Protein AF-0000000083255431 (afdb_homodimer)

Foldseek 3Di:
DFAEEEEEEQCLDPWQQNVQQVVVVVVPGVAYEYEHEDDPPALDGQVLRQVLCCVVPVRHHYHYHDPADDDDDPDVVNLVSNLVVVCVVCVPDQHAAYEDLEPSLVSNCVSRVYHSHHDCVVCPVPNDDSVRCVVWVLVVLVTHDLSRQLLQAAEEEEDAFPQLCLQVLQVVLCVVQVWFEQAQQVVVLQVVPPDVSDDDQVVLLVRQVVSVVSQSVRSSGTGRYYYYYHHLLLSQLVSCVRPVHHDPNSVVSNLVVLPVHDAYEYRDNQDDRPPPDPPPDPVVRVVSRVVVVVVCVVSVRDHHYADDDSVRRSVVVVVLVVQDDPSDPSPVVVPVD/DAAEEEEEEQCLPPWQQNVQQVVVVVVPGVAYEYEHEDDPPALDGQVLRQVLCCVVPVRHHYHYHDPADDDDDPDVVNLVSNLVVVCVVCVPDQHAAYEDLEDSLVSNCVSRVYHSHHDCVVCPPPNDDSVRCVVWVLVVLVTHDLSRQLLQAAEEEEDAFPQLCLQVLQVVLCVVLVWFEQAQQVVVLQVVPPDVSDDDQVVLLVRQVVSVVSQSVRSSGTGRYYYYYHHLLLSQLVSCVRPVHHDPNSVVSNLVVLPVHDAYEYRDNQDDRPPPDDPPDPVVRVVSRVVVVVVCVVSVRDHHYADDDSVRRSVVVVVLVVQDDPSDPSPVVVPVD

Solvent-accessible surface area (backbone atoms only — not comparable to full-atom values): 36548 Å² total; per-residue (Å²): 129,89,40,26,30,34,35,71,44,62,52,66,51,61,33,49,44,57,47,50,45,52,53,52,47,59,73,74,30,77,39,41,38,38,39,37,34,57,61,86,90,41,61,70,43,54,69,59,51,49,45,43,49,42,69,78,36,69,82,46,46,73,44,79,30,70,76,52,78,81,81,88,63,88,46,66,70,52,45,52,52,48,43,52,50,52,53,58,73,47,70,76,62,75,43,46,32,29,46,32,51,56,78,65,35,57,65,46,11,61,72,57,68,23,45,65,44,75,42,62,60,82,33,74,84,45,76,68,51,40,70,56,35,70,74,38,48,62,83,44,40,90,42,38,51,68,80,49,47,57,77,65,41,45,33,35,34,35,41,61,32,77,68,30,49,44,65,58,50,31,52,50,50,15,59,73,61,67,32,28,50,24,69,60,38,52,62,56,49,45,72,72,61,42,55,92,88,40,76,62,70,69,50,48,42,53,35,39,52,51,33,50,51,47,38,52,58,29,47,78,64,27,36,57,37,28,32,28,21,52,55,42,52,58,52,41,51,48,33,32,70,76,64,71,44,64,50,68,65,30,52,51,47,23,59,55,50,70,58,64,48,77,41,40,33,32,32,42,76,81,51,75,76,64,84,52,88,80,68,74,48,72,65,50,35,53,39,45,32,51,50,50,52,38,49,36,31,69,58,66,52,55,41,33,68,33,58,80,52,70,67,52,32,50,49,51,51,50,56,49,57,73,72,57,53,75,58,49,54,66,52,13,47,70,73,49,110,130,90,40,25,30,36,35,70,43,60,52,66,50,61,32,49,46,56,47,50,46,52,53,52,46,60,75,73,31,78,40,43,36,40,39,37,36,56,62,85,90,41,62,68,41,54,68,60,50,50,45,43,50,43,69,76,36,71,81,46,46,74,44,79,30,69,78,51,80,81,81,90,62,89,45,67,71,54,47,52,53,49,43,51,50,51,52,58,72,46,70,77,61,75,43,47,33,30,46,30,52,54,78,66,36,56,66,45,10,60,73,56,66,22,46,66,43,76,43,62,60,82,33,74,84,44,76,66,53,39,69,56,34,71,74,37,49,59,83,45,39,90,42,38,52,71,80,49,48,59,76,65,42,44,34,35,33,34,38,62,32,76,68,29,49,44,64,58,50,30,52,51,50,16,60,72,60,66,32,26,50,23,71,57,37,53,61,56,48,44,73,75,61,43,55,92,88,41,74,62,71,70,52,48,41,52,35,39,53,51,33,50,51,46,38,54,56,29,47,78,63,26,36,58,38,28,30,26,23,45,55,42,52,57,54,40,50,48,32,32,70,75,64,73,46,63,49,68,65,30,50,52,48,24,58,55,50,69,58,66,47,77,40,41,33,33,32,40,75,82,51,76,74,66,84,53,89,79,69,73,49,72,64,47,36,54,41,45,33,52,50,50,54,38,48,35,30,70,58,66,52,53,41,33,67,33,58,78,52,72,67,50,32,51,50,52,51,49,56,50,58,73,72,55,54,75,56,50,54,67,52,13,48,71,74,49,111

pLDDT: mean 89.61, std 10.49, range [40.81, 98.44]

Radius of gyration: 29.07 Å; Cα contacts (8 Å, |Δi|>4): 1139; chains: 2; bounding box: 59×94×68 Å

Nearest PDB structures (foldseek):
  8x7f-assembly1_J  TM=6.933E-01  e=2.637E-24  Escherichia coli K-12
  1lw7-assembly1_A  TM=6.303E-01  e=2.766E-22  Haemophilus influenzae
  6gyf-assembly1_A  TM=6.191E-01  e=6.679E-18  Lactococcus cremoris
  6gyf-assembly2_B  TM=6.226E-01  e=1.298E-17  Lactococcus cremoris
  6gye-assembly2_B  TM=6.060E-01  e=1.207E-15  Lactococcus cremoris

Organism: NCBI:txid582686

Sequence (674 aa):
MKTLGLTLGKFAPLHKGHQYMIETALQEVDELIVVIYETPVTPIPLHIRANWIRKLYPTVRVIEAWDGPDGYSNDREHEIREEQYILGLLKGEQVTHFYSSEFYGEHMSIALGAVDRRVDEARGQVPISATMVRSDPYKYREFVSDVVYRDLITKVVLVGAMSTGKSTITEALAARYRTTFASEYGRDYWTEHQVDRRIGLEAFDEIATGHLEREERALLEANRYLFVDTNAITTYMFALDYHGRAPELLTRIALENARRYDLFFLCDDDIPYDDTWDRSGDQKRHVFHKQIIADLKERRIPYITLRGSLEQRIRKVDEVLAKFEPYANFFGAAHGEMKTLGLTLGKFAPLHKGHQYMIETALQEVDELIVVIYETPVTPIPLHIRANWIRKLYPTVRVIEAWDGPDGYSNDREHEIREEQYILGLLKGEQVTHFYSSEFYGEHMSIALGAVDRRVDEARGQVPISATMVRSDPYKYREFVSDVVYRDLITKVVLVGAMSTGKSTITEALAARYRTTFASEYGRDYWTEHQVDRRIGLEAFDEIATGHLEREERALLEANRYLFVDTNAITTYMFALDYHGRAPELLTRIALENARRYDLFFLCDDDIPYDDTWDRSGDQKRHVFHKQIIADLKERRIPYITLRGSLEQRIRKVDEVLAKFEPYANFFGAAHGE

Secondary structure (DSSP, 8-state):
---EEEEEE--TT--HHHHHHHHHHHHH-SEEEEEEE--TT-SS-HHHHHHHHHHH-TTSEEEEETTPPP-----HHHHHHHHHHHHHHHTT----EEEESSTTHHHHHHHHT-EEEE-STT--SS---HHHHHH-TTTTGGGS-HHHHGGGSEEEEEE-STTSSHHHHHH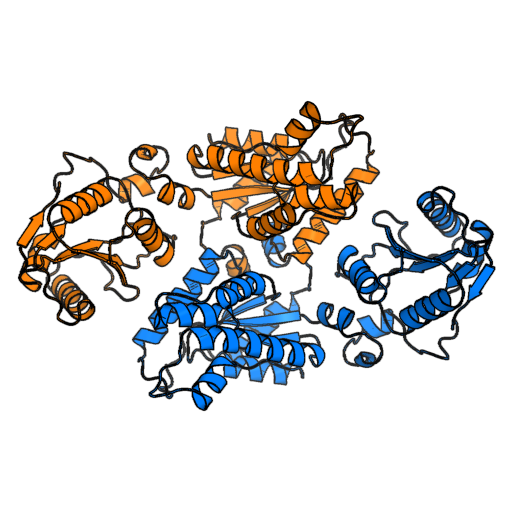HHHHHTT-EEE--HHHHHHHHH-BTTB--TTHHHHHHHHHHHHHHHHHHT-BSEEEEE--HHHHHHHHHHHHSS--HHHHHHHHHHTTT-SEEEEE-S-S-----S-TT-HHHHHHHHHHHHHHHHHHT---EEE-SSHHHHHHHHHHHHHH--TTS-HHHHHHH-/---EEEEEE--TT--HHHHHHHHHHHHH-SEEEEEEE--SS-SS-HHHHHHHHHHH-TTSEEEEETTPPP-----HHHHHHHHHHHHHHHTT----EEEESSTTHHHHHHHHT-EEEE-STT-SSS---HHHHHH-TTTTGGGS-HHHHGGGSEEEEEE-ST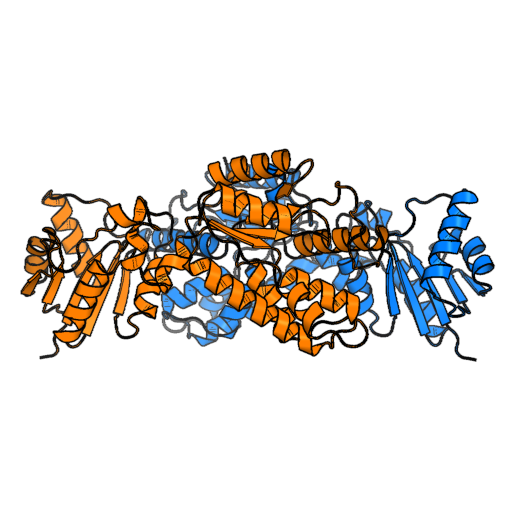TSSHHHHHHHHHHHTT-EEE--HHHHHHHHH-BTTB--TTHHHHHHHHHHHHHHHHHHT-BSEEEEE--HHHHHHHHHHHHSS--HHHHHHHHHHTTT-SEEEEE-S-S-----S--S-HHHHHHHHHHHHHHHHHHT---EEE-SSHHHHHHHHHHHHHH--TTS-HHHHHHH-

Structure (mmCIF, N/CA/C/O backbone):
data_AF-0000000083255431-model_v1
#
loop_
_entity.id
_entity.type
_entity.pdbx_description
1 polymer 'NadR type nicotinamide-nucleotide adenylyltransferase'
#
loop_
_atom_site.group_PDB
_atom_site.id
_atom_site.type_symbol
_atom_site.label_atom_id
_atom_site.label_alt_id
_atom_site.label_comp_id
_atom_site.label_asym_id
_atom_site.label_entity_id
_atom_site.label_seq_id
_atom_site.pdbx_PDB_ins_code
_atom_site.Cartn_x
_atom_site.Cartn_y
_atom_site.Cartn_z
_atom_site.occupancy
_atom_site.B_iso_or_equiv
_atom_site.auth_seq_id
_atom_site.auth_comp_id
_atom_site.auth_asym_id
_atom_site.auth_atom_id
_atom_site.pdbx_PDB_model_num
ATOM 1 N N . MET A 1 1 ? 3.863 -50.625 0.641 1 75.69 1 MET A N 1
ATOM 2 C CA . MET A 1 1 ? 4.707 -49.531 0.204 1 75.69 1 MET A CA 1
ATOM 3 C C . MET A 1 1 ? 3.912 -48.219 0.141 1 75.69 1 MET A C 1
ATOM 5 O O . MET A 1 1 ? 2.723 -48.219 -0.182 1 75.69 1 MET A O 1
ATOM 9 N N . LYS A 1 2 ? 4.387 -47.125 0.587 1 91.75 2 LYS A N 1
ATOM 10 C CA . LYS A 1 2 ? 3.693 -45.844 0.608 1 91.75 2 LYS A CA 1
ATOM 11 C C . LYS A 1 2 ? 3.422 -45.344 -0.808 1 91.75 2 LYS A C 1
ATOM 13 O O . LYS A 1 2 ? 4.305 -45.406 -1.668 1 91.75 2 LYS A O 1
ATOM 18 N N . THR A 1 3 ? 2.137 -45.156 -1.137 1 97.25 3 THR A N 1
ATOM 19 C CA . THR A 1 3 ? 1.752 -44.688 -2.467 1 97.25 3 THR A CA 1
ATOM 20 C C . THR A 1 3 ? 1.866 -43.156 -2.568 1 97.25 3 THR A C 1
ATOM 22 O O . THR A 1 3 ? 1.514 -42.438 -1.63 1 97.25 3 THR A O 1
ATOM 25 N N . LEU A 1 4 ? 2.467 -42.75 -3.67 1 97.75 4 LEU A N 1
ATOM 26 C CA . LEU A 1 4 ? 2.658 -41.312 -3.941 1 97.75 4 LEU A CA 1
ATOM 27 C C . LEU A 1 4 ? 2.02 -40.938 -5.27 1 97.75 4 LEU A C 1
ATOM 29 O O . LEU A 1 4 ? 2.365 -41.5 -6.316 1 97.75 4 LEU A O 1
ATOM 33 N N . GLY A 1 5 ? 1.105 -40 -5.168 1 98.19 5 GLY A N 1
ATOM 34 C CA . GLY A 1 5 ? 0.459 -39.5 -6.367 1 98.19 5 GLY A CA 1
ATOM 35 C C . GLY A 1 5 ? 1.049 -38.188 -6.84 1 98.19 5 GLY A C 1
ATOM 36 O O . GLY A 1 5 ? 1.608 -37.406 -6.047 1 98.19 5 GLY A O 1
ATOM 37 N N . LEU A 1 6 ? 0.921 -37.938 -8.164 1 98 6 LEU A N 1
ATOM 38 C CA . LEU A 1 6 ? 1.35 -36.688 -8.781 1 98 6 LEU A CA 1
ATOM 39 C C . LEU A 1 6 ? 0.315 -36.188 -9.789 1 98 6 LEU A C 1
ATOM 41 O O . LEU A 1 6 ? -0.242 -36.969 -10.547 1 98 6 LEU A O 1
ATOM 45 N N . THR A 1 7 ? 0.024 -35 -9.672 1 97.25 7 THR A N 1
ATOM 46 C CA . THR A 1 7 ? -0.683 -34.312 -10.742 1 97.25 7 THR A CA 1
ATOM 47 C C . THR A 1 7 ? -0.031 -32.969 -11.047 1 97.25 7 THR A C 1
ATOM 49 O O . THR A 1 7 ? 0.754 -32.438 -10.242 1 97.25 7 THR A O 1
ATOM 52 N N . LEU A 1 8 ? -0.252 -32.469 -12.281 1 94.88 8 LEU A N 1
ATOM 53 C CA . LEU A 1 8 ? 0.363 -31.203 -12.664 1 94.88 8 LEU A CA 1
ATOM 54 C C . LEU A 1 8 ? -0.574 -30.391 -13.555 1 94.88 8 LEU A C 1
ATOM 56 O O . LEU A 1 8 ? -1.499 -30.938 -14.156 1 94.88 8 LEU A O 1
ATOM 60 N N . GLY A 1 9 ? -0.377 -29.094 -13.508 1 93.62 9 GLY A N 1
ATOM 61 C CA . GLY A 1 9 ? -1.178 -28.219 -14.344 1 93.62 9 GLY A CA 1
ATOM 62 C C . GLY A 1 9 ? -0.911 -26.734 -14.078 1 93.62 9 GLY A C 1
ATOM 63 O O . GLY A 1 9 ? -0.06 -26.391 -13.258 1 93.62 9 GLY A O 1
ATOM 64 N N . LYS A 1 10 ? -1.58 -25.953 -14.883 1 94.5 10 LYS A N 1
ATOM 65 C CA . LYS A 1 10 ? -1.503 -24.5 -14.703 1 94.5 10 LYS A CA 1
ATOM 66 C C . LYS A 1 10 ? -2.516 -24.031 -13.664 1 94.5 10 LYS A C 1
ATOM 68 O O . LYS A 1 10 ? -2.328 -22.969 -13.047 1 94.5 10 LYS A O 1
ATOM 73 N N . PHE A 1 11 ? -3.662 -24.781 -13.531 1 97.06 11 PHE A N 1
ATOM 74 C CA . PHE A 1 11 ? -4.738 -24.422 -12.609 1 97.06 11 PHE A CA 1
ATOM 75 C C . PHE A 1 11 ? -5.07 -22.938 -12.703 1 97.06 11 PHE A C 1
ATOM 77 O O . PHE A 1 11 ? -5.109 -22.25 -11.688 1 97.06 11 PHE A O 1
ATOM 84 N N . ALA A 1 12 ? -5.426 -22.5 -13.906 1 96.38 12 ALA A N 1
ATOM 85 C CA . ALA A 1 12 ? -5.535 -21.078 -14.234 1 96.38 12 ALA A CA 1
ATOM 86 C C . ALA A 1 12 ? -6.926 -20.75 -14.758 1 96.38 12 ALA A C 1
ATOM 88 O O . ALA A 1 12 ? -7.078 -20.297 -15.898 1 96.38 12 ALA A O 1
ATOM 89 N N . PRO A 1 13 ? -7.961 -20.859 -14 1 97.81 13 PRO A N 1
ATOM 90 C CA . PRO A 1 13 ? -7.883 -21.016 -12.547 1 97.81 13 PRO A CA 1
ATOM 91 C C . PRO A 1 13 ? -8.219 -22.438 -12.094 1 97.81 13 PRO A C 1
ATOM 93 O O . PRO A 1 13 ? -8.633 -23.266 -12.914 1 97.81 13 PRO A O 1
ATOM 96 N N . LEU A 1 14 ? -7.961 -22.641 -10.852 1 98.38 14 LEU A N 1
ATOM 97 C CA . LEU A 1 14 ? -8.43 -23.875 -10.234 1 98.38 14 LEU A CA 1
ATOM 98 C C . LEU A 1 14 ? -9.953 -23.953 -10.273 1 98.38 14 LEU A C 1
ATOM 100 O O . LEU A 1 14 ? -10.641 -22.984 -9.961 1 98.38 14 LEU A O 1
ATOM 104 N N . HIS A 1 15 ? -10.523 -24.984 -10.742 1 97.75 15 HIS A N 1
ATOM 105 C CA . HIS A 1 15 ? -11.961 -25.203 -10.789 1 97.75 15 HIS A CA 1
ATOM 106 C C . HIS A 1 15 ? -12.336 -26.594 -10.281 1 97.75 15 HIS A C 1
ATOM 108 O O . HIS A 1 15 ? -11.461 -27.391 -9.938 1 97.75 15 HIS A O 1
ATOM 114 N N . LYS A 1 16 ? -13.617 -26.875 -10.273 1 97.31 16 LYS A N 1
ATOM 115 C CA . LYS A 1 16 ? -14.125 -28.094 -9.641 1 97.31 16 LYS A CA 1
ATOM 116 C C . LYS A 1 16 ? -13.641 -29.328 -10.383 1 97.31 16 LYS A C 1
ATOM 118 O O . LYS A 1 16 ? -13.516 -30.406 -9.781 1 97.31 16 LYS A O 1
ATOM 123 N N . GLY A 1 17 ? -13.422 -29.219 -11.68 1 96.31 17 GLY A N 1
ATOM 124 C CA . GLY A 1 17 ? -12.812 -30.328 -12.398 1 96.31 17 GLY A CA 1
ATOM 125 C C . GLY A 1 17 ? -11.445 -30.703 -11.859 1 96.31 17 GLY A C 1
ATOM 126 O O . GLY A 1 17 ? -11.148 -31.891 -11.68 1 96.31 17 GLY A O 1
ATOM 127 N N . HIS A 1 18 ? -10.617 -29.719 -11.688 1 97.25 18 HIS A N 1
ATOM 128 C CA . HIS A 1 18 ? -9.312 -29.938 -11.07 1 97.25 18 HIS A CA 1
ATOM 129 C C . HIS A 1 18 ? -9.461 -30.516 -9.664 1 97.25 18 HIS A C 1
ATOM 131 O O . HIS A 1 18 ? -8.719 -31.422 -9.273 1 97.25 18 HIS A O 1
ATOM 137 N N . GLN A 1 19 ? -10.367 -29.938 -8.93 1 97.75 19 GLN A N 1
ATOM 138 C CA . GLN A 1 19 ? -10.586 -30.375 -7.562 1 97.75 19 GLN A CA 1
ATOM 139 C C . GLN A 1 19 ? -11.023 -31.844 -7.531 1 97.75 19 GLN A C 1
ATOM 141 O O . GLN A 1 19 ? -10.617 -32.594 -6.645 1 97.75 19 GLN A O 1
ATOM 146 N N . TYR A 1 20 ? -11.867 -32.188 -8.461 1 97.06 20 TYR A N 1
ATOM 147 C CA . TYR A 1 20 ? -12.289 -33.562 -8.562 1 97.06 20 TYR A CA 1
ATOM 148 C C . TYR A 1 20 ? -11.086 -34.5 -8.734 1 97.06 20 TYR A C 1
ATOM 150 O O . TYR A 1 20 ? -11 -35.531 -8.086 1 97.06 20 TYR A O 1
ATOM 158 N N . MET A 1 21 ? -10.219 -34.094 -9.547 1 96.88 21 MET A N 1
ATOM 159 C CA . MET A 1 21 ? -9 -34.875 -9.781 1 96.88 21 MET A CA 1
ATOM 160 C C . MET A 1 21 ? -8.164 -34.969 -8.508 1 96.88 21 MET A C 1
ATOM 162 O O . MET A 1 21 ? -7.723 -36.031 -8.125 1 96.88 21 MET A O 1
ATOM 166 N N . ILE A 1 22 ? -7.961 -33.875 -7.852 1 97.94 22 ILE A N 1
ATOM 167 C CA . ILE A 1 22 ? -7.16 -33.812 -6.633 1 97.94 22 ILE A CA 1
ATOM 168 C C . ILE A 1 22 ? -7.809 -34.688 -5.551 1 97.94 22 ILE A C 1
ATOM 170 O O . ILE A 1 22 ? -7.133 -35.469 -4.887 1 97.94 22 ILE A O 1
ATOM 174 N N . GLU A 1 23 ? -9.078 -34.562 -5.379 1 97.81 23 GLU A N 1
ATOM 175 C CA . GLU A 1 23 ? -9.805 -35.312 -4.348 1 97.81 23 GLU A CA 1
ATOM 176 C C . GLU A 1 23 ? -9.797 -36.812 -4.641 1 97.81 23 GLU A C 1
ATOM 178 O O . GLU A 1 23 ? -9.68 -37.625 -3.723 1 97.81 23 GLU A O 1
ATOM 183 N N . THR A 1 24 ? -9.969 -37.156 -5.895 1 97.5 24 THR A N 1
ATOM 184 C CA . THR A 1 24 ? -9.844 -38.562 -6.281 1 97.5 24 THR A CA 1
ATOM 185 C C . THR A 1 24 ? -8.477 -39.094 -5.895 1 97.5 24 THR A C 1
ATOM 187 O O . THR A 1 24 ? -8.375 -40.188 -5.301 1 97.5 24 THR A O 1
ATOM 190 N N . ALA A 1 25 ? -7.457 -38.344 -6.227 1 98 25 ALA A N 1
ATOM 191 C CA . ALA A 1 25 ? -6.09 -38.75 -5.898 1 98 25 ALA A CA 1
ATOM 192 C C . ALA A 1 25 ? -5.918 -38.906 -4.395 1 98 25 ALA A C 1
ATOM 194 O O . ALA A 1 25 ? -5.348 -39.906 -3.947 1 98 25 ALA A O 1
ATOM 195 N N . LEU A 1 26 ? -6.418 -38 -3.643 1 97.62 26 LEU A N 1
ATOM 196 C CA . LEU A 1 26 ? -6.262 -38.031 -2.191 1 97.62 26 LEU A CA 1
ATOM 197 C C . LEU A 1 26 ? -6.961 -39.219 -1.59 1 97.62 26 LEU A C 1
ATOM 199 O O . LEU A 1 26 ? -6.582 -39.688 -0.513 1 97.62 26 LEU A O 1
ATOM 203 N N . GLN A 1 27 ? -7.953 -39.781 -2.252 1 97.19 27 GLN A N 1
ATOM 204 C CA . GLN A 1 27 ? -8.664 -40.969 -1.787 1 97.19 27 GLN A CA 1
ATOM 205 C C . GLN A 1 27 ? -7.91 -42.25 -2.154 1 97.19 27 GLN A C 1
ATOM 207 O O . GLN A 1 27 ? -8.133 -43.281 -1.557 1 97.19 27 GLN A O 1
ATOM 212 N N . GLU A 1 28 ? -7.004 -42.125 -3.064 1 97.69 28 GLU A N 1
ATOM 213 C CA . GLU A 1 28 ? -6.445 -43.344 -3.654 1 97.69 28 GLU A CA 1
ATOM 214 C C . GLU A 1 28 ? -4.984 -43.531 -3.244 1 97.69 28 GLU A C 1
ATOM 216 O O . GLU A 1 28 ? -4.445 -44.625 -3.346 1 97.69 28 GLU A O 1
ATOM 221 N N . VAL A 1 29 ? -4.316 -42.406 -2.816 1 98.12 29 VAL A N 1
ATOM 222 C CA . VAL A 1 29 ? -2.9 -42.531 -2.482 1 98.12 29 VAL A CA 1
ATOM 223 C C . VAL A 1 29 ? -2.652 -41.969 -1.086 1 98.12 29 VAL A C 1
ATOM 225 O O . VAL A 1 29 ? -3.488 -41.25 -0.547 1 98.12 29 VAL A O 1
ATOM 228 N N . ASP A 1 30 ? -1.505 -42.281 -0.529 1 97.81 30 ASP A N 1
ATOM 229 C CA . ASP A 1 30 ? -1.134 -41.812 0.81 1 97.81 30 ASP A CA 1
ATOM 230 C C . ASP A 1 30 ? -0.693 -40.344 0.797 1 97.81 30 ASP A C 1
ATOM 232 O O . ASP A 1 30 ? -0.947 -39.625 1.752 1 97.81 30 ASP A O 1
ATOM 236 N N . GLU A 1 31 ? 0.007 -39.969 -0.191 1 97.75 31 GLU A N 1
ATOM 237 C CA . GLU A 1 31 ? 0.513 -38.625 -0.361 1 97.75 31 GLU A CA 1
ATOM 238 C C . GLU A 1 31 ? 0.292 -38.125 -1.787 1 97.75 31 GLU A C 1
ATOM 240 O O . GLU A 1 31 ? 0.35 -38.906 -2.738 1 97.75 31 GLU A O 1
ATOM 245 N N . LEU A 1 32 ? 0.054 -36.812 -1.913 1 98.44 32 LEU A N 1
ATOM 246 C CA . LEU A 1 32 ? -0.167 -36.25 -3.232 1 98.44 32 LEU A CA 1
ATOM 247 C C . LEU A 1 32 ? 0.71 -35.031 -3.439 1 98.44 32 LEU A C 1
ATOM 249 O O . LEU A 1 32 ? 0.778 -34.156 -2.57 1 98.44 32 LEU A O 1
ATOM 253 N N . ILE A 1 33 ? 1.413 -34.969 -4.582 1 98.19 33 ILE A N 1
ATOM 254 C CA . ILE A 1 33 ? 2.154 -33.781 -5.035 1 98.19 33 ILE A CA 1
ATOM 255 C C . ILE A 1 33 ? 1.392 -33.125 -6.168 1 98.19 33 ILE A C 1
ATOM 257 O O . ILE A 1 33 ? 0.911 -33.781 -7.09 1 98.19 33 ILE A O 1
ATOM 261 N N . VAL A 1 34 ? 1.221 -31.891 -6.051 1 98.19 34 VAL A N 1
ATOM 262 C CA . VAL A 1 34 ? 0.664 -31.078 -7.133 1 98.19 34 VAL A CA 1
ATOM 263 C C . VAL A 1 34 ? 1.716 -30.094 -7.641 1 98.19 34 VAL A C 1
ATOM 265 O O . VAL A 1 34 ? 2.182 -29.234 -6.895 1 98.19 34 VAL A O 1
ATOM 268 N N . VAL A 1 35 ? 2.115 -30.234 -8.898 1 96.88 35 VAL A N 1
ATOM 269 C CA . VAL A 1 35 ? 3.023 -29.281 -9.531 1 96.88 35 VAL A CA 1
ATOM 270 C C . VAL A 1 35 ? 2.221 -28.234 -10.297 1 96.88 35 VAL A C 1
ATOM 272 O O . VAL A 1 35 ? 1.368 -28.562 -11.117 1 96.88 35 VAL A O 1
ATOM 275 N N . ILE A 1 36 ? 2.441 -27.031 -9.992 1 96.56 36 ILE A N 1
ATOM 276 C CA . ILE A 1 36 ? 1.711 -25.953 -10.648 1 96.56 36 ILE A CA 1
ATOM 277 C C . ILE A 1 36 ? 2.678 -25.094 -11.461 1 96.56 36 ILE A C 1
ATOM 279 O O . ILE A 1 36 ? 3.701 -24.641 -10.938 1 96.56 36 ILE A O 1
ATOM 283 N N . TYR A 1 37 ? 2.309 -24.828 -12.727 1 94.88 37 TYR A N 1
ATOM 284 C CA . TYR A 1 37 ? 3.205 -24.172 -13.672 1 94.88 37 TYR A CA 1
ATOM 285 C C . TYR A 1 37 ? 2.895 -22.688 -13.773 1 94.88 37 TYR A C 1
ATOM 287 O O . TYR A 1 37 ? 1.737 -22.281 -13.656 1 94.88 37 TYR A O 1
ATOM 295 N N . GLU A 1 38 ? 3.945 -21.938 -13.984 1 93.81 38 GLU A N 1
ATOM 296 C CA . GLU A 1 38 ? 3.773 -20.547 -14.406 1 93.81 38 GLU A CA 1
ATOM 297 C C . GLU A 1 38 ? 3.166 -20.469 -15.805 1 93.81 38 GLU A C 1
ATOM 299 O O . GLU A 1 38 ? 3.4 -21.344 -16.641 1 93.81 38 GLU A O 1
ATOM 304 N N . THR A 1 39 ? 2.314 -19.484 -16.031 1 93.25 39 THR A N 1
ATOM 305 C CA . THR A 1 39 ? 1.65 -19.375 -17.328 1 93.25 39 THR A CA 1
ATOM 306 C C . THR A 1 39 ? 1.258 -17.938 -17.609 1 93.25 39 THR A C 1
ATOM 308 O O . THR A 1 39 ? 0.91 -17.188 -16.703 1 93.25 39 THR A O 1
ATOM 311 N N . PRO A 1 40 ? 1.312 -17.5 -18.844 1 90.81 40 PRO A N 1
ATOM 312 C CA . PRO A 1 40 ? 0.858 -16.156 -19.219 1 90.81 40 PRO A CA 1
ATOM 313 C C . PRO A 1 40 ? -0.644 -16.094 -19.484 1 90.81 40 PRO A C 1
ATOM 315 O O . PRO A 1 40 ? -1.184 -15.023 -19.75 1 90.81 40 PRO A O 1
ATOM 318 N N . VAL A 1 41 ? -1.356 -17.219 -19.406 1 92.25 41 VAL A N 1
ATOM 319 C CA . VAL A 1 41 ? -2.764 -17.266 -19.781 1 92.25 41 VAL A CA 1
ATOM 320 C C . VAL A 1 41 ? -3.598 -16.484 -18.766 1 92.25 41 VAL A C 1
ATOM 322 O O . VAL A 1 41 ? -4.746 -16.125 -19.047 1 92.25 41 VAL A O 1
ATOM 325 N N . THR A 1 42 ? -3.059 -16.344 -17.609 1 93.44 42 THR A N 1
ATOM 326 C CA . THR A 1 42 ? -3.709 -15.57 -16.562 1 93.44 42 THR A CA 1
ATOM 327 C C . THR A 1 42 ? -2.734 -14.578 -15.938 1 93.44 42 THR A C 1
ATOM 329 O O . THR A 1 42 ? -1.539 -14.852 -15.828 1 93.44 42 THR A O 1
ATOM 332 N N . PRO A 1 43 ? -3.271 -13.453 -15.57 1 92.19 43 PRO A N 1
ATOM 333 C CA . PRO A 1 43 ? -2.396 -12.5 -14.883 1 92.19 43 PRO A CA 1
ATOM 334 C C . PRO A 1 43 ? -2.199 -12.836 -13.406 1 92.19 43 PRO A C 1
ATOM 336 O O . PRO A 1 43 ? -1.351 -12.242 -12.742 1 92.19 43 PRO A O 1
ATOM 339 N N . ILE A 1 44 ? -2.939 -13.781 -12.844 1 95.75 44 ILE A N 1
ATOM 340 C CA . ILE A 1 44 ? -2.832 -14.148 -11.43 1 95.75 44 ILE A CA 1
ATOM 341 C C . ILE A 1 44 ? -1.505 -14.859 -11.188 1 95.75 44 ILE A C 1
ATOM 343 O O . ILE A 1 44 ? -1.215 -15.883 -11.812 1 95.75 44 ILE A O 1
ATOM 347 N N . PRO A 1 45 ? -0.74 -14.328 -10.281 1 95.94 45 PRO A N 1
ATOM 348 C CA . PRO A 1 45 ? 0.587 -14.906 -10.047 1 95.94 45 PRO A CA 1
ATOM 349 C C . PRO A 1 45 ? 0.527 -16.375 -9.602 1 95.94 45 PRO A C 1
ATOM 351 O O . PRO A 1 45 ? -0.448 -16.781 -8.977 1 95.94 45 PRO A O 1
ATOM 354 N N . LEU A 1 46 ? 1.617 -17.062 -9.883 1 96.25 46 LEU A N 1
ATOM 355 C CA . LEU A 1 46 ? 1.706 -18.484 -9.625 1 96.25 46 LEU A CA 1
ATOM 356 C C . LEU A 1 46 ? 1.511 -18.781 -8.141 1 96.25 46 LEU A C 1
ATOM 358 O O . LEU A 1 46 ? 0.758 -19.688 -7.781 1 96.25 46 LEU A O 1
ATOM 362 N N . HIS A 1 47 ? 2.162 -18.047 -7.285 1 94 47 HIS A N 1
ATOM 363 C CA . HIS A 1 47 ? 2.105 -18.375 -5.863 1 94 47 HIS A CA 1
ATOM 364 C C . HIS A 1 47 ? 0.701 -18.172 -5.309 1 94 47 HIS A C 1
ATOM 366 O O . HIS A 1 47 ? 0.305 -18.844 -4.348 1 94 47 HIS A O 1
ATOM 372 N N . ILE A 1 48 ? -0.013 -17.234 -5.902 1 95.44 48 ILE A N 1
ATOM 373 C CA . ILE A 1 48 ? -1.399 -17.047 -5.488 1 95.44 48 ILE A CA 1
ATOM 374 C C . ILE A 1 48 ? -2.219 -18.281 -5.871 1 95.44 48 ILE A C 1
ATOM 376 O O . ILE A 1 48 ? -2.977 -18.797 -5.051 1 95.44 48 ILE A O 1
ATOM 380 N N . ARG A 1 49 ? -2.066 -18.719 -7.066 1 97.94 49 ARG A N 1
ATOM 381 C CA . ARG A 1 49 ? -2.775 -19.922 -7.512 1 97.94 49 ARG A CA 1
ATOM 382 C C . ARG A 1 49 ? -2.363 -21.141 -6.695 1 97.94 49 ARG A C 1
ATOM 384 O O . ARG A 1 49 ? -3.201 -21.969 -6.359 1 97.94 49 ARG A O 1
ATOM 391 N N . ALA A 1 50 ? -1.074 -21.188 -6.387 1 96.88 50 ALA A N 1
ATOM 392 C CA . ALA A 1 50 ? -0.588 -22.266 -5.531 1 96.88 50 ALA A CA 1
ATOM 393 C C . ALA A 1 50 ? -1.258 -22.219 -4.16 1 96.88 50 ALA A C 1
ATOM 395 O O . ALA A 1 50 ? -1.602 -23.266 -3.596 1 96.88 50 ALA A O 1
ATOM 396 N N . ASN A 1 51 ? -1.44 -21.078 -3.689 1 95.69 51 ASN A N 1
ATOM 397 C CA . ASN A 1 51 ? -2.031 -20.906 -2.365 1 95.69 51 ASN A CA 1
ATOM 398 C C . ASN A 1 51 ? -3.502 -21.312 -2.354 1 95.69 51 ASN A C 1
ATOM 400 O O . ASN A 1 51 ? -4.027 -21.719 -1.315 1 95.69 51 ASN A O 1
ATOM 404 N N . TRP A 1 52 ? -4.199 -21.172 -3.521 1 98 52 TRP A N 1
ATOM 405 C CA . TRP A 1 52 ? -5.551 -21.734 -3.592 1 98 52 TRP A CA 1
ATOM 406 C C . TRP A 1 52 ? -5.559 -23.203 -3.199 1 98 52 TRP A C 1
ATOM 408 O O . TRP A 1 52 ? -6.379 -23.625 -2.385 1 98 52 TRP A O 1
ATOM 418 N N . ILE A 1 53 ? -4.605 -23.906 -3.74 1 98.31 53 ILE A N 1
ATOM 419 C CA . ILE A 1 53 ? -4.523 -25.344 -3.529 1 98.31 53 ILE A CA 1
ATOM 420 C C . ILE A 1 53 ? -4.141 -25.625 -2.08 1 98.31 53 ILE A C 1
ATOM 422 O O . ILE A 1 53 ? -4.75 -26.484 -1.426 1 98.31 53 ILE A O 1
ATOM 426 N N . ARG A 1 54 ? -3.184 -24.891 -1.566 1 96.69 54 ARG A N 1
ATOM 427 C CA . ARG A 1 54 ? -2.732 -25.094 -0.193 1 96.69 54 ARG A CA 1
ATOM 428 C C . ARG A 1 54 ? -3.867 -24.844 0.797 1 96.69 54 ARG A C 1
ATOM 430 O O . ARG A 1 54 ? -3.967 -25.531 1.813 1 96.69 54 ARG A O 1
ATOM 437 N N . LYS A 1 55 ? -4.645 -23.906 0.51 1 96.81 55 LYS A N 1
ATOM 438 C CA . LYS A 1 55 ? -5.75 -23.562 1.402 1 96.81 55 LYS A CA 1
ATOM 439 C C . LYS A 1 55 ? -6.848 -24.625 1.34 1 96.81 55 LYS A C 1
ATOM 441 O O . LYS A 1 55 ? -7.391 -25.031 2.371 1 96.81 55 LYS A O 1
ATOM 446 N N . LEU A 1 56 ? -7.164 -25.094 0.233 1 98.06 56 LEU A N 1
ATOM 447 C CA . LEU A 1 56 ? -8.242 -26.047 0.05 1 98.06 56 LEU A CA 1
ATOM 448 C C . LEU A 1 56 ? -7.797 -27.453 0.452 1 98.06 56 LEU A C 1
ATOM 450 O O . LEU A 1 56 ? -8.594 -28.234 0.973 1 98.06 56 LEU A O 1
ATOM 454 N N . TYR A 1 57 ? -6.523 -27.719 0.199 1 98.12 57 TYR A N 1
ATOM 455 C CA . TYR A 1 57 ? -5.965 -29.047 0.483 1 98.12 57 TYR A CA 1
ATOM 456 C C . TYR A 1 57 ? -4.641 -28.922 1.227 1 98.12 57 TYR A C 1
ATOM 458 O O . TYR A 1 57 ? -3.578 -29.172 0.655 1 98.12 57 TYR A O 1
ATOM 466 N N . PRO A 1 58 ? -4.668 -28.75 2.5 1 96.12 58 PRO A N 1
ATOM 467 C CA . PRO A 1 58 ? -3.469 -28.469 3.289 1 96.12 58 PRO A CA 1
ATOM 468 C C . PRO A 1 58 ? -2.5 -29.641 3.34 1 96.12 58 PRO A C 1
ATOM 470 O O . PRO A 1 58 ? -1.322 -29.469 3.662 1 96.12 58 PRO A O 1
ATOM 473 N N . THR A 1 59 ? -2.947 -30.797 3.057 1 96.5 59 THR A N 1
ATOM 474 C CA . THR A 1 59 ? -2.086 -31.969 3.154 1 96.5 59 THR A CA 1
ATOM 475 C C . THR A 1 59 ? -1.334 -32.219 1.847 1 96.5 59 THR A C 1
ATOM 477 O O . THR A 1 59 ? -0.426 -33.031 1.783 1 96.5 59 THR A O 1
ATOM 480 N N . VAL A 1 60 ? -1.749 -31.562 0.836 1 97.69 60 VAL A N 1
ATOM 481 C CA . VAL A 1 60 ? -1.126 -31.719 -0.473 1 97.69 60 VAL A CA 1
ATOM 482 C C . VAL A 1 60 ? 0.219 -31 -0.497 1 97.69 60 VAL A C 1
ATOM 484 O O . VAL A 1 60 ? 0.333 -29.875 -0.006 1 97.69 60 VAL A O 1
ATOM 487 N N . ARG A 1 61 ? 1.224 -31.625 -0.961 1 96.75 61 ARG A N 1
ATOM 488 C CA . ARG A 1 61 ? 2.506 -30.969 -1.214 1 96.75 61 ARG A CA 1
ATOM 489 C C . ARG A 1 61 ? 2.492 -30.234 -2.547 1 96.75 61 ARG A C 1
ATOM 491 O O . ARG A 1 61 ? 2.523 -30.859 -3.609 1 96.75 61 ARG A O 1
ATOM 498 N N . VAL A 1 62 ? 2.557 -28.953 -2.504 1 96.62 62 VAL A N 1
ATOM 499 C CA . VAL A 1 62 ? 2.463 -28.156 -3.713 1 96.62 62 VAL A CA 1
ATOM 500 C C . VAL A 1 62 ? 3.857 -27.688 -4.141 1 96.62 62 VAL A C 1
ATOM 502 O O . VAL A 1 62 ? 4.609 -27.141 -3.332 1 96.62 62 VAL A O 1
ATOM 505 N N . ILE A 1 63 ? 4.238 -27.938 -5.375 1 94.94 63 ILE A N 1
ATOM 506 C CA . ILE A 1 63 ? 5.508 -27.484 -5.934 1 94.94 63 ILE A CA 1
ATOM 507 C C . ILE A 1 63 ? 5.25 -26.438 -7.004 1 94.94 63 ILE A C 1
ATOM 509 O O . ILE A 1 63 ? 4.543 -26.688 -7.984 1 94.94 63 ILE A O 1
ATOM 513 N N . GLU A 1 64 ? 5.789 -25.281 -6.797 1 94.06 64 GLU A N 1
ATOM 514 C CA . GLU A 1 64 ? 5.664 -24.188 -7.758 1 94.06 64 GLU A CA 1
ATOM 515 C C . GLU A 1 64 ? 6.746 -24.266 -8.836 1 94.06 64 GLU A C 1
ATOM 517 O O . GLU A 1 64 ? 7.938 -24.172 -8.531 1 94.06 64 GLU A O 1
ATOM 522 N N . ALA A 1 65 ? 6.324 -24.453 -10.023 1 94.19 65 ALA A N 1
ATOM 523 C CA . ALA A 1 65 ? 7.246 -24.578 -11.148 1 94.19 65 ALA A CA 1
ATOM 524 C C . ALA A 1 65 ? 7.383 -23.25 -11.898 1 94.19 65 ALA A C 1
ATOM 526 O O . ALA A 1 65 ? 6.812 -23.078 -12.977 1 94.19 65 ALA A O 1
ATOM 527 N N . TRP A 1 66 ? 8.195 -22.438 -11.453 1 92.44 66 TRP A N 1
ATOM 528 C CA . TRP A 1 66 ? 8.383 -21.078 -11.984 1 92.44 66 TRP A CA 1
ATOM 529 C C . TRP A 1 66 ? 9.141 -21.125 -13.305 1 92.44 66 TRP A C 1
ATOM 531 O O . TRP A 1 66 ? 9.047 -20.188 -14.109 1 92.44 66 TRP A O 1
ATOM 541 N N . ASP A 1 67 ? 9.922 -22.125 -13.492 1 89.56 67 ASP A N 1
ATOM 542 C CA . ASP A 1 67 ? 10.758 -22.234 -14.68 1 89.56 67 ASP A CA 1
ATOM 543 C C . ASP A 1 67 ? 10.383 -23.453 -15.508 1 89.56 67 ASP A C 1
ATOM 545 O O . ASP A 1 67 ? 11.227 -24.047 -16.188 1 89.56 67 ASP A O 1
ATOM 549 N N . GLY A 1 68 ? 9.203 -23.844 -15.352 1 87.31 68 GLY A N 1
ATOM 550 C CA . GLY A 1 68 ? 8.734 -24.984 -16.125 1 87.31 68 GLY A CA 1
ATOM 551 C C . GLY A 1 68 ? 8.656 -24.703 -17.609 1 87.31 68 GLY A C 1
ATOM 552 O O . GLY A 1 68 ? 8.695 -23.547 -18.031 1 87.31 68 GLY A O 1
ATOM 553 N N . PRO A 1 69 ? 8.727 -25.75 -18.328 1 82.69 69 PRO A N 1
ATOM 554 C CA . PRO A 1 69 ? 8.664 -25.578 -19.781 1 82.69 69 PRO A CA 1
ATOM 555 C C . PRO A 1 69 ? 7.379 -24.891 -20.25 1 82.69 69 PRO A C 1
ATOM 557 O O . PRO A 1 69 ? 6.316 -25.109 -19.656 1 82.69 69 PRO A O 1
ATOM 560 N N . ASP A 1 70 ? 7.688 -23.984 -21.219 1 74.44 70 ASP A N 1
ATOM 561 C CA . ASP A 1 70 ? 6.555 -23.266 -21.781 1 74.44 70 ASP A CA 1
ATOM 562 C C . ASP A 1 70 ? 5.824 -24.109 -22.812 1 74.44 70 ASP A C 1
ATOM 564 O O . ASP A 1 70 ? 6.426 -24.969 -23.453 1 74.44 70 ASP A O 1
ATOM 568 N N . GLY A 1 71 ? 4.562 -23.922 -22.922 1 67 71 GLY A N 1
ATOM 569 C CA . GLY A 1 71 ? 3.883 -24.438 -24.094 1 67 71 GLY A CA 1
ATOM 570 C C . GLY A 1 71 ? 3.055 -25.672 -23.812 1 67 71 GLY A C 1
ATOM 571 O O . GLY A 1 71 ? 3.107 -26.234 -22.703 1 67 71 GLY A O 1
ATOM 572 N N . TYR A 1 72 ? 2.062 -25.844 -24.562 1 64.25 72 TYR A N 1
ATOM 573 C CA . TYR A 1 72 ? 1.204 -27.031 -24.641 1 64.25 72 TYR A CA 1
ATOM 574 C C . TYR A 1 72 ? 1.313 -27.672 -26.016 1 64.25 72 TYR A C 1
ATOM 576 O O . TYR A 1 72 ? 0.883 -27.094 -27.031 1 64.25 72 TYR A O 1
ATOM 584 N N . SER A 1 73 ? 2.334 -28.594 -26.141 1 67.69 73 SER A N 1
ATOM 585 C CA . SER A 1 73 ? 2.473 -29.25 -27.438 1 67.69 73 SER A CA 1
ATOM 586 C C . SER A 1 73 ? 2.5 -30.766 -27.281 1 67.69 73 SER A C 1
ATOM 588 O O . SER A 1 73 ? 2.918 -31.297 -26.25 1 67.69 73 SER A O 1
ATOM 590 N N . ASN A 1 74 ? 1.991 -31.391 -28.297 1 70.25 74 ASN A N 1
ATOM 591 C CA . ASN A 1 74 ? 2.072 -32.844 -28.359 1 70.25 74 ASN A CA 1
ATOM 592 C C . ASN A 1 74 ? 3.293 -33.312 -29.141 1 70.25 74 ASN A C 1
ATOM 594 O O . ASN A 1 74 ? 3.387 -34.469 -29.516 1 70.25 74 ASN A O 1
ATOM 598 N N . ASP A 1 75 ? 4.105 -32.375 -29.344 1 82.06 75 ASP A N 1
ATOM 599 C CA . ASP A 1 75 ? 5.355 -32.75 -30 1 82.06 75 ASP A CA 1
ATOM 600 C C . ASP A 1 75 ? 6.285 -33.469 -29.031 1 82.06 75 ASP A C 1
ATOM 602 O O . ASP A 1 75 ? 6.402 -33.094 -27.859 1 82.06 75 ASP A O 1
ATOM 606 N N . ARG A 1 76 ? 6.871 -34.594 -29.531 1 86.25 76 ARG A N 1
ATOM 607 C CA . ARG A 1 76 ? 7.66 -35.469 -28.672 1 86.25 76 ARG A CA 1
ATOM 608 C C . ARG A 1 76 ? 8.805 -34.719 -28.016 1 86.25 76 ARG A C 1
ATOM 610 O O . ARG A 1 76 ? 9.141 -34.969 -26.859 1 86.25 76 ARG A O 1
ATOM 617 N N . GLU A 1 77 ? 9.336 -33.75 -28.703 1 84.25 77 GLU A N 1
ATOM 618 C CA . GLU A 1 77 ? 10.422 -32.969 -28.125 1 84.25 77 GLU A CA 1
ATOM 619 C C . GLU A 1 77 ? 9.945 -32.219 -26.875 1 84.25 77 GLU A C 1
ATOM 621 O O . GLU A 1 77 ? 10.656 -32.156 -25.875 1 84.25 77 GLU A O 1
ATOM 626 N N . HIS A 1 78 ? 8.789 -31.672 -27 1 85.06 78 HIS A N 1
ATOM 627 C CA . HIS A 1 78 ? 8.211 -30.969 -25.859 1 85.06 78 HIS A CA 1
ATOM 628 C C . HIS A 1 78 ? 7.91 -31.938 -24.719 1 85.06 78 HIS A C 1
ATOM 630 O O . HIS A 1 78 ? 8.18 -31.641 -23.547 1 85.06 78 HIS A O 1
ATOM 636 N N . GLU A 1 79 ? 7.441 -33.094 -25.062 1 87.31 79 GLU A N 1
ATOM 637 C CA . GLU A 1 79 ? 7.125 -34.094 -24.062 1 87.31 79 GLU A CA 1
ATOM 638 C C . GLU A 1 79 ? 8.367 -34.5 -23.281 1 87.31 79 GLU A C 1
ATOM 640 O O . GLU A 1 79 ? 8.32 -34.594 -22.047 1 87.31 79 GLU A O 1
ATOM 645 N N . ILE A 1 80 ? 9.375 -34.688 -23.969 1 89.44 80 ILE A N 1
ATOM 646 C CA . ILE A 1 80 ? 10.617 -35.125 -23.344 1 89.44 80 ILE A CA 1
ATOM 647 C C . ILE A 1 80 ? 11.102 -34.031 -22.375 1 89.44 80 ILE A C 1
ATOM 649 O O . ILE A 1 80 ? 11.531 -34.344 -21.25 1 89.44 80 ILE A O 1
ATOM 653 N N . ARG A 1 81 ? 11.008 -32.812 -22.781 1 89.62 81 ARG A N 1
ATOM 654 C CA . ARG A 1 81 ? 11.422 -31.703 -21.922 1 89.62 81 ARG A CA 1
ATOM 655 C C . ARG A 1 81 ? 10.594 -31.656 -20.641 1 89.62 81 ARG A C 1
ATOM 657 O O . ARG A 1 81 ? 11.125 -31.453 -19.562 1 89.62 81 ARG A O 1
ATOM 664 N N . GLU A 1 82 ? 9.375 -31.844 -20.812 1 89.38 82 GLU A N 1
ATOM 665 C CA . GLU A 1 82 ? 8.469 -31.828 -19.656 1 89.38 82 GLU A CA 1
ATOM 666 C C . GLU A 1 82 ? 8.781 -33 -18.719 1 89.38 82 GLU A C 1
ATOM 668 O O . GLU A 1 82 ? 8.812 -32.812 -17.5 1 89.38 82 GLU A O 1
ATOM 673 N N . GLU A 1 83 ? 8.961 -34.188 -19.266 1 92.38 83 GLU A N 1
ATOM 674 C CA . GLU A 1 83 ? 9.281 -35.375 -18.484 1 92.38 83 GLU A CA 1
ATOM 675 C C . GLU A 1 83 ? 10.547 -35.156 -17.656 1 92.38 83 GLU A C 1
ATOM 677 O O . GLU A 1 83 ? 10.562 -35.438 -16.453 1 92.38 83 GLU A O 1
ATOM 682 N N . GLN A 1 84 ? 11.539 -34.625 -18.375 1 91.62 84 GLN A N 1
ATOM 683 C CA . GLN A 1 84 ? 12.812 -34.406 -17.703 1 91.62 84 GLN A CA 1
ATOM 684 C C . GLN A 1 84 ? 12.68 -33.375 -16.594 1 91.62 84 GLN A C 1
ATOM 686 O O . GLN A 1 84 ? 13.281 -33.531 -15.523 1 91.62 84 GLN A O 1
ATOM 691 N N . TYR A 1 85 ? 11.945 -32.406 -16.891 1 92.69 85 TYR A N 1
ATOM 692 C CA . TYR A 1 85 ? 11.734 -31.344 -15.898 1 92.69 85 TYR A CA 1
ATOM 693 C C . TYR A 1 85 ? 11.07 -31.906 -14.648 1 92.69 85 TYR A C 1
ATOM 695 O O . TYR A 1 85 ? 11.539 -31.672 -13.531 1 92.69 85 TYR A O 1
ATOM 703 N N . ILE A 1 86 ? 10.055 -32.688 -14.773 1 93.44 86 ILE A N 1
ATOM 704 C CA . ILE A 1 86 ? 9.297 -33.219 -13.648 1 93.44 86 ILE A CA 1
ATOM 705 C C . ILE A 1 86 ? 10.164 -34.219 -12.875 1 93.44 86 ILE A C 1
ATOM 707 O O . ILE A 1 86 ? 10.188 -34.188 -11.641 1 93.44 86 ILE A O 1
ATOM 711 N N . LEU A 1 87 ? 10.875 -35.031 -13.602 1 92.94 87 LEU A N 1
ATOM 712 C CA . LEU A 1 87 ? 11.773 -36 -12.945 1 92.94 87 LEU A CA 1
ATOM 713 C C . LEU A 1 87 ? 12.812 -35.25 -12.102 1 92.94 87 LEU A C 1
ATOM 715 O O . LEU A 1 87 ? 13.148 -35.688 -11 1 92.94 87 LEU A O 1
ATOM 719 N N . GLY A 1 88 ? 13.25 -34.188 -12.68 1 91.88 88 GLY A N 1
ATOM 720 C CA . GLY A 1 88 ? 14.203 -33.344 -11.938 1 91.88 88 GLY A CA 1
ATOM 721 C C . GLY A 1 88 ? 13.609 -32.75 -10.672 1 91.88 88 GLY A C 1
ATOM 722 O O . GLY A 1 88 ? 14.281 -32.719 -9.633 1 91.88 88 GLY A O 1
ATOM 723 N N . LEU A 1 89 ? 12.391 -32.344 -10.727 1 91.31 89 LEU A N 1
ATOM 724 C CA . LEU A 1 89 ? 11.711 -31.75 -9.586 1 91.31 89 LEU A CA 1
ATOM 725 C C . LEU A 1 89 ? 11.531 -32.75 -8.453 1 91.31 89 LEU A C 1
ATOM 727 O O . LEU A 1 89 ? 11.57 -32.375 -7.277 1 91.31 89 LEU A O 1
ATOM 731 N N . LEU A 1 90 ? 11.359 -33.969 -8.75 1 92.5 90 LEU A N 1
ATOM 732 C CA . LEU A 1 90 ? 11.031 -35 -7.785 1 92.5 90 LEU A CA 1
ATOM 733 C C . LEU A 1 90 ? 12.281 -35.5 -7.07 1 92.5 90 LEU A C 1
ATOM 735 O O . LEU A 1 90 ? 12.188 -36.125 -6.02 1 92.5 90 LEU A O 1
ATOM 739 N N . LYS A 1 91 ? 13.422 -35.188 -7.617 1 90.81 91 LYS A N 1
ATOM 740 C CA . LYS A 1 91 ? 14.711 -35.531 -7.004 1 90.81 91 LYS A CA 1
ATOM 741 C C . LYS A 1 91 ? 14.758 -37 -6.586 1 90.81 91 LYS A C 1
ATOM 743 O O . LYS A 1 91 ? 15.125 -37.312 -5.453 1 90.81 91 LYS A O 1
ATOM 748 N N . GLY A 1 92 ? 14.195 -37.906 -7.383 1 89.88 92 GLY A N 1
ATOM 749 C CA . GLY A 1 92 ? 14.344 -39.312 -7.164 1 89.88 92 GLY A CA 1
ATOM 750 C C . GLY A 1 92 ? 13.156 -39.938 -6.445 1 89.88 92 GLY A C 1
ATOM 751 O O . GLY A 1 92 ? 13.086 -41.156 -6.281 1 89.88 92 GLY A O 1
ATOM 752 N N . GLU A 1 93 ? 12.266 -39.125 -5.957 1 94 93 GLU A N 1
ATOM 753 C CA . GLU A 1 93 ? 11.062 -39.688 -5.34 1 94 93 GLU A CA 1
ATOM 754 C C . GLU A 1 93 ? 10.258 -40.5 -6.352 1 94 93 GLU A C 1
ATOM 756 O O . GLU A 1 93 ? 10.062 -40.062 -7.488 1 94 93 GLU A O 1
ATOM 761 N N . GLN A 1 94 ? 9.844 -41.656 -5.918 1 95 94 GLN A N 1
ATOM 762 C CA . GLN A 1 94 ? 9.133 -42.562 -6.828 1 95 94 GLN A CA 1
ATOM 763 C C . GLN A 1 94 ? 7.629 -42.281 -6.785 1 95 94 GLN A C 1
ATOM 765 O O . GLN A 1 94 ? 6.957 -42.656 -5.82 1 95 94 GLN A O 1
ATOM 770 N N . VAL A 1 95 ? 7.145 -41.75 -7.797 1 96.94 95 VAL A N 1
ATOM 771 C CA . VAL A 1 95 ? 5.707 -41.562 -7.969 1 96.94 95 VAL A CA 1
ATOM 772 C C . VAL A 1 95 ? 5.062 -42.875 -8.398 1 96.94 95 VAL A C 1
ATOM 774 O O . VAL A 1 95 ? 5.535 -43.531 -9.328 1 96.94 95 VAL A O 1
ATOM 777 N N . THR A 1 96 ? 4.02 -43.219 -7.719 1 97.75 96 THR A N 1
ATOM 778 C CA . THR A 1 96 ? 3.385 -44.5 -8.016 1 97.75 96 THR A CA 1
ATOM 779 C C . THR A 1 96 ? 2.182 -44.312 -8.938 1 97.75 96 THR A C 1
ATOM 781 O O . THR A 1 96 ? 1.819 -45.219 -9.695 1 97.75 96 THR A O 1
ATOM 784 N N . HIS A 1 97 ? 1.509 -43.188 -8.836 1 97.62 97 HIS A N 1
ATOM 785 C CA . HIS A 1 97 ? 0.318 -42.906 -9.617 1 97.62 97 HIS A CA 1
ATOM 786 C C . HIS A 1 97 ? 0.379 -41.5 -10.211 1 97.62 97 HIS A C 1
ATOM 788 O O . HIS A 1 97 ? 0.675 -40.531 -9.492 1 97.62 97 HIS A O 1
ATOM 794 N N . PHE A 1 98 ? 0.146 -41.344 -11.445 1 97.75 98 PHE A N 1
ATOM 795 C CA . PHE A 1 98 ? 0.037 -40.031 -12.094 1 97.75 98 PHE A CA 1
ATOM 796 C C . PHE A 1 98 ? -1.409 -39.75 -12.477 1 97.75 98 PHE A C 1
ATOM 798 O O . PHE A 1 98 ? -2.027 -40.5 -13.219 1 97.75 98 PHE A O 1
ATOM 805 N N . TYR A 1 99 ? -1.902 -38.656 -11.961 1 97.25 99 TYR A N 1
ATOM 806 C CA . TYR A 1 99 ? -3.295 -38.281 -12.188 1 97.25 99 TYR A CA 1
ATOM 807 C C . TYR A 1 99 ? -3.4 -37.188 -13.234 1 97.25 99 TYR A C 1
ATOM 809 O O . TYR A 1 99 ? -2.701 -36.188 -13.148 1 97.25 99 TYR A O 1
ATOM 817 N N . SER A 1 100 ? -4.281 -37.344 -14.234 1 93.94 100 SER A N 1
ATOM 818 C CA . SER A 1 100 ? -4.52 -36.344 -15.258 1 93.94 100 SER A CA 1
ATOM 819 C C . SER A 1 100 ? -5.906 -36.5 -15.867 1 93.94 100 SER A C 1
ATOM 821 O O . SER A 1 100 ? -6.551 -37.531 -15.719 1 93.94 100 SER A O 1
ATOM 823 N N . SER A 1 101 ? -6.293 -35.375 -16.406 1 89 101 SER A N 1
ATOM 824 C CA . SER A 1 101 ? -7.555 -35.375 -17.141 1 89 101 SER A CA 1
ATOM 825 C C . SER A 1 101 ? -7.328 -35.125 -18.625 1 89 101 SER A C 1
ATOM 827 O O . SER A 1 101 ? -8.258 -34.781 -19.359 1 89 101 SER A O 1
ATOM 829 N N . GLU A 1 102 ? -6.082 -35.188 -19.062 1 82.69 102 GLU A N 1
ATOM 830 C CA . GLU A 1 102 ? -5.73 -34.844 -20.438 1 82.69 102 GLU A CA 1
ATOM 831 C C . GLU A 1 102 ? -4.805 -35.906 -21.047 1 82.69 102 GLU A C 1
ATOM 833 O O . GLU A 1 102 ? -4.352 -36.812 -20.344 1 82.69 102 GLU A O 1
ATOM 838 N N . PHE A 1 103 ? -4.512 -35.719 -22.297 1 77.44 103 PHE A N 1
ATOM 839 C CA . PHE A 1 103 ? -3.795 -36.719 -23.094 1 77.44 103 PHE A CA 1
ATOM 840 C C . PHE A 1 103 ? -2.352 -36.844 -22.625 1 77.44 103 PHE A C 1
ATOM 842 O O . PHE A 1 103 ? -1.737 -37.906 -22.781 1 77.44 103 PHE A O 1
ATOM 849 N N . TYR A 1 104 ? -1.886 -35.812 -22.047 1 77.56 104 TYR A N 1
ATOM 850 C CA . TYR A 1 104 ? -0.476 -35.844 -21.672 1 77.56 104 TYR A CA 1
ATOM 851 C C . TYR A 1 104 ? -0.237 -36.844 -20.531 1 77.56 104 TYR A C 1
ATOM 853 O O . TYR A 1 104 ? 0.909 -37.156 -20.219 1 77.56 104 TYR A O 1
ATOM 861 N N . GLY A 1 105 ? -1.235 -37.406 -19.953 1 87.56 105 GLY A N 1
ATOM 862 C CA . GLY A 1 105 ? -1.096 -38.406 -18.891 1 87.56 105 GLY A CA 1
ATOM 863 C C . GLY A 1 105 ? -0.333 -39.656 -19.344 1 87.56 105 GLY A C 1
ATOM 864 O O . GLY A 1 105 ? 0.354 -40.281 -18.547 1 87.56 105 GLY A O 1
ATOM 865 N N . GLU A 1 106 ? -0.436 -39.938 -20.625 1 87.5 106 GLU A N 1
ATOM 866 C CA . GLU A 1 106 ? 0.177 -41.156 -21.156 1 87.5 106 GLU A CA 1
ATOM 867 C C . GLU A 1 106 ? 1.7 -41.062 -21.109 1 87.5 106 GLU A C 1
ATOM 869 O O . GLU A 1 106 ? 2.346 -41.812 -20.375 1 87.5 106 GLU A O 1
ATOM 874 N N . HIS A 1 107 ? 2.211 -40.062 -21.797 1 89.81 107 HIS A N 1
ATOM 875 C CA . HIS A 1 107 ? 3.668 -40 -21.859 1 89.81 107 HIS A CA 1
ATOM 876 C C . HIS A 1 107 ? 4.273 -39.719 -20.5 1 89.81 107 HIS A C 1
ATOM 878 O O . HIS A 1 107 ? 5.332 -40.25 -20.156 1 89.81 107 HIS A O 1
ATOM 884 N N . MET A 1 108 ? 3.648 -39 -19.688 1 92.38 108 MET A N 1
ATOM 885 C CA . MET A 1 108 ? 4.172 -38.625 -18.359 1 92.38 108 MET A CA 1
ATOM 886 C C . MET A 1 108 ? 4.184 -39.844 -17.438 1 92.38 108 MET A C 1
ATOM 888 O O . MET A 1 108 ? 5.152 -40.062 -16.703 1 92.38 108 MET A O 1
ATOM 892 N N . SER A 1 109 ? 3.141 -40.625 -17.438 1 94.62 109 SER A N 1
ATOM 893 C CA . SER A 1 109 ? 3.092 -41.812 -16.578 1 94.62 109 SER A CA 1
ATOM 894 C C . SER A 1 109 ? 4.191 -42.812 -16.953 1 94.62 109 SER A C 1
ATOM 896 O O . SER A 1 109 ? 4.785 -43.438 -16.078 1 94.62 109 SER A O 1
ATOM 898 N N . ILE A 1 110 ? 4.43 -42.938 -18.219 1 94.19 110 ILE A N 1
ATOM 899 C CA . ILE A 1 110 ? 5.48 -43.844 -18.703 1 94.19 110 ILE A CA 1
ATOM 900 C C . ILE A 1 110 ? 6.836 -43.344 -18.188 1 94.19 110 ILE A C 1
ATOM 902 O O . ILE A 1 110 ? 7.617 -44.125 -17.656 1 94.19 110 ILE A O 1
ATOM 906 N N . ALA A 1 111 ? 7.074 -42.062 -18.359 1 93.81 111 ALA A N 1
ATOM 907 C CA . ALA A 1 111 ? 8.344 -41.469 -17.938 1 93.81 111 ALA A CA 1
ATOM 908 C C . ALA A 1 111 ? 8.555 -41.656 -16.438 1 93.81 111 ALA A C 1
ATOM 910 O O . ALA A 1 111 ? 9.688 -41.875 -15.977 1 93.81 111 ALA A O 1
ATOM 911 N N . LEU A 1 112 ? 7.527 -41.656 -15.664 1 95.06 112 LEU A N 1
ATOM 912 C CA . LEU A 1 112 ? 7.586 -41.719 -14.211 1 95.06 112 LEU A CA 1
ATOM 913 C C . LEU A 1 112 ? 7.605 -43.188 -13.75 1 95.06 112 LEU A C 1
ATOM 915 O O . LEU A 1 112 ? 7.93 -43.469 -12.594 1 95.06 112 LEU A O 1
ATOM 919 N N . GLY A 1 113 ? 7.266 -44.062 -14.672 1 95.31 113 GLY A N 1
ATOM 920 C CA . GLY A 1 113 ? 7.051 -45.438 -14.258 1 95.31 113 GLY A CA 1
ATOM 921 C C . GLY A 1 113 ? 5.879 -45.625 -13.312 1 95.31 113 GLY A C 1
ATOM 922 O O . GLY A 1 113 ? 5.941 -46.406 -12.367 1 95.31 113 GLY A O 1
ATOM 923 N N . ALA A 1 114 ? 4.91 -44.812 -13.531 1 96.62 114 ALA A N 1
ATOM 924 C CA . ALA A 1 114 ? 3.752 -44.75 -12.641 1 96.62 114 ALA A CA 1
ATOM 925 C C . ALA A 1 114 ? 2.498 -45.25 -13.359 1 96.62 114 ALA A C 1
ATOM 927 O O . ALA A 1 114 ? 2.484 -45.375 -14.586 1 96.62 114 ALA A O 1
ATOM 928 N N . VAL A 1 115 ? 1.461 -45.562 -12.555 1 96.56 115 VAL A N 1
ATOM 929 C CA . VAL A 1 115 ? 0.151 -45.906 -13.094 1 96.56 115 VAL A CA 1
ATOM 930 C C . VAL A 1 115 ? -0.483 -44.688 -13.734 1 96.56 115 VAL A C 1
ATOM 932 O O . VAL A 1 115 ? -0.515 -43.594 -13.133 1 96.56 115 VAL A O 1
ATOM 935 N N . ASP A 1 116 ? -0.894 -44.812 -14.961 1 96.06 116 ASP A N 1
ATOM 936 C CA . ASP A 1 116 ? -1.65 -43.781 -15.641 1 96.06 116 ASP A CA 1
ATOM 937 C C . ASP A 1 116 ? -3.098 -43.75 -15.156 1 96.06 116 ASP A C 1
ATOM 939 O O . ASP A 1 116 ? -3.941 -44.5 -15.648 1 96.06 116 ASP A O 1
ATOM 943 N N . ARG A 1 117 ? -3.365 -42.844 -14.25 1 96.19 117 ARG A N 1
ATOM 944 C CA . ARG A 1 117 ? -4.699 -42.75 -13.664 1 96.19 117 ARG A CA 1
ATOM 945 C C . ARG A 1 117 ? -5.461 -41.562 -14.242 1 96.19 117 ARG A C 1
ATOM 947 O O . ARG A 1 117 ? -5.395 -40.469 -13.711 1 96.19 117 ARG A O 1
ATOM 954 N N . ARG A 1 118 ? -6.273 -41.844 -15.266 1 93.69 118 ARG A N 1
ATOM 955 C CA . ARG A 1 118 ? -7.078 -40.812 -15.898 1 93.69 118 ARG A CA 1
ATOM 956 C C . ARG A 1 118 ? -8.352 -40.531 -15.102 1 93.69 118 ARG A C 1
ATOM 958 O O . ARG A 1 118 ? -9.047 -41.469 -14.695 1 93.69 118 ARG A O 1
ATOM 965 N N . VAL A 1 119 ? -8.539 -39.25 -14.875 1 93.25 119 VAL A N 1
ATOM 966 C CA . VAL A 1 119 ? -9.727 -38.875 -14.117 1 93.25 119 VAL A CA 1
ATOM 967 C C . VAL A 1 119 ? -10.617 -37.969 -14.977 1 93.25 119 VAL A C 1
ATOM 969 O O . VAL A 1 119 ? -10.203 -36.875 -15.383 1 93.25 119 VAL A O 1
ATOM 972 N N . ASP A 1 120 ? -11.789 -38.406 -15.336 1 91.12 120 ASP A N 1
ATOM 973 C CA . ASP A 1 120 ? -12.859 -37.688 -16 1 91.12 120 ASP A CA 1
ATOM 974 C C . ASP A 1 120 ? -12.344 -37 -17.281 1 91.12 120 ASP A C 1
ATOM 976 O O . ASP A 1 120 ? 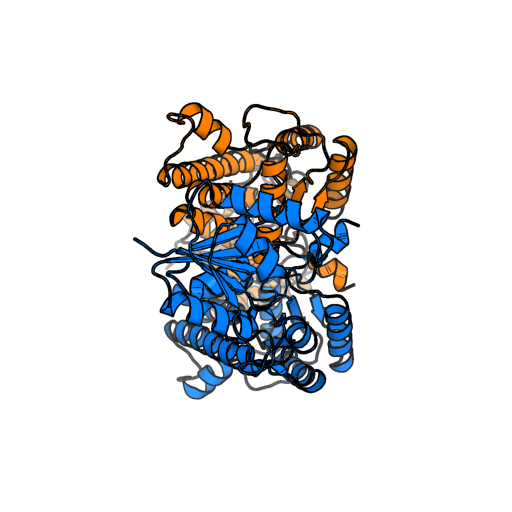-12.555 -35.812 -17.484 1 91.12 120 ASP A O 1
ATOM 980 N N . GLU A 1 121 ? -11.664 -37.594 -18.094 1 86.25 121 GLU A N 1
ATOM 981 C CA . GLU A 1 121 ? -11.07 -37.062 -19.328 1 86.25 121 GLU A CA 1
ATOM 982 C C . GLU A 1 121 ? -12.148 -36.531 -20.266 1 86.25 121 GLU A C 1
ATOM 984 O O . GLU A 1 121 ? -11.945 -35.5 -20.906 1 86.25 121 GLU A O 1
ATOM 989 N N . ALA A 1 122 ? -13.203 -37.188 -20.25 1 84.12 122 ALA A N 1
ATOM 990 C CA . ALA A 1 122 ? -14.297 -36.812 -21.125 1 84.12 122 ALA A CA 1
ATOM 991 C C . ALA A 1 122 ? -15.117 -35.688 -20.516 1 84.12 122 ALA A C 1
ATOM 993 O O . ALA A 1 122 ? -16.016 -35.125 -21.156 1 84.12 122 ALA A O 1
ATOM 994 N N . ARG A 1 123 ? -14.812 -35.312 -19.344 1 85.06 123 ARG A N 1
ATOM 995 C CA . ARG A 1 123 ? -15.508 -34.25 -18.609 1 85.06 123 ARG A CA 1
ATOM 996 C C . ARG A 1 123 ? -17 -34.562 -18.453 1 85.06 123 ARG A C 1
ATOM 998 O O . ARG A 1 123 ? -17.844 -33.719 -18.641 1 85.06 123 ARG A O 1
ATOM 1005 N N . GLY A 1 124 ? -17.203 -35.812 -18.219 1 86.88 124 GLY A N 1
ATOM 1006 C CA . GLY A 1 124 ? -18.547 -36.281 -18 1 86.88 124 GLY A CA 1
ATOM 1007 C C . GLY A 1 124 ? -19.078 -36 -16.609 1 86.88 124 GLY A C 1
ATOM 1008 O O . GLY A 1 124 ? -20.234 -35.594 -16.438 1 86.88 124 GLY A O 1
ATOM 1009 N N . GLN A 1 125 ? -18.266 -36.062 -15.648 1 89.81 125 GLN A N 1
ATOM 1010 C CA . GLN A 1 125 ? -18.656 -35.844 -14.258 1 89.81 125 GLN A CA 1
ATOM 1011 C C . GLN A 1 125 ? -18.688 -34.344 -13.922 1 89.81 125 GLN A C 1
ATOM 1013 O O . GLN A 1 125 ? -19.641 -33.875 -13.305 1 89.81 125 GLN A O 1
ATOM 1018 N N . VAL A 1 126 ? -17.688 -33.656 -14.242 1 94.25 126 VAL A N 1
ATOM 1019 C CA . VAL A 1 126 ? -17.609 -32.219 -14.031 1 94.25 126 VAL A CA 1
ATOM 1020 C C . VAL A 1 126 ? -17.312 -31.5 -15.352 1 94.25 126 VAL A C 1
ATOM 1022 O O . VAL A 1 126 ? -16.141 -31.328 -15.711 1 94.25 126 VAL A O 1
ATOM 1025 N N . PRO A 1 127 ? -18.266 -31.062 -16.016 1 92.88 127 PRO A N 1
ATOM 1026 C CA . PRO A 1 127 ? -18.109 -30.531 -17.359 1 92.88 127 PRO A CA 1
ATOM 1027 C C . PRO A 1 127 ? -17.656 -29.078 -17.375 1 92.88 127 PRO A C 1
ATOM 1029 O O . PRO A 1 127 ? -18.422 -28.172 -17.719 1 92.88 127 PRO A O 1
ATOM 1032 N N . ILE A 1 128 ? -16.391 -28.844 -17.078 1 93.44 128 ILE A N 1
ATOM 1033 C CA . ILE A 1 128 ? -15.844 -27.5 -16.984 1 93.44 128 ILE A CA 1
ATOM 1034 C C . ILE A 1 128 ? -14.383 -27.5 -17.438 1 93.44 128 ILE A C 1
ATOM 1036 O O . ILE A 1 128 ? -13.727 -28.547 -17.422 1 93.44 128 ILE A O 1
ATOM 1040 N N . SER A 1 129 ? -13.922 -26.422 -17.922 1 92.44 129 SER A N 1
ATOM 1041 C CA . SER A 1 129 ? -12.523 -26.188 -18.234 1 92.44 129 SER A CA 1
ATOM 1042 C C . SER A 1 129 ? -12.07 -24.797 -17.766 1 92.44 129 SER A C 1
ATOM 1044 O O . SER A 1 129 ? -12.898 -23.922 -17.516 1 92.44 129 SER A O 1
ATOM 1046 N N . ALA A 1 130 ? -10.75 -24.688 -17.641 1 93.31 130 ALA A N 1
ATOM 1047 C CA . ALA A 1 130 ? -10.219 -23.391 -17.234 1 93.31 130 ALA A CA 1
ATOM 1048 C C . ALA A 1 130 ? -10.523 -22.312 -18.281 1 93.31 130 ALA A C 1
ATOM 1050 O O . ALA A 1 130 ? -10.773 -21.156 -17.938 1 93.31 130 ALA A O 1
ATOM 1051 N N . THR A 1 131 ? -10.469 -22.672 -19.531 1 92.88 131 THR A N 1
ATOM 1052 C CA . THR A 1 131 ? -10.789 -21.766 -20.625 1 92.88 131 THR A CA 1
ATOM 1053 C C . THR A 1 131 ? -12.203 -21.219 -20.484 1 92.88 131 THR A C 1
ATOM 1055 O O . THR A 1 131 ? -12.438 -20.016 -20.656 1 92.88 131 THR A O 1
ATOM 1058 N N . MET A 1 132 ? -13.102 -22.125 -20.125 1 94.5 132 MET A N 1
ATOM 1059 C CA . MET A 1 132 ? -14.484 -21.719 -19.906 1 94.5 132 MET A CA 1
ATOM 1060 C C . MET A 1 132 ? -14.586 -20.719 -18.766 1 94.5 132 MET A C 1
ATOM 1062 O O . MET A 1 132 ? -15.195 -19.656 -18.906 1 94.5 132 MET A O 1
ATOM 1066 N N . VAL A 1 133 ? -13.945 -21.016 -17.703 1 95.81 133 VAL A N 1
ATOM 1067 C CA . VAL A 1 133 ? -14.008 -20.156 -16.531 1 95.81 133 VAL A CA 1
ATOM 1068 C C . VAL A 1 133 ? -13.414 -18.797 -16.859 1 95.81 133 VAL A C 1
ATOM 1070 O O . VAL A 1 133 ? -13.977 -17.75 -16.484 1 95.81 133 VAL A O 1
ATOM 1073 N N . ARG A 1 134 ? -12.273 -18.734 -17.562 1 94.44 134 ARG A N 1
ATOM 1074 C CA . ARG A 1 134 ? -11.633 -17.469 -17.922 1 94.44 134 ARG A CA 1
ATOM 1075 C C . ARG A 1 134 ? -12.539 -16.625 -18.812 1 94.44 134 ARG A C 1
ATOM 1077 O O . ARG A 1 134 ? -12.516 -15.398 -18.75 1 94.44 134 ARG A O 1
ATOM 1084 N N . SER A 1 135 ? -13.32 -17.266 -19.625 1 94.12 135 SER A N 1
ATOM 1085 C CA . SER A 1 135 ? -14.18 -16.547 -20.547 1 94.12 135 SER A CA 1
ATOM 1086 C C . SER A 1 135 ? -15.32 -15.836 -19.812 1 94.12 135 SER A C 1
ATOM 1088 O O . SER A 1 135 ? -15.75 -14.758 -20.219 1 94.12 135 SER A O 1
ATOM 1090 N N . ASP A 1 136 ? -15.852 -16.484 -18.828 1 95.44 136 ASP A N 1
ATOM 1091 C CA . ASP A 1 136 ? -16.953 -15.914 -18.078 1 95.44 136 ASP A CA 1
ATOM 1092 C C . ASP A 1 136 ? -17.031 -16.516 -16.672 1 95.44 136 ASP A C 1
ATOM 1094 O O . ASP A 1 136 ? -17.859 -17.391 -16.406 1 95.44 136 ASP A O 1
ATOM 1098 N N . PRO A 1 137 ? -16.25 -15.977 -15.797 1 93.94 137 PRO A N 1
ATOM 1099 C CA . PRO A 1 137 ? -16.203 -16.547 -14.453 1 93.94 137 PRO A CA 1
ATOM 1100 C C . PRO A 1 137 ? -17.562 -16.516 -13.75 1 93.94 137 PRO A C 1
ATOM 1102 O O . PRO A 1 137 ? -17.891 -17.422 -12.984 1 93.94 137 PRO A O 1
ATOM 1105 N N . TYR A 1 138 ? -18.328 -15.523 -13.992 1 95.44 138 TYR A N 1
ATOM 1106 C CA . TYR A 1 138 ? -19.625 -15.398 -13.344 1 95.44 138 TYR A CA 1
ATOM 1107 C C . TYR A 1 138 ? -20.578 -16.484 -13.828 1 95.44 138 TYR A C 1
ATOM 1109 O O . TYR A 1 138 ? -21.297 -17.094 -13.023 1 95.44 138 TYR A O 1
ATOM 1117 N N . LYS A 1 139 ? -20.625 -16.703 -15.07 1 96.06 139 LYS A N 1
ATOM 1118 C CA . LYS A 1 139 ? -21.469 -17.75 -15.648 1 96.06 139 LYS A CA 1
ATOM 1119 C C . LYS A 1 139 ? -21.125 -19.125 -15.062 1 96.06 139 LYS A C 1
ATOM 1121 O O . LYS A 1 139 ? -22.016 -19.938 -14.797 1 96.06 139 LYS A O 1
ATOM 1126 N N . TYR A 1 140 ? -19.891 -19.359 -14.859 1 97.12 140 TYR A N 1
ATOM 1127 C CA . TYR A 1 140 ? -19.453 -20.672 -14.406 1 97.12 140 TYR A CA 1
ATOM 1128 C C . TYR A 1 140 ? -19.125 -20.641 -12.914 1 97.12 140 TYR A C 1
ATOM 1130 O O . TYR A 1 140 ? -18.312 -21.438 -12.445 1 97.12 140 TYR A O 1
ATOM 1138 N N . ARG A 1 141 ? -19.703 -19.75 -12.219 1 96.5 141 ARG A N 1
ATOM 1139 C CA . ARG A 1 141 ? -19.453 -19.5 -10.797 1 96.5 141 ARG A CA 1
ATOM 1140 C C . ARG A 1 141 ? -19.609 -20.781 -9.984 1 96.5 141 ARG A C 1
ATOM 1142 O O . ARG A 1 141 ? -18.891 -20.984 -9.008 1 96.5 141 ARG A O 1
ATOM 1149 N N . GLU A 1 142 ? -20.469 -21.609 -10.312 1 96.06 142 GLU A N 1
ATOM 1150 C CA . GLU A 1 142 ? -20.766 -22.812 -9.547 1 96.06 142 GLU A CA 1
ATOM 1151 C C . GLU A 1 142 ? -19.594 -23.781 -9.562 1 96.06 142 GLU A C 1
ATOM 1153 O O . GLU A 1 142 ? -19.5 -24.672 -8.711 1 96.06 142 GLU A O 1
ATOM 1158 N N . PHE A 1 143 ? -18.688 -23.625 -10.477 1 97.5 143 PHE A N 1
ATOM 1159 C CA . PHE A 1 143 ? -17.562 -24.531 -10.625 1 97.5 143 PHE A CA 1
ATOM 1160 C C . PHE A 1 143 ? -16.297 -23.969 -10 1 97.5 143 PHE A C 1
ATOM 1162 O O . PHE A 1 143 ? -15.219 -24.547 -10.109 1 97.5 143 PHE A O 1
ATOM 1169 N N . VAL A 1 144 ? -16.406 -22.828 -9.398 1 97.94 144 VAL A N 1
ATOM 1170 C CA . VAL A 1 144 ? -15.234 -22.156 -8.852 1 97.94 144 VAL A CA 1
ATOM 1171 C C . VAL A 1 144 ? -15.422 -21.938 -7.352 1 97.94 144 VAL A C 1
ATOM 1173 O O . VAL A 1 144 ? -16.422 -21.375 -6.922 1 97.94 144 VAL A O 1
ATOM 1176 N N . SER A 1 145 ? -14.477 -22.422 -6.578 1 97.88 145 SER A N 1
ATOM 1177 C CA . SER A 1 145 ? -14.531 -22.234 -5.133 1 97.88 145 SER A CA 1
ATOM 1178 C C . SER A 1 145 ? -14.43 -20.75 -4.77 1 97.88 145 SER A C 1
ATOM 1180 O O . SER A 1 145 ? -13.844 -19.953 -5.512 1 97.88 145 SER A O 1
ATOM 1182 N N . ASP A 1 146 ? -14.922 -20.422 -3.596 1 97.44 146 ASP A N 1
ATOM 1183 C CA . ASP A 1 146 ? -14.867 -19.047 -3.1 1 97.44 146 ASP A CA 1
ATOM 1184 C C . ASP A 1 146 ? -13.43 -18.562 -2.957 1 97.44 146 ASP A C 1
ATOM 1186 O O . ASP A 1 146 ? -13.117 -17.406 -3.23 1 97.44 146 ASP A O 1
ATOM 1190 N N . VAL A 1 147 ? -12.539 -19.469 -2.562 1 97.12 147 VAL A N 1
ATOM 1191 C CA . VAL A 1 147 ? -11.125 -19.172 -2.336 1 97.12 147 VAL A CA 1
ATOM 1192 C C . VAL A 1 147 ? -10.484 -18.688 -3.633 1 97.12 147 VAL A C 1
ATOM 1194 O O . VAL A 1 147 ? -9.609 -17.812 -3.607 1 97.12 147 VAL A O 1
ATOM 1197 N N . VAL A 1 148 ? -10.953 -19.188 -4.719 1 98.12 148 VAL A N 1
ATOM 1198 C CA . VAL A 1 148 ? -10.414 -18.875 -6.035 1 98.12 148 VAL A CA 1
ATOM 1199 C C . VAL A 1 148 ? -11.133 -17.656 -6.605 1 98.12 148 VAL A C 1
ATOM 1201 O O . VAL A 1 148 ? -10.492 -16.734 -7.125 1 98.12 148 VAL A O 1
ATOM 1204 N N . TYR A 1 149 ? -12.453 -17.641 -6.48 1 97.62 149 TYR A N 1
ATOM 1205 C CA . TYR A 1 149 ? -13.312 -16.672 -7.145 1 97.62 149 TYR A CA 1
ATOM 1206 C C . TYR A 1 149 ? -12.945 -15.25 -6.734 1 97.62 149 TYR A C 1
ATOM 1208 O O . TYR A 1 149 ? -13 -14.328 -7.547 1 97.62 149 TYR A O 1
ATOM 1216 N N . ARG A 1 150 ? -12.57 -15.094 -5.516 1 95.69 150 ARG A N 1
ATOM 1217 C CA . ARG A 1 150 ? -12.258 -13.766 -4.984 1 95.69 150 ARG A CA 1
ATOM 1218 C C . ARG A 1 150 ? -11.125 -13.117 -5.773 1 95.69 150 ARG A C 1
ATOM 1220 O O . ARG A 1 150 ? -11.078 -11.891 -5.902 1 95.69 150 ARG A O 1
ATOM 1227 N N . ASP A 1 151 ? -10.211 -13.891 -6.309 1 95.88 151 ASP A N 1
ATOM 1228 C CA . ASP A 1 151 ? -9.062 -13.367 -7.035 1 95.88 151 ASP A CA 1
ATOM 1229 C C . ASP A 1 151 ? -9.422 -13.062 -8.492 1 95.88 151 ASP A C 1
ATOM 1231 O O . ASP A 1 151 ? -8.617 -12.484 -9.227 1 95.88 151 ASP A O 1
ATOM 1235 N N . LEU A 1 152 ? -10.625 -13.422 -8.883 1 96.25 152 LEU A N 1
ATOM 1236 C CA . LEU A 1 152 ? -11.078 -13.156 -10.242 1 96.25 152 LEU A CA 1
ATOM 1237 C C . LEU A 1 152 ? -11.883 -11.859 -10.305 1 96.25 152 LEU A C 1
ATOM 1239 O O . LEU A 1 152 ? -12.289 -11.43 -11.383 1 96.25 152 LEU A O 1
ATOM 1243 N N . ILE A 1 153 ? -12.109 -11.242 -9.18 1 96.69 153 ILE A N 1
ATOM 1244 C CA . ILE A 1 153 ? -12.938 -10.039 -9.086 1 96.69 153 ILE A CA 1
ATOM 1245 C C . ILE A 1 153 ? -12.055 -8.82 -8.867 1 96.69 153 ILE A C 1
ATOM 1247 O O . ILE A 1 153 ? -11.164 -8.836 -8.008 1 96.69 153 ILE A O 1
ATOM 1251 N N . THR A 1 154 ? -12.227 -7.812 -9.672 1 96.75 154 THR A N 1
ATOM 1252 C CA . THR A 1 154 ? -11.578 -6.527 -9.453 1 96.75 154 THR A CA 1
ATOM 1253 C C . THR A 1 154 ? -12.305 -5.73 -8.367 1 96.75 154 THR A C 1
ATOM 1255 O O . THR A 1 154 ? -13.508 -5.496 -8.469 1 96.75 154 THR A O 1
ATOM 1258 N N . LYS A 1 155 ? -11.633 -5.398 -7.363 1 97.06 155 LYS A N 1
ATOM 1259 C CA . LYS A 1 155 ? -12.219 -4.672 -6.238 1 97.06 155 LYS A CA 1
ATOM 1260 C C . LYS A 1 155 ? -11.969 -3.172 -6.363 1 97.06 155 LYS A C 1
ATOM 1262 O O . LYS A 1 155 ? -10.82 -2.723 -6.32 1 97.06 155 LYS A O 1
ATOM 1267 N N . VAL A 1 156 ? -13.016 -2.393 -6.445 1 97.5 156 VAL A N 1
ATOM 1268 C CA . VAL A 1 156 ? -12.977 -0.947 -6.637 1 97.5 156 VAL A CA 1
ATOM 1269 C C . VAL A 1 156 ? -13.602 -0.246 -5.434 1 97.5 156 VAL A C 1
ATOM 1271 O O . VAL A 1 156 ? -14.727 -0.555 -5.047 1 97.5 156 VAL A O 1
ATOM 1274 N N . VAL A 1 157 ? -12.883 0.667 -4.875 1 97.06 157 VAL A N 1
ATOM 1275 C CA . VAL A 1 157 ? -13.445 1.378 -3.729 1 97.06 157 VAL A CA 1
ATOM 1276 C C . VAL A 1 157 ? -13.602 2.859 -4.066 1 97.06 157 VAL A C 1
ATOM 1278 O O . VAL A 1 157 ? -12.742 3.445 -4.73 1 97.06 157 VAL A O 1
ATOM 1281 N N . LEU A 1 158 ? -14.734 3.398 -3.715 1 96.25 158 LEU A N 1
ATOM 1282 C CA . LEU A 1 158 ? -15.023 4.824 -3.812 1 96.25 158 LEU A CA 1
ATOM 1283 C C . LEU A 1 158 ? -14.867 5.504 -2.455 1 96.25 158 LEU A C 1
ATOM 1285 O O . LEU A 1 158 ? -15.539 5.133 -1.491 1 96.25 158 LEU A O 1
ATOM 1289 N N . VAL A 1 159 ? -13.984 6.473 -2.418 1 93.88 159 VAL A N 1
ATOM 1290 C CA . VAL A 1 159 ? -13.742 7.176 -1.162 1 93.88 159 VAL A CA 1
ATOM 1291 C C . VAL A 1 159 ? -14.008 8.672 -1.347 1 93.88 159 VAL A C 1
ATOM 1293 O O . VAL A 1 159 ? -14.141 9.148 -2.475 1 93.88 159 VAL A O 1
ATOM 1296 N N . GLY A 1 160 ? -14.102 9.352 -0.276 1 89.94 160 GLY A N 1
ATOM 1297 C CA . GLY A 1 160 ? -14.414 10.773 -0.251 1 89.94 160 GLY A CA 1
ATOM 1298 C C . GLY A 1 160 ? -15.25 11.18 0.951 1 89.94 160 GLY A C 1
ATOM 1299 O O . GLY A 1 160 ? -15.641 10.328 1.756 1 89.94 160 GLY A O 1
ATOM 1300 N N . ALA A 1 161 ? -15.469 12.43 1.027 1 87.75 161 ALA A N 1
ATOM 1301 C CA . ALA A 1 161 ? -16.234 12.953 2.148 1 87.75 161 ALA A CA 1
ATOM 1302 C C . ALA A 1 161 ? -17.719 12.586 2.018 1 87.75 161 ALA A C 1
ATOM 1304 O O . ALA A 1 161 ? -18.125 11.977 1.029 1 87.75 161 ALA A O 1
ATOM 1305 N N . MET A 1 162 ? -18.406 12.898 3.061 1 79.25 162 MET A N 1
ATOM 1306 C CA . MET A 1 162 ? -19.844 12.68 3.055 1 79.25 162 MET A CA 1
ATOM 1307 C C . MET A 1 162 ? -20.516 13.516 1.97 1 79.25 162 MET A C 1
ATOM 1309 O O . MET A 1 162 ? -20.141 14.656 1.733 1 79.25 162 MET A O 1
ATOM 1313 N N . SER A 1 163 ? -21.484 12.914 1.281 1 78.06 163 SER A N 1
ATOM 1314 C CA . SER A 1 163 ? -22.344 13.586 0.303 1 78.06 163 SER A CA 1
ATOM 1315 C C . SER A 1 163 ? -21.547 13.969 -0.942 1 78.06 163 SER A C 1
ATOM 1317 O O . SER A 1 163 ? -21.781 15.031 -1.527 1 78.06 163 SER A O 1
ATOM 1319 N N . THR A 1 164 ? -20.625 13.234 -1.27 1 83.19 164 THR A N 1
ATOM 1320 C CA . THR A 1 164 ? -19.859 13.484 -2.486 1 83.19 164 THR A CA 1
ATOM 1321 C C . THR A 1 164 ? -20.312 12.555 -3.611 1 83.19 164 THR A C 1
ATOM 1323 O O . THR A 1 164 ? -19.672 12.477 -4.66 1 83.19 164 THR A O 1
ATOM 1326 N N . GLY A 1 165 ? -21.344 11.797 -3.383 1 84.12 165 GLY A N 1
ATOM 1327 C CA . GLY A 1 165 ? -21.938 11 -4.438 1 84.12 165 GLY A CA 1
ATOM 1328 C C . GLY A 1 165 ? -21.422 9.57 -4.473 1 84.12 165 GLY A C 1
ATOM 1329 O O . GLY A 1 165 ? -21.641 8.852 -5.449 1 84.12 165 GLY A O 1
ATOM 1330 N N . LYS A 1 166 ? -20.75 9.164 -3.51 1 89.75 166 LYS A N 1
ATOM 1331 C CA . LYS A 1 166 ? -20.141 7.832 -3.461 1 89.75 166 LYS A CA 1
ATOM 1332 C C . LYS A 1 166 ? -21.219 6.746 -3.588 1 89.75 166 LYS A C 1
ATOM 1334 O O . LYS A 1 166 ? -21.062 5.816 -4.387 1 89.75 166 LYS A O 1
ATOM 1339 N N . SER A 1 167 ? -22.281 6.867 -2.734 1 89.38 167 SER A N 1
ATOM 1340 C CA . SER A 1 167 ? -23.328 5.855 -2.748 1 89.38 167 SER A CA 1
ATOM 1341 C C . SER A 1 167 ? -24.031 5.801 -4.102 1 89.38 167 SER A C 1
ATOM 1343 O O . SER A 1 167 ? -24.266 4.719 -4.645 1 89.38 167 SER A O 1
ATOM 1345 N N . THR A 1 168 ? -24.266 6.941 -4.617 1 91.5 168 THR A N 1
ATOM 1346 C CA . THR A 1 168 ? -24.969 7.039 -5.891 1 91.5 168 THR A CA 1
ATOM 1347 C C . THR A 1 168 ? -24.156 6.398 -7.008 1 91.5 168 THR A C 1
ATOM 1349 O O . THR A 1 168 ? -24.672 5.574 -7.766 1 91.5 168 THR A O 1
ATOM 1352 N N . ILE A 1 169 ? -22.922 6.758 -7.109 1 94.81 169 ILE A N 1
ATOM 1353 C CA . ILE A 1 169 ? -22.125 6.25 -8.211 1 94.81 169 ILE A CA 1
ATOM 1354 C C . ILE A 1 169 ? -21.844 4.762 -8.016 1 94.81 169 ILE A C 1
ATOM 1356 O O . ILE A 1 169 ? -21.781 4 -8.984 1 94.81 169 ILE A O 1
ATOM 1360 N N . THR A 1 170 ? -21.656 4.344 -6.809 1 95.56 170 THR A N 1
ATOM 1361 C CA . THR A 1 170 ? -21.438 2.932 -6.52 1 95.56 170 THR A CA 1
ATOM 1362 C C . THR A 1 170 ? -22.609 2.092 -7.02 1 95.56 170 THR A C 1
ATOM 1364 O O . THR A 1 170 ? -22.406 1.087 -7.707 1 95.56 170 THR A O 1
ATOM 1367 N N . GLU A 1 171 ? -23.781 2.502 -6.715 1 95.69 171 GLU A N 1
ATOM 1368 C CA . GLU A 1 171 ? -24.969 1.8 -7.156 1 95.69 171 GLU A CA 1
ATOM 1369 C C . GLU A 1 171 ? -25.125 1.86 -8.672 1 95.69 171 GLU A C 1
ATOM 1371 O O . GLU A 1 171 ? -25.469 0.863 -9.312 1 95.69 171 GLU A O 1
ATOM 1376 N N . ALA A 1 172 ? -24.891 2.984 -9.219 1 96.88 172 ALA A N 1
ATOM 1377 C CA . ALA A 1 172 ? -25 3.168 -10.664 1 96.88 172 ALA A CA 1
ATOM 1378 C C . ALA A 1 172 ? -24.016 2.266 -11.406 1 96.88 172 ALA A C 1
ATOM 1380 O O . ALA A 1 172 ? -24.359 1.654 -12.414 1 96.88 172 ALA A O 1
ATOM 1381 N N . LEU A 1 173 ? -22.812 2.195 -10.914 1 97.69 173 LEU A N 1
ATOM 1382 C CA . LEU A 1 173 ? -21.797 1.359 -11.531 1 97.69 173 LEU A CA 1
ATOM 1383 C C . LEU A 1 173 ? -22.156 -0.117 -11.43 1 97.69 173 LEU A C 1
ATOM 1385 O O . LEU A 1 173 ? -21.969 -0.876 -12.383 1 97.69 173 LEU A O 1
ATOM 1389 N N . ALA A 1 174 ? -22.625 -0.511 -10.273 1 97.38 174 ALA A N 1
ATOM 1390 C CA . ALA A 1 174 ? -23.047 -1.897 -10.094 1 97.38 174 ALA A CA 1
ATOM 1391 C C . ALA A 1 174 ? -24.141 -2.268 -11.094 1 97.38 174 ALA A C 1
ATOM 1393 O O . ALA A 1 174 ? -24.109 -3.352 -11.68 1 97.38 174 ALA A O 1
ATOM 1394 N N . ALA A 1 175 ? -25.078 -1.365 -11.25 1 97.06 175 ALA A N 1
ATOM 1395 C CA . ALA A 1 175 ? -26.156 -1.586 -12.219 1 97.06 175 ALA A CA 1
ATOM 1396 C C . ALA A 1 175 ? -25.609 -1.644 -13.641 1 97.06 175 ALA A C 1
ATOM 1398 O O . ALA A 1 175 ? -25.969 -2.537 -14.414 1 97.06 175 ALA A O 1
ATOM 1399 N N . ARG A 1 176 ? -24.781 -0.781 -13.961 1 96.62 176 ARG A N 1
ATOM 1400 C CA . ARG A 1 176 ? -24.203 -0.675 -15.297 1 96.62 176 ARG A CA 1
ATOM 1401 C C . ARG A 1 176 ? -23.469 -1.95 -15.68 1 96.62 176 ARG A C 1
ATOM 1403 O O . ARG A 1 176 ? -23.594 -2.438 -16.812 1 96.62 176 ARG A O 1
ATOM 1410 N N . TYR A 1 177 ? -22.734 -2.471 -14.812 1 97.06 177 TYR A N 1
ATOM 1411 C CA . TYR A 1 177 ? -21.906 -3.637 -15.086 1 97.06 177 TYR A CA 1
ATOM 1412 C C . TYR A 1 177 ? -22.594 -4.922 -14.648 1 97.06 177 TYR A C 1
ATOM 1414 O O . TYR A 1 177 ? -21.984 -5.992 -14.648 1 97.06 177 TYR A O 1
ATOM 1422 N N . ARG A 1 178 ? -23.859 -4.777 -14.18 1 96.38 178 ARG A N 1
ATOM 1423 C CA . ARG A 1 178 ? -24.656 -5.914 -13.75 1 96.38 178 ARG A CA 1
ATOM 1424 C C . ARG A 1 178 ? -23.922 -6.758 -12.719 1 96.38 178 ARG A C 1
ATOM 1426 O O . ARG A 1 178 ? -23.797 -7.973 -12.883 1 96.38 178 ARG A O 1
ATOM 1433 N N . THR A 1 179 ? -23.453 -6.039 -11.727 1 97.75 179 THR A N 1
ATOM 1434 C CA . THR A 1 179 ? -22.688 -6.656 -10.648 1 97.75 179 THR A CA 1
ATOM 1435 C C . THR A 1 179 ? -23.172 -6.152 -9.289 1 97.75 179 THR A C 1
ATOM 1437 O O . THR A 1 179 ? -24.281 -5.637 -9.172 1 97.75 179 THR A O 1
ATOM 1440 N N . THR A 1 180 ? -22.406 -6.457 -8.242 1 95.44 180 THR A N 1
ATOM 1441 C CA . THR A 1 180 ? -22.844 -6.125 -6.887 1 95.44 180 THR A CA 1
ATOM 1442 C C . THR A 1 180 ? -22.031 -4.961 -6.332 1 95.44 180 THR A C 1
ATOM 1444 O O . THR A 1 180 ? -21.047 -4.543 -6.941 1 95.44 180 THR A O 1
ATOM 1447 N N . PHE A 1 181 ? -22.469 -4.414 -5.281 1 95.31 181 PHE A N 1
ATOM 1448 C CA . PHE A 1 181 ? -21.781 -3.375 -4.531 1 95.31 181 PHE A CA 1
ATOM 1449 C C . PHE A 1 181 ? -21.953 -3.57 -3.033 1 95.31 181 PHE A C 1
ATOM 1451 O O . PHE A 1 181 ? -22.875 -4.27 -2.6 1 95.31 181 PHE A O 1
ATOM 1458 N N . ALA A 1 182 ? -21.062 -3.104 -2.322 1 93.44 182 ALA A N 1
ATOM 1459 C CA . ALA A 1 182 ? -21.156 -3.043 -0.866 1 93.44 182 ALA A CA 1
ATOM 1460 C C . ALA A 1 182 ? -21.375 -1.61 -0.389 1 93.44 182 ALA A C 1
ATOM 1462 O O . ALA A 1 182 ? -20.547 -0.736 -0.628 1 93.44 182 ALA A O 1
ATOM 1463 N N . SER A 1 183 ? -22.453 -1.398 0.266 1 89.19 183 SER A N 1
ATOM 1464 C CA . SER A 1 183 ? -22.781 -0.068 0.772 1 89.19 183 SER A CA 1
ATOM 1465 C C . SER A 1 183 ? -22.109 0.194 2.111 1 89.19 183 SER A C 1
ATOM 1467 O O . SER A 1 183 ? -21.656 -0.741 2.783 1 89.19 183 SER A O 1
ATOM 1469 N N . GLU A 1 184 ? -22.141 1.469 2.42 1 81.5 184 GLU A N 1
ATOM 1470 C CA . GLU A 1 184 ? -21.531 1.87 3.688 1 81.5 184 GLU A CA 1
ATOM 1471 C C . GLU A 1 184 ? -22.266 1.26 4.871 1 81.5 184 GLU A C 1
ATOM 1473 O O . GLU A 1 184 ? -23.5 1.354 4.957 1 81.5 184 GLU A O 1
ATOM 1478 N N . TYR A 1 185 ? -21.562 0.692 5.758 1 75.88 185 TYR A N 1
ATOM 1479 C CA . TYR A 1 185 ? -22.141 0.037 6.926 1 75.88 185 TYR A CA 1
ATOM 1480 C C . TYR A 1 185 ? -22.297 1.017 8.086 1 75.88 185 TYR A C 1
ATOM 1482 O O . TYR A 1 185 ? -23.219 0.903 8.891 1 75.88 185 TYR A O 1
ATOM 1490 N N . GLY A 1 186 ? -21.375 1.905 8.188 1 71.25 186 GLY A N 1
ATOM 1491 C CA . GLY A 1 186 ? -21.344 2.846 9.297 1 71.25 186 GLY A CA 1
ATOM 1492 C C . GLY A 1 186 ? -22.625 3.643 9.422 1 71.25 186 GLY A C 1
ATOM 1493 O O . GLY A 1 186 ? -23.125 3.848 10.531 1 71.25 186 GLY A O 1
ATOM 1494 N N . ARG A 1 187 ? -23.125 4.012 8.352 1 67.19 187 ARG A N 1
ATOM 1495 C CA . ARG A 1 187 ? -24.375 4.766 8.375 1 67.19 187 ARG A CA 1
ATOM 1496 C C . ARG A 1 187 ? -25.516 3.92 8.93 1 67.19 187 ARG A C 1
ATOM 1498 O O . ARG A 1 187 ? -26.312 4.398 9.734 1 67.19 187 ARG A O 1
ATOM 1505 N N . ASP A 1 188 ? -25.562 2.75 8.445 1 69.81 188 ASP A N 1
ATOM 1506 C CA . ASP A 1 188 ? -26.578 1.826 8.922 1 69.81 188 ASP A CA 1
ATOM 1507 C C . ASP A 1 188 ? -26.422 1.558 10.414 1 69.81 188 ASP A C 1
ATOM 1509 O O . ASP A 1 188 ? -27.406 1.575 11.156 1 69.81 188 ASP A O 1
ATOM 1513 N N . TYR A 1 189 ? -25.203 1.353 10.773 1 72 189 TYR A N 1
ATOM 1514 C CA . TYR A 1 189 ? -24.922 1.099 12.18 1 72 189 TYR A CA 1
ATOM 1515 C C . TYR A 1 189 ? -25.297 2.301 13.039 1 72 189 TYR A C 1
ATOM 1517 O O . TYR A 1 189 ? -25.891 2.145 14.109 1 72 189 TYR A O 1
ATOM 1525 N N . TRP A 1 190 ? -24.906 3.496 12.578 1 68.69 190 TRP A N 1
ATOM 1526 C CA . TRP A 1 190 ? -25.203 4.734 13.289 1 68.69 190 TRP A CA 1
ATOM 1527 C C . TRP A 1 190 ? -26.703 4.898 13.484 1 68.69 190 TRP A C 1
ATOM 1529 O O . TRP A 1 190 ? -27.172 5.207 14.586 1 68.69 190 TRP A O 1
ATOM 1539 N N . THR A 1 191 ? -27.484 4.625 12.43 1 65.62 191 THR A N 1
ATOM 1540 C CA . THR A 1 191 ? -28.922 4.777 12.484 1 65.62 191 THR A CA 1
ATOM 1541 C C . THR A 1 191 ? -29.531 3.826 13.508 1 65.62 191 THR A C 1
ATOM 1543 O O . THR A 1 191 ? -30.453 4.199 14.234 1 65.62 191 THR A O 1
ATOM 1546 N N . GLU A 1 192 ? -28.969 2.723 13.594 1 67.31 192 GLU A N 1
ATOM 1547 C CA . GLU A 1 192 ? -29.562 1.679 14.43 1 67.31 192 GLU A CA 1
ATOM 1548 C C . GLU A 1 192 ? -29.094 1.801 15.875 1 67.31 192 GLU A C 1
ATOM 1550 O O . GLU A 1 192 ? -29.797 1.403 16.797 1 67.31 192 GLU A O 1
ATOM 1555 N N . HIS A 1 193 ? -27.891 2.371 16.109 1 67.75 193 HIS A N 1
ATOM 1556 C CA . HIS A 1 193 ? -27.297 2.182 17.438 1 67.75 193 HIS A CA 1
ATOM 1557 C C . HIS A 1 193 ? -27.016 3.521 18.109 1 67.75 193 HIS A C 1
ATOM 1559 O O . HIS A 1 193 ? -26.672 3.564 19.297 1 67.75 193 HIS A O 1
ATOM 1565 N N . GLN A 1 194 ? -27.188 4.559 17.328 1 63.91 194 GLN A N 1
ATOM 1566 C CA . GLN A 1 194 ? -26.812 5.848 17.891 1 63.91 194 GLN A CA 1
ATOM 1567 C C . GLN A 1 194 ? -27.641 6.168 19.125 1 63.91 194 GLN A C 1
ATOM 1569 O O . GLN A 1 194 ? -28.812 5.777 19.219 1 63.91 194 GLN A O 1
ATOM 1574 N N . VAL A 1 195 ? -26.953 6.531 20.188 1 60.47 195 VAL A N 1
ATOM 1575 C CA . VAL A 1 195 ? -27.609 7.094 21.359 1 60.47 195 VAL A CA 1
ATOM 1576 C C . VAL A 1 195 ? -27.312 8.586 21.469 1 60.47 195 VAL A C 1
ATOM 1578 O O . VAL A 1 195 ? -26.156 8.977 21.641 1 60.47 195 VAL A O 1
ATOM 1581 N N . ASP A 1 196 ? -28.203 9.477 21.359 1 59.22 196 ASP A N 1
ATOM 1582 C CA . ASP A 1 196 ? -28.031 10.93 21.391 1 59.22 196 ASP A CA 1
ATOM 1583 C C . ASP A 1 196 ? -27 11.383 20.359 1 59.22 196 ASP A C 1
ATOM 1585 O O . ASP A 1 196 ? -26.094 12.148 20.688 1 59.22 196 ASP A O 1
ATOM 1589 N N . ARG A 1 197 ? -27.062 10.719 19.188 1 60.75 197 ARG A N 1
ATOM 1590 C CA . ARG A 1 197 ? -26.266 11.055 18 1 60.75 197 ARG A CA 1
ATOM 1591 C C . ARG A 1 197 ? -24.781 10.812 18.234 1 60.75 197 ARG A C 1
ATOM 1593 O O . ARG A 1 197 ? -23.938 11.531 17.703 1 60.75 197 ARG A O 1
ATOM 1600 N N . ARG A 1 198 ? -24.547 9.961 19.281 1 69.94 198 ARG A N 1
ATOM 1601 C CA . ARG A 1 198 ? -23.156 9.617 19.547 1 69.94 198 ARG A CA 1
ATOM 1602 C C . ARG A 1 198 ? -22.953 8.109 19.484 1 69.94 198 ARG A C 1
ATOM 1604 O O . ARG A 1 198 ? -23.875 7.336 19.734 1 69.94 198 ARG A O 1
ATOM 1611 N N . ILE A 1 199 ? -21.844 7.664 18.953 1 74.06 199 ILE A N 1
ATOM 1612 C CA . ILE A 1 199 ? -21.438 6.262 18.953 1 74.06 199 ILE A CA 1
ATOM 1613 C C . ILE A 1 199 ? -20.141 6.102 19.734 1 74.06 199 ILE A C 1
ATOM 1615 O O . ILE A 1 199 ? -19.266 6.965 19.688 1 74.06 199 ILE A O 1
ATOM 1619 N N . GLY A 1 200 ? -20.125 5.066 20.656 1 79.38 200 GLY A N 1
ATOM 1620 C CA . GLY A 1 200 ? -18.938 4.82 21.469 1 79.38 200 GLY A CA 1
ATOM 1621 C C . GLY A 1 200 ? -17.734 4.395 20.656 1 79.38 200 GLY A C 1
ATOM 1622 O O . GLY A 1 200 ? -17.875 3.98 19.5 1 79.38 200 GLY A O 1
ATOM 1623 N N . LEU A 1 201 ? -16.594 4.539 21.188 1 85.69 201 LEU A N 1
ATOM 1624 C CA . LEU A 1 201 ? -15.312 4.23 20.547 1 85.69 201 LEU A CA 1
ATOM 1625 C C . LEU A 1 201 ? -15.258 2.768 20.125 1 85.69 201 LEU A C 1
ATOM 1627 O O . LEU A 1 201 ? -14.766 2.449 19.031 1 85.69 201 LEU A O 1
ATOM 1631 N N . GLU A 1 202 ? -15.836 1.919 20.906 1 85 202 GLU A N 1
ATOM 1632 C CA . GLU A 1 202 ? -15.773 0.484 20.641 1 85 202 GLU A CA 1
ATOM 1633 C C . GLU A 1 202 ? -16.672 0.093 19.484 1 85 202 GLU A C 1
ATOM 1635 O O . GLU A 1 202 ? -16.469 -0.939 18.844 1 85 202 GLU A O 1
ATOM 1640 N N . ALA A 1 203 ? -17.641 0.875 19.266 1 86.88 203 ALA A N 1
ATOM 1641 C CA . ALA A 1 203 ? -18.594 0.61 18.188 1 86.88 203 ALA A CA 1
ATOM 1642 C C . ALA A 1 203 ? -17.891 0.633 16.828 1 86.88 203 ALA A C 1
ATOM 1644 O O . ALA A 1 203 ? -18.328 -0.037 15.898 1 86.88 203 ALA A O 1
ATOM 1645 N N . PHE A 1 204 ? -16.781 1.314 16.781 1 88.5 204 PHE A N 1
ATOM 1646 C CA . PHE A 1 204 ? -16.094 1.466 15.508 1 88.5 204 PHE A CA 1
ATOM 1647 C C . PHE A 1 204 ? -15.453 0.152 15.078 1 88.5 204 PHE A C 1
ATOM 1649 O O . PHE A 1 204 ? -15.328 -0.125 13.883 1 88.5 204 PHE A O 1
ATOM 1656 N N . ASP A 1 205 ? -15.102 -0.663 16.047 1 90.12 205 ASP A N 1
ATOM 1657 C CA . ASP A 1 205 ? -14.625 -2.002 15.734 1 90.12 205 ASP A CA 1
ATOM 1658 C C . ASP A 1 205 ? -15.719 -2.84 15.086 1 90.12 205 ASP A C 1
ATOM 1660 O O . ASP A 1 205 ? -15.477 -3.555 14.109 1 90.12 205 ASP A O 1
ATOM 1664 N N . GLU A 1 206 ? -16.859 -2.701 15.633 1 88.31 206 GLU A N 1
ATOM 1665 C CA . GLU A 1 206 ? -18.016 -3.436 15.102 1 88.31 206 GLU A CA 1
ATOM 1666 C C . GLU A 1 206 ? -18.375 -2.951 13.695 1 88.31 206 GLU A C 1
ATOM 1668 O O . GLU A 1 206 ? -18.703 -3.754 12.828 1 88.31 206 GLU A O 1
ATOM 1673 N N . ILE A 1 207 ? -18.281 -1.703 13.484 1 88.31 207 ILE A N 1
ATOM 1674 C CA . ILE A 1 207 ? -18.578 -1.111 12.18 1 88.31 207 ILE A CA 1
ATOM 1675 C C . ILE A 1 207 ? -17.578 -1.626 11.141 1 88.31 207 ILE A C 1
ATOM 1677 O O . ILE A 1 207 ? -17.984 -2.045 10.055 1 88.31 207 ILE A O 1
ATOM 1681 N N . ALA A 1 208 ? -16.344 -1.589 11.523 1 90 208 ALA A N 1
ATOM 1682 C CA . ALA A 1 208 ? -15.297 -2.033 10.602 1 90 208 ALA A CA 1
ATOM 1683 C C . ALA A 1 208 ? -15.469 -3.508 10.242 1 90 208 ALA A C 1
ATOM 1685 O O . ALA A 1 208 ? -15.383 -3.885 9.07 1 90 208 ALA A O 1
ATOM 1686 N N . THR A 1 209 ? -15.75 -4.316 11.242 1 90.5 209 THR A N 1
ATOM 1687 C CA . THR A 1 209 ? -15.922 -5.75 11.031 1 90.5 209 THR A CA 1
ATOM 1688 C C . THR A 1 209 ? -17.188 -6.031 10.219 1 90.5 209 THR A C 1
ATOM 1690 O O . THR A 1 209 ? -17.172 -6.867 9.312 1 90.5 209 THR A O 1
ATOM 1693 N N . GLY A 1 210 ? -18.234 -5.367 10.594 1 89.69 210 GLY A N 1
ATOM 1694 C CA . GLY A 1 210 ? -19.469 -5.516 9.844 1 89.69 210 GLY A CA 1
ATOM 1695 C C . GLY A 1 210 ? -19.344 -5.109 8.383 1 89.69 210 GLY A C 1
ATOM 1696 O O . GLY A 1 210 ? -19.875 -5.77 7.5 1 89.69 210 GLY A O 1
ATOM 1697 N N . HIS A 1 211 ? -18.625 -4.043 8.125 1 90.12 211 HIS A N 1
ATOM 1698 C CA . HIS A 1 211 ? -18.391 -3.586 6.758 1 90.12 211 HIS A CA 1
ATOM 1699 C C . HIS A 1 211 ? -17.594 -4.617 5.965 1 90.12 211 HIS A C 1
ATOM 1701 O O . HIS A 1 211 ? -17.906 -4.883 4.801 1 90.12 211 HIS A O 1
ATOM 1707 N N . LEU A 1 212 ? -16.625 -5.16 6.598 1 90.88 212 LEU A N 1
ATOM 1708 C CA . LEU A 1 212 ? -15.805 -6.176 5.945 1 90.88 212 LEU A CA 1
ATOM 1709 C C . LEU A 1 212 ? -16.641 -7.398 5.574 1 90.88 212 LEU A C 1
ATOM 1711 O O . LEU A 1 212 ? -16.484 -7.961 4.492 1 90.88 212 LEU A O 1
ATOM 1715 N N . GLU A 1 213 ? -17.453 -7.781 6.473 1 92.38 213 GLU A N 1
ATOM 1716 C CA . GLU A 1 213 ? -18.328 -8.922 6.211 1 92.38 213 GLU A CA 1
ATOM 1717 C C . GLU A 1 213 ? -19.266 -8.641 5.039 1 92.38 213 GLU A C 1
ATOM 1719 O O . GLU A 1 213 ? -19.484 -9.508 4.188 1 92.38 213 GLU A O 1
ATOM 1724 N N . ARG A 1 214 ? -19.812 -7.492 5.043 1 93.31 214 ARG A N 1
ATOM 1725 C CA . ARG A 1 214 ? -20.672 -7.082 3.943 1 93.31 214 ARG A CA 1
ATOM 1726 C C . ARG A 1 214 ? -19.922 -7.105 2.617 1 93.31 214 ARG A C 1
ATOM 1728 O O . ARG A 1 214 ? -20.453 -7.582 1.607 1 93.31 214 ARG A O 1
ATOM 1735 N N . GLU A 1 215 ? -18.766 -6.59 2.621 1 93.94 215 GLU A N 1
ATOM 1736 C CA . GLU A 1 215 ? -17.938 -6.582 1.423 1 93.94 215 GLU A CA 1
ATOM 1737 C C . GLU A 1 215 ? -17.656 -8 0.938 1 93.94 215 GLU A C 1
ATOM 1739 O O . GLU A 1 215 ? -17.703 -8.273 -0.263 1 93.94 215 GLU A O 1
ATOM 1744 N N . GLU A 1 216 ? -17.328 -8.859 1.897 1 94.06 216 GLU A N 1
ATOM 1745 C CA . GLU A 1 216 ? -17.016 -10.242 1.544 1 94.06 216 GLU A CA 1
ATOM 1746 C C . GLU A 1 216 ? -18.219 -10.938 0.91 1 94.06 216 GLU A C 1
ATOM 1748 O O . GLU A 1 216 ? -18.062 -11.672 -0.068 1 94.06 216 GLU A O 1
ATOM 1753 N N . ARG A 1 217 ? -19.359 -10.711 1.443 1 95.19 217 ARG A N 1
ATOM 1754 C CA . ARG A 1 217 ? -20.578 -11.297 0.885 1 95.19 217 ARG A CA 1
ATOM 1755 C C . ARG A 1 217 ? -20.828 -10.781 -0.527 1 95.19 217 ARG A C 1
ATOM 1757 O O . ARG A 1 217 ? -21.125 -11.562 -1.434 1 95.19 217 ARG A O 1
ATOM 1764 N N . ALA A 1 218 ? -20.703 -9.508 -0.698 1 96.5 218 ALA A N 1
ATOM 1765 C CA . ALA A 1 218 ? -20.922 -8.898 -2.008 1 96.5 218 ALA A CA 1
ATOM 1766 C C . ALA A 1 218 ? -19.875 -9.383 -3.016 1 96.5 218 ALA A C 1
ATOM 1768 O O . ALA A 1 218 ? -20.188 -9.57 -4.195 1 96.5 218 ALA A O 1
ATOM 1769 N N . LEU A 1 219 ? -18.719 -9.57 -2.537 1 96.44 219 LEU A N 1
ATOM 1770 C CA . LEU A 1 219 ? -17.609 -10.008 -3.381 1 96.44 219 LEU A CA 1
ATOM 1771 C C . LEU A 1 219 ? -17.906 -11.359 -4.023 1 96.44 219 LEU A C 1
ATOM 1773 O O . LEU A 1 219 ? -17.703 -11.539 -5.223 1 96.44 219 LEU A O 1
ATOM 1777 N N . LEU A 1 220 ? -18.422 -12.234 -3.283 1 96.19 220 LEU A N 1
ATOM 1778 C CA . LEU A 1 220 ? -18.656 -13.602 -3.74 1 96.19 220 LEU A CA 1
ATOM 1779 C C . LEU A 1 220 ? -19.828 -13.656 -4.707 1 96.19 220 LEU A C 1
ATOM 1781 O O . LEU A 1 220 ? -20.016 -14.656 -5.402 1 96.19 220 LEU A O 1
ATOM 1785 N N . GLU A 1 221 ? -20.547 -12.594 -4.809 1 96.38 221 GLU A N 1
ATOM 1786 C CA . GLU A 1 221 ? -21.688 -12.523 -5.723 1 96.38 221 GLU A CA 1
ATOM 1787 C C . GLU A 1 221 ? -21.406 -11.578 -6.883 1 96.38 221 GLU A C 1
ATOM 1789 O O . GLU A 1 221 ? -22.25 -11.375 -7.75 1 96.38 221 GLU A O 1
ATOM 1794 N N . ALA A 1 222 ? -20.266 -11.039 -6.93 1 97.44 222 ALA A N 1
ATOM 1795 C CA . ALA A 1 222 ? -19.938 -9.992 -7.895 1 97.44 222 ALA A CA 1
ATOM 1796 C C . ALA A 1 222 ? -19.641 -10.586 -9.273 1 97.44 222 ALA A C 1
ATOM 1798 O O . ALA A 1 222 ? -19.188 -11.727 -9.375 1 97.44 222 ALA A O 1
ATOM 1799 N N . ASN A 1 223 ? -19.953 -9.836 -10.266 1 97.19 223 ASN A N 1
ATOM 1800 C CA . ASN A 1 223 ? -19.594 -10.164 -11.641 1 97.19 223 ASN A CA 1
ATOM 1801 C C . ASN A 1 223 ? -18.469 -9.266 -12.156 1 97.19 223 ASN A C 1
ATOM 1803 O O . ASN A 1 223 ? -18.719 -8.148 -12.602 1 97.19 223 ASN A O 1
ATOM 1807 N N . ARG A 1 224 ? -17.281 -9.727 -12.141 1 94.75 224 ARG A N 1
ATOM 1808 C CA . ARG A 1 224 ? -16.078 -9.086 -12.664 1 94.75 224 ARG A CA 1
ATOM 1809 C C . ARG A 1 224 ? -15.602 -7.973 -11.734 1 94.75 224 ARG A C 1
ATOM 1811 O O . ARG A 1 224 ? -14.406 -7.855 -11.461 1 94.75 224 ARG A O 1
ATOM 1818 N N . TYR A 1 225 ? -16.531 -7.16 -11.344 1 97.38 225 TYR A N 1
ATOM 1819 C CA . TYR A 1 225 ? -16.172 -6.012 -10.516 1 97.38 225 TYR A CA 1
ATOM 1820 C C . TYR A 1 225 ? -16.984 -5.988 -9.227 1 97.38 225 TYR A C 1
ATOM 1822 O O . TYR A 1 225 ? -18.156 -6.359 -9.219 1 97.38 225 TYR A O 1
ATOM 1830 N N . LEU A 1 226 ? -16.391 -5.633 -8.172 1 97.88 226 LEU A N 1
ATOM 1831 C CA . LEU A 1 226 ? -17.078 -5.242 -6.949 1 97.88 226 LEU A CA 1
ATOM 1832 C C . LEU A 1 226 ? -16.844 -3.768 -6.641 1 97.88 226 LEU A C 1
ATOM 1834 O O . LEU A 1 226 ? -15.703 -3.312 -6.578 1 97.88 226 LEU A O 1
ATOM 1838 N N . PHE A 1 227 ? -17.891 -3.016 -6.5 1 97.88 227 PHE A N 1
ATOM 1839 C CA . PHE A 1 227 ? -17.797 -1.609 -6.121 1 97.88 227 PHE A CA 1
ATOM 1840 C C . PHE A 1 227 ? -18.109 -1.429 -4.641 1 97.88 227 PHE A C 1
ATOM 1842 O O . PHE A 1 227 ? -19.141 -1.914 -4.156 1 97.88 227 PHE A O 1
ATOM 1849 N N . VAL A 1 228 ? -17.266 -0.737 -3.98 1 96.38 228 VAL A N 1
ATOM 1850 C CA . VAL A 1 228 ? -17.391 -0.647 -2.529 1 96.38 228 VAL A CA 1
ATOM 1851 C C . VAL A 1 228 ? -17.547 0.814 -2.113 1 96.38 228 VAL A C 1
ATOM 1853 O O . VAL A 1 228 ? -16.766 1.669 -2.518 1 96.38 228 VAL A O 1
ATOM 1856 N N . ASP A 1 229 ? -18.641 1.151 -1.476 1 93.62 229 ASP A N 1
ATOM 1857 C CA . ASP A 1 229 ? -18.891 2.424 -0.805 1 93.62 229 ASP A CA 1
ATOM 1858 C C . ASP A 1 229 ? -18.609 2.32 0.692 1 93.62 229 ASP A C 1
ATOM 1860 O O . ASP A 1 229 ? -19.438 1.82 1.454 1 93.62 229 ASP A O 1
ATOM 1864 N N . THR A 1 230 ? -17.672 3.006 0.898 1 88.06 230 THR A N 1
ATOM 1865 C CA . THR A 1 230 ? -16.344 3.389 1.341 1 88.06 230 THR A CA 1
ATOM 1866 C C . THR A 1 230 ? -15.648 2.227 2.051 1 88.06 230 THR A C 1
ATOM 1868 O O . THR A 1 230 ? -16.016 1.065 1.849 1 88.06 230 THR A O 1
ATOM 1871 N N . ASN A 1 231 ? -14.602 2.416 2.795 1 86.56 231 ASN A N 1
ATOM 1872 C CA . ASN A 1 231 ? -13.859 1.33 3.426 1 86.56 231 ASN A CA 1
ATOM 1873 C C . ASN A 1 231 ? -13.469 1.678 4.859 1 86.56 231 ASN A C 1
ATOM 1875 O O . ASN A 1 231 ? -13.906 2.693 5.398 1 86.56 231 ASN A O 1
ATOM 1879 N N . ALA A 1 232 ? -12.781 0.785 5.426 1 86.31 232 ALA A N 1
ATOM 1880 C CA . ALA A 1 232 ? -12.422 0.883 6.836 1 86.31 232 ALA A CA 1
ATOM 1881 C C . ALA A 1 232 ? -11.531 2.094 7.094 1 86.31 232 ALA A C 1
ATOM 1883 O O . ALA A 1 232 ? -11.445 2.58 8.227 1 86.31 232 ALA A O 1
ATOM 1884 N N . ILE A 1 233 ? -10.891 2.564 6.121 1 86.19 233 ILE A N 1
ATOM 1885 C CA . ILE A 1 233 ? -10.062 3.76 6.262 1 86.19 233 ILE A CA 1
ATOM 1886 C C . ILE A 1 233 ? -10.945 4.961 6.594 1 86.19 233 ILE A C 1
ATOM 1888 O O . ILE A 1 233 ? -10.602 5.773 7.457 1 86.19 233 ILE A O 1
ATOM 1892 N N . THR A 1 234 ? -12.023 5.027 5.91 1 85.75 234 THR A N 1
ATOM 1893 C CA . THR A 1 234 ? -12.969 6.098 6.195 1 85.75 234 THR A CA 1
ATOM 1894 C C . THR A 1 234 ? -13.492 5.984 7.625 1 85.75 234 THR A C 1
ATOM 1896 O O . THR A 1 234 ? -13.594 6.988 8.336 1 85.75 234 THR A O 1
ATOM 1899 N N . THR A 1 235 ? -13.828 4.773 8.008 1 86.88 235 THR A N 1
ATOM 1900 C CA . THR A 1 235 ? -14.266 4.527 9.375 1 86.88 235 THR A CA 1
ATOM 1901 C C . THR A 1 235 ? -13.195 4.965 10.367 1 86.88 235 THR A C 1
ATOM 1903 O O . THR A 1 235 ? -13.5 5.578 11.391 1 86.88 235 THR A O 1
ATOM 1906 N N . TYR A 1 236 ? -12.008 4.621 10.07 1 90 236 TYR A N 1
ATOM 1907 C CA . TYR A 1 236 ? -10.859 5.016 10.883 1 90 236 TYR A CA 1
ATOM 1908 C C . TYR A 1 236 ? -10.781 6.531 11.016 1 90 236 TYR A C 1
ATOM 1910 O O . TYR A 1 236 ? -10.602 7.059 12.117 1 90 236 TYR A O 1
ATOM 1918 N N . MET A 1 237 ? -10.992 7.23 10.008 1 86.38 237 MET A N 1
ATOM 1919 C CA . MET A 1 237 ? -10.93 8.688 10 1 86.38 237 MET A CA 1
ATOM 1920 C C . MET A 1 237 ? -12.062 9.281 10.836 1 86.38 237 MET A C 1
ATOM 1922 O O . MET A 1 237 ? -11.867 10.273 11.547 1 86.38 237 MET A O 1
ATOM 1926 N N . PHE A 1 238 ? -13.164 8.664 10.773 1 83.31 238 PHE A N 1
ATOM 1927 C CA . PHE A 1 238 ? -14.289 9.125 11.586 1 83.31 238 PHE A CA 1
ATOM 1928 C C . PHE A 1 238 ? -14.016 8.914 13.062 1 83.31 238 PHE A C 1
ATOM 1930 O O . PHE A 1 238 ? -14.359 9.766 13.891 1 83.31 238 PHE A O 1
ATOM 1937 N N . ALA A 1 239 ? -13.445 7.812 13.32 1 87.12 239 ALA A N 1
ATOM 1938 C CA . ALA A 1 239 ? -13.094 7.559 14.719 1 87.12 239 ALA A CA 1
ATOM 1939 C C . ALA A 1 239 ? -12.148 8.633 15.242 1 87.12 239 ALA A C 1
ATOM 1941 O O . ALA A 1 239 ? -12.328 9.141 16.359 1 87.12 239 ALA A O 1
ATOM 1942 N N . LEU A 1 240 ? -11.203 8.961 14.477 1 84.38 240 LEU A N 1
ATOM 1943 C CA . LEU A 1 240 ? -10.258 10 14.859 1 84.38 240 LEU A CA 1
ATOM 1944 C C . LEU A 1 240 ? -10.961 11.344 15.008 1 84.38 240 LEU A C 1
ATOM 1946 O O . LEU A 1 240 ? -10.68 12.102 15.945 1 84.38 240 LEU A O 1
ATOM 1950 N N . ASP A 1 241 ? -11.781 11.586 14.125 1 77.94 241 ASP A N 1
ATOM 1951 C CA . ASP A 1 241 ? -12.5 12.859 14.133 1 77.94 241 ASP A CA 1
ATOM 1952 C C . ASP A 1 241 ? -13.391 12.977 15.367 1 77.94 241 ASP A C 1
ATOM 1954 O O . ASP A 1 241 ? -13.438 14.031 16 1 77.94 241 ASP A O 1
ATOM 1958 N N . TYR A 1 242 ? -14.062 11.898 15.703 1 77.69 242 TYR A N 1
ATOM 1959 C CA . TYR A 1 242 ? -15.055 11.922 16.781 1 77.69 242 TYR A CA 1
ATOM 1960 C C . TYR A 1 242 ? -14.383 11.781 18.141 1 77.69 242 TYR A C 1
ATOM 1962 O O . TYR A 1 242 ? -14.82 12.383 19.125 1 77.69 242 TYR A O 1
ATOM 1970 N N . HIS A 1 243 ? -13.305 11.008 18.172 1 82.44 243 HIS A N 1
ATOM 1971 C CA . HIS A 1 243 ? -12.789 10.633 19.484 1 82.44 243 HIS A CA 1
ATOM 1972 C C . HIS A 1 243 ? -11.32 11.016 19.625 1 82.44 243 HIS A C 1
ATOM 1974 O O . HIS A 1 243 ? -10.734 10.844 20.703 1 82.44 243 HIS A O 1
ATOM 1980 N N . GLY A 1 244 ? -10.75 11.477 18.562 1 78.12 244 GLY A N 1
ATOM 1981 C CA . GLY A 1 244 ? -9.336 11.812 18.609 1 78.12 244 GLY A CA 1
ATOM 1982 C C . GLY A 1 244 ? -8.43 10.602 18.594 1 78.12 244 GLY A C 1
ATOM 1983 O O . GLY A 1 244 ? -7.207 10.727 18.578 1 78.12 244 GLY A O 1
ATOM 1984 N N . ARG A 1 245 ? -9.086 9.461 18.688 1 84.75 245 ARG A N 1
ATOM 1985 C CA . ARG A 1 245 ? -8.344 8.203 18.625 1 84.75 245 ARG A CA 1
ATOM 1986 C C . ARG A 1 245 ? -9.172 7.113 17.953 1 84.75 245 ARG A C 1
ATOM 1988 O O . ARG A 1 245 ? -10.375 7.273 17.75 1 84.75 245 ARG A O 1
ATOM 1995 N N . ALA A 1 246 ? -8.461 6.047 17.562 1 90.5 246 ALA A N 1
ATOM 1996 C CA . ALA A 1 246 ? -9.133 4.895 16.969 1 90.5 246 ALA A CA 1
ATOM 1997 C C . ALA A 1 246 ? -8.773 3.609 17.719 1 90.5 246 ALA A C 1
ATOM 1999 O O . ALA A 1 246 ? -7.656 3.457 18.203 1 90.5 246 ALA A O 1
ATOM 2000 N N . PRO A 1 247 ? -9.758 2.74 17.875 1 92.31 247 PRO A N 1
ATOM 2001 C CA . PRO A 1 247 ? -9.461 1.448 18.5 1 92.31 247 PRO A CA 1
ATOM 2002 C C . PRO A 1 247 ? -8.383 0.668 17.75 1 92.31 247 PRO A C 1
ATOM 2004 O O . PRO A 1 247 ? -8.164 0.882 16.562 1 92.31 247 PRO A O 1
ATOM 2007 N N . GLU A 1 248 ? -7.781 -0.193 18.453 1 90.69 248 GLU A N 1
ATOM 2008 C CA . GLU A 1 248 ? -6.656 -0.951 17.906 1 90.69 248 GLU A CA 1
ATOM 2009 C C . GLU A 1 248 ? -7.094 -1.824 16.734 1 90.69 248 GLU A C 1
ATOM 2011 O O . GLU A 1 248 ? -6.41 -1.884 15.711 1 90.69 248 GLU A O 1
ATOM 2016 N N . LEU A 1 249 ? -8.164 -2.506 16.922 1 92.06 249 LEU A N 1
ATOM 2017 C CA . LEU A 1 249 ? -8.633 -3.396 15.867 1 92.06 249 LEU A CA 1
ATOM 2018 C C . LEU A 1 249 ? -8.945 -2.613 14.594 1 92.06 249 LEU A C 1
ATOM 2020 O O . LEU A 1 249 ? -8.555 -3.018 13.5 1 92.06 249 LEU A O 1
ATOM 2024 N N . LEU A 1 250 ? -9.672 -1.511 14.719 1 91.81 250 LEU A N 1
ATOM 2025 C CA . LEU A 1 250 ? -9.977 -0.663 13.57 1 91.81 250 LEU A CA 1
ATOM 2026 C C . LEU A 1 250 ? -8.695 -0.186 12.891 1 91.81 250 LEU A C 1
ATOM 2028 O O . LEU A 1 250 ? -8.609 -0.184 11.656 1 91.81 250 LEU A O 1
ATOM 2032 N N . THR A 1 251 ? -7.762 0.151 13.688 1 89.69 251 THR A N 1
ATOM 2033 C CA . THR A 1 251 ? -6.488 0.626 13.156 1 89.69 251 THR A CA 1
ATOM 2034 C C . THR A 1 251 ? -5.816 -0.453 12.312 1 89.69 251 THR A C 1
ATOM 2036 O O . THR A 1 251 ? -5.324 -0.173 11.219 1 89.69 251 THR A O 1
ATOM 2039 N N . ARG A 1 252 ? -5.844 -1.603 12.773 1 88.25 252 ARG A N 1
ATOM 2040 C CA . ARG A 1 252 ? -5.258 -2.729 12.047 1 88.25 252 ARG A CA 1
ATOM 2041 C C . ARG A 1 252 ? -6.023 -3.01 10.758 1 88.25 252 ARG A C 1
ATOM 2043 O O . ARG A 1 252 ? -5.418 -3.217 9.703 1 88.25 252 ARG A O 1
ATOM 2050 N N . ILE A 1 253 ? -7.305 -3 10.844 1 89.44 253 ILE A N 1
ATOM 2051 C CA . ILE A 1 253 ? -8.148 -3.273 9.688 1 89.44 253 ILE A CA 1
ATOM 2052 C C . ILE A 1 253 ? -7.922 -2.203 8.617 1 89.44 253 ILE A C 1
ATOM 2054 O O . ILE A 1 253 ? -7.832 -2.516 7.426 1 89.44 253 ILE A O 1
ATOM 2058 N N . ALA A 1 254 ? -7.836 -0.989 9.055 1 88.5 254 ALA A N 1
ATOM 2059 C CA . ALA A 1 254 ? -7.598 0.108 8.125 1 88.5 254 ALA A CA 1
ATOM 2060 C C . ALA A 1 254 ? -6.266 -0.064 7.402 1 88.5 254 ALA A C 1
ATOM 2062 O O . ALA A 1 254 ? -6.16 0.197 6.203 1 88.5 254 ALA A O 1
ATOM 2063 N N . LEU A 1 255 ? -5.316 -0.491 8.148 1 85 255 LEU A N 1
ATOM 2064 C CA . LEU A 1 255 ? -4 -0.736 7.566 1 85 255 LEU A CA 1
ATOM 2065 C C . LEU A 1 255 ? -4.066 -1.844 6.52 1 85 255 LEU A C 1
ATOM 2067 O O . LEU A 1 255 ? -3.527 -1.697 5.422 1 85 255 LEU A O 1
ATOM 2071 N N . GLU A 1 256 ? -4.723 -2.846 6.801 1 84.38 256 GLU A N 1
ATOM 2072 C CA . GLU A 1 256 ? -4.84 -3.99 5.902 1 84.38 256 GLU A CA 1
ATOM 2073 C C . GLU A 1 256 ? -5.684 -3.645 4.68 1 84.38 256 GLU A C 1
ATOM 2075 O O . GLU A 1 25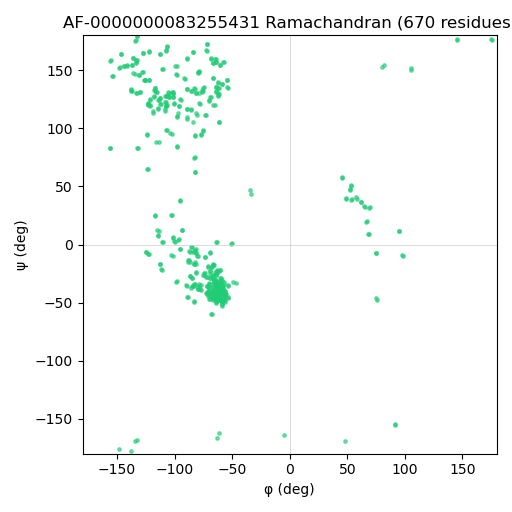6 ? -5.445 -4.164 3.588 1 84.38 256 GLU A O 1
ATOM 2080 N N . ASN A 1 257 ? -6.625 -2.824 4.93 1 87.25 257 ASN A N 1
ATOM 2081 C CA . ASN A 1 257 ? -7.559 -2.48 3.861 1 87.25 257 ASN A CA 1
ATOM 2082 C C . ASN A 1 257 ? -6.895 -1.617 2.793 1 87.25 257 ASN A C 1
ATOM 2084 O O . ASN A 1 257 ? -7.395 -1.515 1.672 1 87.25 257 ASN A O 1
ATOM 2088 N N . ALA A 1 258 ? -5.832 -1.035 3.154 1 85.62 258 ALA A N 1
ATOM 2089 C CA . ALA A 1 258 ? -5.109 -0.219 2.182 1 85.62 258 ALA A CA 1
ATOM 2090 C C . ALA A 1 258 ? -4.66 -1.056 0.988 1 85.62 258 ALA A C 1
ATOM 2092 O O . ALA A 1 258 ? -4.535 -0.543 -0.127 1 85.62 258 ALA A O 1
ATOM 2093 N N . ARG A 1 259 ? -4.562 -2.332 1.15 1 86.31 259 ARG A N 1
ATOM 2094 C CA . ARG A 1 259 ? -4.062 -3.199 0.088 1 86.31 259 ARG A CA 1
ATOM 2095 C C . ARG A 1 259 ? -5.148 -4.145 -0.405 1 86.31 259 ARG A C 1
ATOM 2097 O O . ARG A 1 259 ? -4.875 -5.074 -1.167 1 86.31 259 ARG A O 1
ATOM 2104 N N . ARG A 1 260 ? -6.281 -3.898 0.073 1 91.44 260 ARG A N 1
ATOM 2105 C CA . ARG A 1 260 ? -7.367 -4.82 -0.241 1 91.44 260 ARG A CA 1
ATOM 2106 C C . ARG A 1 260 ? -7.957 -4.527 -1.617 1 91.44 260 ARG A C 1
ATOM 2108 O O . ARG A 1 260 ? -8.508 -5.422 -2.266 1 91.44 260 ARG A O 1
ATOM 2115 N N . TYR A 1 261 ? -7.82 -3.33 -2.092 1 95.62 261 TYR A N 1
ATOM 2116 C CA . TYR A 1 261 ? -8.516 -2.906 -3.303 1 95.62 261 TYR A CA 1
ATOM 2117 C C . TYR A 1 261 ? -7.535 -2.717 -4.457 1 95.62 261 TYR A C 1
ATOM 2119 O O . TYR A 1 261 ? -6.371 -2.379 -4.238 1 95.62 261 TYR A O 1
ATOM 2127 N N . ASP A 1 262 ? -8.062 -2.932 -5.641 1 96.12 262 ASP A N 1
ATOM 2128 C CA . ASP A 1 262 ? -7.262 -2.775 -6.852 1 96.12 262 ASP A CA 1
ATOM 2129 C C . ASP A 1 262 ? -7.227 -1.317 -7.301 1 96.12 262 ASP A C 1
ATOM 2131 O O . ASP A 1 262 ? -6.223 -0.855 -7.848 1 96.12 262 ASP A O 1
ATOM 2135 N N . LEU A 1 263 ? -8.344 -0.649 -7.094 1 96.31 263 LEU A N 1
ATOM 2136 C CA . LEU A 1 263 ? -8.469 0.731 -7.547 1 96.31 263 LEU A CA 1
ATOM 2137 C C . LEU A 1 263 ? -9.156 1.59 -6.488 1 96.31 263 LEU A C 1
ATOM 2139 O O . LEU A 1 263 ? -10.141 1.167 -5.887 1 96.31 263 LEU A O 1
ATOM 2143 N N . PHE A 1 264 ? -8.578 2.705 -6.262 1 96.62 264 PHE A N 1
ATOM 2144 C CA . PHE A 1 264 ? -9.172 3.738 -5.422 1 96.62 264 PHE A CA 1
ATOM 2145 C C . PHE A 1 264 ? -9.664 4.906 -6.266 1 96.62 264 PHE A C 1
ATOM 2147 O O . PHE A 1 264 ? -8.891 5.52 -7 1 96.62 264 PHE A O 1
ATOM 2154 N N . PHE A 1 265 ? -10.938 5.207 -6.207 1 97.06 265 PHE A N 1
ATOM 2155 C CA . PHE A 1 265 ? -11.492 6.414 -6.809 1 97.06 265 PHE A CA 1
ATOM 2156 C C . PHE A 1 265 ? -11.891 7.418 -5.734 1 97.06 265 PHE A C 1
ATOM 2158 O O . PHE A 1 265 ? -12.586 7.07 -4.777 1 97.06 265 PHE A O 1
ATOM 2165 N N . LEU A 1 266 ? -11.453 8.594 -5.84 1 96.12 266 LEU A N 1
ATOM 2166 C CA . LEU A 1 266 ? -11.805 9.672 -4.922 1 96.12 266 LEU A CA 1
ATOM 2167 C C . LEU A 1 266 ? -12.922 10.531 -5.5 1 96.12 266 LEU A C 1
ATOM 2169 O O . LEU A 1 266 ? -12.727 11.219 -6.508 1 96.12 266 LEU A O 1
ATOM 2173 N N . CYS A 1 267 ? -14.062 10.453 -4.953 1 94.88 267 CYS A N 1
ATOM 2174 C CA . CYS A 1 267 ? -15.141 11.352 -5.34 1 94.88 267 CYS A CA 1
ATOM 2175 C C . CYS A 1 267 ? -14.898 12.766 -4.809 1 94.88 267 CYS A C 1
ATOM 2177 O O . CYS A 1 267 ? -14.984 13 -3.604 1 94.88 267 CYS A O 1
ATOM 2179 N N . ASP A 1 268 ? -14.648 13.641 -5.68 1 93.06 268 ASP A N 1
ATOM 2180 C CA . ASP A 1 268 ? -14.359 15.016 -5.285 1 93.06 268 ASP A CA 1
ATOM 2181 C C . ASP A 1 268 ? -15.594 15.695 -4.707 1 93.06 268 ASP A C 1
ATOM 2183 O O . ASP A 1 268 ? -16.719 15.219 -4.906 1 93.06 268 ASP A O 1
ATOM 2187 N N . ASP A 1 269 ? -15.398 16.719 -3.986 1 88.31 269 ASP A N 1
ATOM 2188 C CA . ASP A 1 269 ? -16.516 17.391 -3.326 1 88.31 269 ASP A CA 1
ATOM 2189 C C . ASP A 1 269 ? -17.016 18.562 -4.168 1 88.31 269 ASP A C 1
ATOM 2191 O O . ASP A 1 269 ? -17.438 19.594 -3.625 1 88.31 269 ASP A O 1
ATOM 2195 N N . ASP A 1 270 ? -17.062 18.453 -5.434 1 85.31 270 ASP A N 1
ATOM 2196 C CA . ASP A 1 270 ? -17.438 19.531 -6.352 1 85.31 270 ASP A CA 1
ATOM 2197 C C . ASP A 1 270 ? -18.938 19.562 -6.562 1 85.31 270 ASP A C 1
ATOM 2199 O O . ASP A 1 270 ? -19.469 20.484 -7.207 1 85.31 270 ASP A O 1
ATOM 2203 N N . ILE A 1 271 ? -19.672 18.641 -6.039 1 75.94 271 ILE A N 1
ATOM 2204 C CA . ILE A 1 271 ? -21.125 18.641 -6.191 1 75.94 271 ILE A CA 1
ATOM 2205 C C . ILE A 1 271 ? -21.766 19.375 -5.02 1 75.94 271 ILE A C 1
ATOM 2207 O O . ILE A 1 271 ? -21.203 19.406 -3.916 1 75.94 271 ILE A O 1
ATOM 2211 N N . PRO A 1 272 ? -22.828 20.062 -5.41 1 70.5 272 PRO A N 1
ATOM 2212 C CA . PRO A 1 272 ? -23.484 20.797 -4.332 1 70.5 272 PRO A CA 1
ATOM 2213 C C . PRO A 1 272 ? -23.859 19.906 -3.146 1 70.5 272 PRO A C 1
ATOM 2215 O O . PRO A 1 272 ? -24.188 18.734 -3.33 1 70.5 272 PRO A O 1
ATOM 2218 N N . TYR A 1 273 ? -23.562 20.469 -2.029 1 63 273 TYR A N 1
ATOM 2219 C CA . TYR A 1 273 ? -23.891 19.766 -0.789 1 63 273 TYR A CA 1
ATOM 2220 C C . TYR A 1 273 ? -25.391 19.547 -0.655 1 63 273 TYR A C 1
ATOM 2222 O O . TYR A 1 273 ? -26.172 20.484 -0.848 1 63 273 TYR A O 1
ATOM 2230 N N . ASP A 1 274 ? -25.844 18.359 -0.864 1 56.44 274 ASP A N 1
ATOM 2231 C CA . ASP A 1 274 ? -27.25 18.109 -0.577 1 56.44 274 ASP A CA 1
ATOM 2232 C C . ASP A 1 274 ? -27.484 17.969 0.926 1 56.44 274 ASP A C 1
ATOM 2234 O O . ASP A 1 274 ? -26.781 17.234 1.61 1 56.44 274 ASP A O 1
ATOM 2238 N N . ASP A 1 275 ? -27.859 19 1.575 1 49.59 275 ASP A N 1
ATOM 2239 C CA . ASP A 1 275 ? -28.141 19.125 3.002 1 49.59 275 ASP A CA 1
ATOM 2240 C C . ASP A 1 275 ? -28.75 17.828 3.545 1 49.59 275 ASP A C 1
ATOM 2242 O O . ASP A 1 275 ? -29.984 17.719 3.631 1 49.59 275 ASP A O 1
ATOM 2246 N N . THR A 1 276 ? -28.172 16.75 3.211 1 49 276 THR A N 1
ATOM 2247 C CA . THR A 1 276 ? -28.828 15.664 3.932 1 49 276 THR A CA 1
ATOM 2248 C C . THR A 1 276 ? -28.641 15.828 5.438 1 49 276 THR A C 1
ATOM 2250 O O . THR A 1 276 ? -27.953 16.734 5.891 1 49 276 THR A O 1
ATOM 2253 N N . TRP A 1 277 ? -28.969 14.703 6.27 1 41.41 277 TRP A N 1
ATOM 2254 C CA . TRP A 1 277 ? -29.188 14.672 7.707 1 41.41 277 TRP A CA 1
ATOM 2255 C C . TRP A 1 277 ? -27.984 15.227 8.469 1 41.41 277 TRP A C 1
ATOM 2257 O O . TRP A 1 277 ? -28.125 15.703 9.594 1 41.41 277 TRP A O 1
ATOM 2267 N N . ASP A 1 278 ? -26.75 14.789 8.188 1 46.16 278 ASP A N 1
ATOM 2268 C CA . ASP A 1 278 ? -25.688 15.125 9.133 1 46.16 278 ASP A CA 1
ATOM 2269 C C . ASP A 1 278 ? -25.141 16.531 8.883 1 46.16 278 ASP A C 1
ATOM 2271 O O . ASP A 1 278 ? -24.688 16.844 7.777 1 46.16 278 ASP A O 1
ATOM 2275 N N . ARG A 1 279 ? -25.719 17.469 9.602 1 44.84 279 ARG A N 1
ATOM 2276 C CA . ARG A 1 279 ? -25.703 18.922 9.75 1 44.84 279 ARG A CA 1
ATOM 2277 C C . ARG A 1 279 ? -24.281 19.453 9.922 1 44.84 279 ARG A C 1
ATOM 2279 O O . ARG A 1 279 ? -24.094 20.594 10.352 1 44.84 279 ARG A O 1
ATOM 2286 N N . SER A 1 280 ? -23.406 18.594 9.898 1 52.03 280 SER A N 1
ATOM 2287 C CA . SER A 1 280 ? -22.188 19.234 10.375 1 52.03 280 SER A CA 1
ATOM 2288 C C . SER A 1 280 ? -21.766 20.359 9.438 1 52.03 280 SER A C 1
ATOM 2290 O O . SER A 1 280 ? -20.922 21.188 9.789 1 52.03 280 SER A O 1
ATOM 2292 N N . GLY A 1 281 ? -22.641 20.641 8.273 1 60.09 281 GLY A N 1
ATOM 2293 C CA . GLY A 1 281 ? -22.484 21.812 7.426 1 60.09 281 GLY A CA 1
ATOM 2294 C C . GLY A 1 281 ? -21.406 21.641 6.375 1 60.09 281 GLY A C 1
ATOM 2295 O O . GLY A 1 281 ? -20.656 20.672 6.398 1 60.09 281 GLY A O 1
ATOM 2296 N N . ASP A 1 282 ? -21.375 22.266 5.285 1 68.19 282 ASP A N 1
ATOM 2297 C CA . ASP A 1 282 ? -20.5 22.297 4.109 1 68.19 282 ASP A CA 1
ATOM 2298 C C . ASP A 1 282 ? -19.047 22.438 4.516 1 68.19 282 ASP A C 1
ATOM 2300 O O . ASP A 1 282 ? -18.172 21.812 3.904 1 68.19 282 ASP A O 1
ATOM 2304 N N . GLN A 1 283 ? -18.797 23.078 5.539 1 72.19 283 GLN A N 1
ATOM 2305 C CA . GLN A 1 283 ? -17.422 23.281 5.984 1 72.19 283 GLN A CA 1
ATOM 2306 C C . GLN A 1 283 ? -16.828 21.984 6.527 1 72.19 283 GLN A C 1
ATOM 2308 O O . GLN A 1 283 ? -15.68 21.656 6.238 1 72.19 283 GLN A O 1
ATOM 2313 N N . LYS A 1 284 ? -17.609 21.297 7.234 1 78.69 284 LYS A N 1
ATOM 2314 C CA . LYS A 1 284 ? -17.141 20.031 7.789 1 78.69 284 LYS A CA 1
ATOM 2315 C C . LYS A 1 284 ? -16.844 19.016 6.688 1 78.69 284 LYS A C 1
ATOM 2317 O O . LYS A 1 284 ? -15.867 18.266 6.77 1 78.69 284 LYS A O 1
ATOM 2322 N N . ARG A 1 285 ? -17.609 19.094 5.676 1 82.19 285 ARG A N 1
ATOM 2323 C CA . ARG A 1 285 ? -17.422 18.203 4.531 1 82.19 285 ARG A CA 1
ATOM 2324 C C . ARG A 1 285 ? -16.078 18.469 3.855 1 82.19 285 ARG A C 1
ATOM 2326 O O . ARG A 1 285 ? -15.328 17.547 3.549 1 82.19 285 ARG A O 1
ATOM 2333 N N . HIS A 1 286 ? -15.836 19.703 3.672 1 86 286 HIS A N 1
ATOM 2334 C CA . HIS A 1 286 ? -14.594 20.078 3.014 1 86 286 HIS A CA 1
ATOM 2335 C C . HIS A 1 286 ? -13.383 19.672 3.85 1 86 286 HIS A C 1
ATOM 2337 O O . HIS A 1 286 ? -12.391 19.172 3.314 1 86 286 HIS A O 1
ATOM 2343 N N . VAL A 1 287 ? -13.539 19.906 5.094 1 87.12 287 VAL A N 1
ATOM 2344 C CA . VAL A 1 287 ? -12.461 19.547 6.008 1 87.12 287 VAL A CA 1
ATOM 2345 C C . VAL A 1 287 ? -12.227 18.047 5.977 1 87.12 287 VAL A C 1
ATOM 2347 O O . VAL A 1 287 ? -11.086 17.578 5.859 1 87.12 287 VAL A O 1
ATOM 2350 N N . PHE A 1 288 ? -13.258 17.375 6.023 1 87.75 288 PHE A N 1
ATOM 2351 C CA . PHE A 1 288 ? -13.156 15.922 6.008 1 87.75 288 PHE A CA 1
ATOM 2352 C C . PHE A 1 288 ? -12.562 15.43 4.691 1 87.75 288 PHE A C 1
ATOM 2354 O O . PHE A 1 288 ? -11.766 14.484 4.676 1 87.75 288 PHE A O 1
ATOM 2361 N N . HIS A 1 289 ? -12.938 16.016 3.658 1 90.44 289 HIS A N 1
ATOM 2362 C CA . HIS A 1 289 ? -12.414 15.656 2.344 1 90.44 289 HIS A CA 1
ATOM 2363 C C . HIS A 1 289 ? -10.906 15.852 2.281 1 90.44 289 HIS A C 1
ATOM 2365 O O . HIS A 1 289 ? -10.18 14.977 1.804 1 90.44 289 HIS A O 1
ATOM 2371 N N . LYS A 1 290 ? -10.477 16.938 2.803 1 91.5 290 LYS A N 1
ATOM 2372 C CA . LYS A 1 290 ? -9.039 17.203 2.861 1 91.5 290 LYS A CA 1
ATOM 2373 C C . LYS A 1 290 ? -8.312 16.141 3.678 1 91.5 290 LYS A C 1
ATOM 2375 O O . LYS A 1 290 ? -7.219 15.711 3.314 1 91.5 290 LYS A O 1
ATOM 2380 N N . GLN A 1 291 ? -8.922 15.781 4.727 1 91.88 291 GLN A N 1
ATOM 2381 C CA . GLN A 1 291 ? -8.336 14.773 5.605 1 91.88 291 GLN A CA 1
ATOM 2382 C C . GLN A 1 291 ? -8.227 13.422 4.898 1 91.88 291 GLN A C 1
ATOM 2384 O O . GLN A 1 291 ? -7.23 12.711 5.059 1 91.88 291 GLN A O 1
ATOM 2389 N N . ILE A 1 292 ? -9.195 13.078 4.16 1 91.44 292 ILE A N 1
ATOM 2390 C CA . ILE A 1 292 ? -9.188 11.828 3.41 1 91.44 292 ILE A CA 1
ATOM 2391 C C . ILE A 1 292 ? -8.039 11.836 2.402 1 91.44 292 ILE A C 1
ATOM 2393 O O . ILE A 1 292 ? -7.285 10.867 2.311 1 91.44 292 ILE A O 1
ATOM 2397 N N . ILE A 1 293 ? -7.965 12.922 1.694 1 92.94 293 ILE A N 1
ATOM 2398 C CA . ILE A 1 293 ? -6.906 13.047 0.699 1 92.94 293 ILE A CA 1
ATOM 2399 C C . ILE A 1 293 ? -5.543 12.945 1.38 1 92.94 293 ILE A C 1
ATOM 2401 O O . ILE A 1 293 ? -4.652 12.242 0.9 1 92.94 293 ILE A O 1
ATOM 2405 N N . ALA A 1 294 ? -5.414 13.609 2.455 1 93.81 294 ALA A N 1
ATOM 2406 C CA . ALA A 1 294 ? -4.164 13.586 3.213 1 93.81 294 ALA A CA 1
ATOM 2407 C C . ALA A 1 294 ? -3.816 12.172 3.654 1 93.81 294 ALA A C 1
ATOM 2409 O O . ALA A 1 294 ? -2.65 11.773 3.613 1 93.81 294 ALA A O 1
ATOM 2410 N N . ASP A 1 295 ? -4.773 11.469 4.109 1 92.38 295 ASP A N 1
ATOM 2411 C CA . ASP A 1 295 ? -4.559 10.094 4.555 1 92.38 295 ASP A CA 1
ATOM 2412 C C . ASP A 1 295 ? -4.129 9.195 3.393 1 92.38 295 ASP A C 1
ATOM 2414 O O . ASP A 1 295 ? -3.23 8.367 3.541 1 92.38 295 ASP A O 1
ATOM 2418 N N . LEU A 1 296 ? -4.789 9.312 2.262 1 92.88 296 LEU A N 1
ATOM 2419 C CA . LEU A 1 296 ? -4.398 8.562 1.072 1 92.88 296 LEU A CA 1
ATOM 2420 C C . LEU A 1 296 ? -2.939 8.836 0.715 1 92.88 296 LEU A C 1
ATOM 2422 O O . LEU A 1 296 ? -2.195 7.91 0.383 1 92.88 296 LEU A O 1
ATOM 2426 N N . LYS A 1 297 ? -2.6 10.094 0.805 1 93.31 297 LYS A N 1
ATOM 2427 C CA . LYS A 1 297 ? -1.229 10.492 0.499 1 93.31 297 LYS A CA 1
ATOM 2428 C C . LYS A 1 297 ? -0.245 9.898 1.499 1 93.31 297 LYS A C 1
ATOM 2430 O O . LYS A 1 297 ? 0.825 9.422 1.115 1 93.31 297 LYS A O 1
ATOM 2435 N N . GLU A 1 298 ? -0.628 9.953 2.74 1 92.06 298 GLU A N 1
ATOM 2436 C CA . GLU A 1 298 ? 0.23 9.375 3.773 1 92.06 298 GLU A CA 1
ATOM 2437 C C . GLU A 1 298 ? 0.467 7.891 3.529 1 92.06 298 GLU A C 1
ATOM 2439 O O . GLU A 1 298 ? 1.582 7.395 3.709 1 92.06 298 GLU A O 1
ATOM 2444 N N . ARG A 1 299 ? -0.566 7.191 3.111 1 90.38 299 ARG A N 1
ATOM 2445 C CA . ARG A 1 299 ? -0.496 5.75 2.893 1 90.38 299 ARG A CA 1
ATOM 2446 C C . ARG A 1 299 ? 0.116 5.434 1.531 1 90.38 299 ARG A C 1
ATOM 2448 O O . ARG A 1 299 ? 0.364 4.27 1.213 1 90.38 299 ARG A O 1
ATOM 2455 N N . ARG A 1 300 ? 0.346 6.449 0.72 1 91.69 300 ARG A N 1
ATOM 2456 C CA . ARG A 1 300 ? 0.918 6.297 -0.613 1 91.69 300 ARG A CA 1
ATOM 2457 C C . ARG A 1 300 ? 0.013 5.453 -1.504 1 91.69 300 ARG A C 1
ATOM 2459 O O . ARG A 1 300 ? 0.489 4.574 -2.225 1 91.69 300 ARG A O 1
ATOM 2466 N N . ILE A 1 301 ? -1.261 5.59 -1.357 1 92.88 301 ILE A N 1
ATOM 2467 C CA . ILE A 1 301 ? -2.246 4.891 -2.174 1 92.88 301 ILE A CA 1
ATOM 2468 C C . ILE A 1 301 ? -2.566 5.715 -3.416 1 92.88 301 ILE A C 1
ATOM 2470 O O . ILE A 1 301 ? -3.072 6.836 -3.312 1 92.88 301 ILE A O 1
ATOM 2474 N N . PRO A 1 302 ? -2.256 5.199 -4.555 1 94.19 302 PRO A N 1
ATOM 2475 C CA . PRO A 1 302 ? -2.689 5.91 -5.762 1 94.19 302 PRO A CA 1
ATOM 2476 C C . PRO A 1 302 ? -4.211 5.973 -5.891 1 94.19 302 PRO A C 1
ATOM 2478 O O . PRO A 1 302 ? -4.898 4.984 -5.625 1 94.19 302 PRO A O 1
ATOM 2481 N N . TYR A 1 303 ? -4.691 7.117 -6.23 1 95.69 303 TYR A N 1
ATOM 2482 C CA . TYR A 1 303 ? -6.133 7.258 -6.41 1 95.69 303 TYR A CA 1
ATOM 2483 C C . TYR A 1 303 ? -6.449 8.078 -7.656 1 95.69 303 TYR A C 1
ATOM 2485 O O . TYR A 1 303 ? -5.621 8.859 -8.117 1 95.69 303 TYR A O 1
ATOM 2493 N N . ILE A 1 304 ? -7.586 7.887 -8.234 1 96.62 304 ILE A N 1
ATOM 2494 C CA . ILE A 1 304 ? -8.078 8.602 -9.406 1 96.62 304 ILE A CA 1
ATOM 2495 C C . ILE A 1 304 ? -9.281 9.469 -9.008 1 96.62 304 ILE A C 1
ATOM 2497 O O . ILE A 1 304 ? -10.266 8.961 -8.477 1 96.62 304 ILE A O 1
ATOM 2501 N N . THR A 1 305 ? -9.227 10.734 -9.305 1 95.94 305 THR A N 1
ATOM 2502 C CA . THR A 1 305 ? -10.242 11.68 -8.859 1 95.94 305 THR A CA 1
ATOM 2503 C C . THR A 1 305 ? -11.422 11.703 -9.828 1 95.94 305 THR A C 1
ATOM 2505 O O . THR A 1 305 ? -11.234 11.719 -11.047 1 95.94 305 THR A O 1
ATOM 2508 N N . LEU A 1 306 ? -12.555 11.633 -9.32 1 95.75 306 LEU A N 1
ATOM 2509 C CA . LEU A 1 306 ? -13.805 11.766 -10.07 1 95.75 306 LEU A CA 1
ATOM 2510 C C . LEU A 1 306 ? -14.445 13.125 -9.82 1 95.75 306 LEU A C 1
ATOM 2512 O O . LEU A 1 306 ? -14.664 13.516 -8.672 1 95.75 306 LEU A O 1
ATOM 2516 N N . ARG A 1 307 ? -14.719 13.781 -10.891 1 94.06 307 ARG A N 1
ATOM 2517 C CA . ARG A 1 307 ? -15.32 15.109 -10.82 1 94.06 307 ARG A CA 1
ATOM 2518 C C . ARG A 1 307 ? -16.5 15.227 -11.781 1 94.06 307 ARG A C 1
ATOM 2520 O O . ARG A 1 307 ? -16.609 14.445 -12.727 1 94.06 307 ARG A O 1
ATOM 2527 N N . GLY A 1 308 ? -17.359 16.203 -11.469 1 93.06 308 GLY A N 1
ATOM 2528 C CA . GLY A 1 308 ? -18.438 16.531 -12.391 1 93.06 308 GLY A CA 1
ATOM 2529 C C . GLY A 1 308 ? -19.719 15.758 -12.117 1 93.06 308 GLY A C 1
ATOM 2530 O O . GLY A 1 308 ? -19.984 15.367 -10.984 1 93.06 308 GLY A O 1
ATOM 2531 N N . SER A 1 309 ? -20.531 15.617 -13.172 1 93.88 309 SER A N 1
ATOM 2532 C CA . SER A 1 309 ? -21.812 14.938 -13.07 1 93.88 309 SER A CA 1
ATOM 2533 C C . SER A 1 309 ? -21.641 13.43 -12.906 1 93.88 309 SER A C 1
ATOM 2535 O O . SER A 1 309 ? -20.531 12.906 -13.07 1 93.88 309 SER A O 1
ATOM 2537 N N . LEU A 1 310 ? -22.703 12.797 -12.547 1 94.56 310 LEU A N 1
ATOM 2538 C CA . LEU A 1 310 ? -22.688 11.352 -12.398 1 94.56 310 LEU A CA 1
ATOM 2539 C C . LEU A 1 310 ? -22.234 10.68 -13.688 1 94.56 310 LEU A C 1
ATOM 2541 O O . LEU A 1 310 ? -21.422 9.75 -13.656 1 94.56 310 LEU A O 1
ATOM 2545 N N . GLU A 1 311 ? -22.703 11.195 -14.766 1 95.94 311 GLU A N 1
ATOM 2546 C CA . GLU A 1 311 ? -22.344 10.633 -16.062 1 95.94 311 GLU A CA 1
ATOM 2547 C C . GLU A 1 311 ? -20.859 10.781 -16.344 1 95.94 311 GLU A C 1
ATOM 2549 O O . GLU A 1 311 ? -20.219 9.867 -16.859 1 95.94 311 GLU A O 1
ATOM 2554 N N . GLN A 1 312 ? -20.328 11.953 -16.016 1 95.69 312 GLN A N 1
ATOM 2555 C CA . GLN A 1 312 ? -18.906 12.203 -16.219 1 95.69 312 GLN A CA 1
ATOM 2556 C C . GLN A 1 312 ? -18.062 11.289 -15.344 1 95.69 312 GLN A C 1
ATOM 2558 O O . GLN A 1 312 ? -17.031 10.766 -15.797 1 95.69 312 GLN A O 1
ATOM 2563 N N . ARG A 1 313 ? -18.469 11.109 -14.18 1 96.19 313 ARG A N 1
ATOM 2564 C CA . ARG A 1 313 ? -17.75 10.25 -13.242 1 96.19 313 ARG A CA 1
ATOM 2565 C C . ARG A 1 313 ? -17.781 8.797 -13.695 1 96.19 313 ARG A C 1
ATOM 2567 O O . ARG A 1 313 ? -16.75 8.109 -13.664 1 96.19 313 ARG A O 1
ATOM 2574 N N . ILE A 1 314 ? -18.922 8.352 -14.156 1 97.25 314 ILE A N 1
ATOM 2575 C CA . ILE A 1 314 ? -19.062 6.98 -14.648 1 97.25 314 ILE A CA 1
ATOM 2576 C C . ILE A 1 314 ? -18.172 6.777 -15.867 1 97.25 314 ILE A C 1
ATOM 2578 O O . ILE A 1 314 ? -17.5 5.75 -15.992 1 97.25 314 ILE A O 1
ATOM 2582 N N . ARG A 1 315 ? -18.156 7.754 -16.719 1 96.75 315 ARG A N 1
ATOM 2583 C CA . ARG A 1 315 ? -17.328 7.672 -17.922 1 96.75 315 ARG A CA 1
ATOM 2584 C C . ARG A 1 315 ? -15.852 7.516 -17.547 1 96.75 315 ARG A C 1
ATOM 2586 O O . ARG A 1 315 ? -15.125 6.738 -18.172 1 96.75 315 ARG A O 1
ATOM 2593 N N . LYS A 1 316 ? -15.445 8.266 -16.594 1 96.44 316 LYS A N 1
ATOM 2594 C CA . LYS A 1 316 ? -14.055 8.172 -16.141 1 96.44 316 LYS A CA 1
ATOM 2595 C C . LYS A 1 316 ? -13.75 6.789 -15.594 1 96.44 316 LYS A C 1
ATOM 2597 O O . LYS A 1 316 ? -12.695 6.215 -15.883 1 96.44 316 LYS A O 1
ATOM 2602 N N . VAL A 1 317 ? -14.602 6.23 -14.797 1 97.31 317 VAL A N 1
ATOM 2603 C CA . VAL A 1 317 ? -14.422 4.887 -14.25 1 97.31 317 VAL A CA 1
ATOM 2604 C C . VAL A 1 317 ? -14.359 3.871 -15.391 1 97.31 317 VAL A C 1
ATOM 2606 O O . VAL A 1 317 ? -13.5 2.984 -15.391 1 97.31 317 VAL A O 1
ATOM 2609 N N . ASP A 1 318 ? -15.25 4.066 -16.406 1 97.44 318 ASP A N 1
ATOM 2610 C CA . ASP A 1 318 ? -15.266 3.186 -17.562 1 97.44 318 ASP A CA 1
ATOM 2611 C C . ASP A 1 318 ? -13.914 3.186 -18.266 1 97.44 318 ASP A C 1
ATOM 2613 O O . ASP A 1 318 ? -13.398 2.129 -18.641 1 97.44 318 ASP A O 1
ATOM 2617 N N . GLU A 1 319 ? -13.406 4.359 -18.438 1 96.81 319 GLU A N 1
ATOM 2618 C CA . GLU A 1 319 ? -12.133 4.516 -19.125 1 96.81 319 GLU A CA 1
ATOM 2619 C C . GLU A 1 319 ? -11.008 3.797 -18.375 1 96.81 319 GLU A C 1
ATOM 2621 O O . GLU A 1 319 ? -10.18 3.119 -18.984 1 96.81 319 GLU A O 1
ATOM 2626 N N . VAL A 1 320 ? -11.023 3.936 -17.078 1 96.56 320 VAL A N 1
ATOM 2627 C CA . VAL A 1 320 ? -9.977 3.34 -16.25 1 96.56 320 VAL A CA 1
ATOM 2628 C C . VAL A 1 320 ? -10.125 1.818 -16.266 1 96.56 320 VAL A C 1
ATOM 2630 O O . VAL A 1 320 ? -9.141 1.097 -16.469 1 96.56 320 VAL A O 1
ATOM 2633 N N . LEU A 1 321 ? -11.367 1.31 -16.062 1 96.31 321 LEU A N 1
ATOM 2634 C CA . LEU A 1 321 ? -11.617 -0.126 -15.992 1 96.31 321 LEU A CA 1
ATOM 2635 C C . LEU A 1 321 ? -11.297 -0.801 -17.328 1 96.31 321 LEU A C 1
ATOM 2637 O O . LEU A 1 321 ? -10.844 -1.947 -17.344 1 96.31 321 LEU A O 1
ATOM 2641 N N . ALA A 1 322 ? -11.477 -0.061 -18.422 1 95.31 322 ALA A N 1
ATOM 2642 C CA . ALA A 1 322 ? -11.195 -0.605 -19.75 1 95.31 322 ALA A CA 1
ATOM 2643 C C . ALA A 1 322 ? -9.711 -0.88 -19.938 1 95.31 322 ALA A C 1
ATOM 2645 O O . ALA A 1 322 ? -9.32 -1.78 -20.688 1 95.31 322 ALA A O 1
ATOM 2646 N N . LYS A 1 323 ? -8.883 -0.146 -19.219 1 93.44 323 LYS A N 1
ATOM 2647 C CA . LYS A 1 323 ? -7.434 -0.264 -19.359 1 93.44 323 LYS A CA 1
ATOM 2648 C C . LYS A 1 323 ? -6.828 -1.09 -18.234 1 93.44 323 LYS A C 1
ATOM 2650 O O . LYS A 1 323 ? -5.664 -1.486 -18.297 1 93.44 323 LYS A O 1
ATOM 2655 N N . PHE A 1 324 ? -7.641 -1.349 -17.281 1 94.56 324 PHE A N 1
ATOM 2656 C CA . PHE A 1 324 ? -7.113 -1.966 -16.062 1 94.56 324 PHE A CA 1
ATOM 2657 C C . PHE A 1 324 ? -7.141 -3.486 -16.188 1 94.56 324 PHE A C 1
ATOM 2659 O O . PHE A 1 324 ? -8.133 -4.066 -16.625 1 94.56 324 PHE A O 1
ATOM 2666 N N . GLU A 1 325 ? -6.039 -4.105 -15.812 1 92 325 GLU A N 1
ATOM 2667 C CA . GLU A 1 325 ? -5.922 -5.551 -15.656 1 92 325 GLU A CA 1
ATOM 2668 C C . GLU A 1 325 ? -5.465 -5.918 -14.25 1 92 325 GLU A C 1
ATOM 2670 O O . GLU A 1 325 ? -4.414 -5.461 -13.789 1 92 325 GLU A O 1
ATOM 2675 N N . PRO A 1 326 ? -6.289 -6.711 -13.547 1 91.38 326 PRO A N 1
ATOM 2676 C CA . PRO A 1 326 ? -5.879 -7.102 -12.195 1 91.38 326 PRO A CA 1
ATOM 2677 C C . PRO A 1 326 ? -4.504 -7.758 -12.164 1 91.38 326 PRO A C 1
ATOM 2679 O O . PRO A 1 326 ? -4.156 -8.516 -13.078 1 91.38 326 PRO A O 1
ATOM 2682 N N . TYR A 1 327 ? -3.689 -7.461 -11.125 1 92.06 327 TYR A N 1
ATOM 2683 C CA . TYR A 1 327 ? -2.354 -7.996 -10.883 1 92.06 327 TYR A CA 1
ATOM 2684 C C . TYR A 1 327 ? -1.364 -7.488 -11.922 1 92.06 327 TYR A C 1
ATOM 2686 O O . TYR A 1 327 ? -0.253 -8.008 -12.039 1 92.06 327 TYR A O 1
ATOM 2694 N N . ALA A 1 328 ? -1.793 -6.574 -12.695 1 90.06 328 ALA A N 1
ATOM 2695 C CA . ALA A 1 328 ? -0.85 -5.879 -13.57 1 90.06 328 ALA A CA 1
ATOM 2696 C C . ALA A 1 328 ? -0.25 -4.664 -12.867 1 90.06 328 ALA A C 1
ATOM 2698 O O . ALA A 1 328 ? -0.766 -4.215 -11.844 1 90.06 328 ALA A O 1
ATOM 2699 N N . ASN A 1 329 ? 0.831 -4.23 -13.328 1 92.81 329 ASN A N 1
ATOM 2700 C CA . ASN A 1 329 ? 1.463 -3.01 -12.836 1 92.81 329 ASN A CA 1
ATOM 2701 C C . ASN A 1 329 ? 0.857 -1.767 -13.484 1 92.81 329 ASN A C 1
ATOM 2703 O O . ASN A 1 329 ? 1.572 -0.968 -14.094 1 92.81 329 ASN A O 1
ATOM 2707 N N . PHE A 1 330 ? -0.382 -1.554 -13.266 1 91.94 330 PHE A N 1
ATOM 2708 C CA . PHE A 1 330 ? -1.179 -0.528 -13.93 1 91.94 330 PHE A CA 1
ATOM 2709 C C . PHE A 1 330 ? -0.598 0.858 -13.68 1 91.94 330 PHE A C 1
ATOM 2711 O O . PHE A 1 330 ? -0.356 1.617 -14.617 1 91.94 330 PHE A O 1
ATOM 2718 N N . PHE A 1 331 ? -0.3 1.185 -12.5 1 91.81 331 PHE A N 1
ATOM 2719 C CA . PHE A 1 331 ? 0.164 2.516 -12.125 1 91.81 331 PHE A CA 1
ATOM 2720 C C . PHE A 1 331 ? 1.64 2.689 -12.461 1 91.81 331 PHE A C 1
ATOM 2722 O O . PHE A 1 331 ? 2.057 3.76 -12.906 1 91.81 331 PHE A O 1
ATOM 2729 N N . GLY A 1 332 ? 2.398 1.67 -12.266 1 90.94 332 GLY A N 1
ATOM 2730 C CA . GLY A 1 332 ? 3.82 1.765 -12.555 1 90.94 332 GLY A CA 1
ATOM 2731 C C . GLY A 1 332 ? 4.125 1.803 -14.039 1 90.94 332 GLY A C 1
ATOM 2732 O O . GLY A 1 332 ? 5.051 2.492 -14.469 1 90.94 332 GLY A O 1
ATOM 2733 N N . ALA A 1 333 ? 3.365 1.08 -14.789 1 86.31 333 ALA A N 1
ATOM 2734 C CA . ALA A 1 333 ? 3.59 0.951 -16.219 1 86.31 333 ALA A CA 1
ATOM 2735 C C . ALA A 1 333 ? 3.414 2.293 -16.938 1 86.31 333 ALA A C 1
ATOM 2737 O O . ALA A 1 333 ? 4.027 2.537 -17.969 1 86.31 333 ALA A O 1
ATOM 2738 N N . ALA A 1 334 ? 2.641 3.117 -16.344 1 78 334 ALA A N 1
ATOM 2739 C CA . ALA A 1 334 ? 2.391 4.434 -16.922 1 78 334 ALA A CA 1
ATOM 2740 C C . ALA A 1 334 ? 3.656 5.285 -16.922 1 78 334 ALA A C 1
ATOM 2742 O O . ALA A 1 334 ? 3.758 6.258 -17.672 1 78 334 ALA A O 1
ATOM 2743 N N . HIS A 1 335 ? 4.613 4.922 -16.172 1 76.44 335 HIS A N 1
ATOM 2744 C CA . HIS A 1 335 ? 5.836 5.707 -16.047 1 76.44 335 HIS A CA 1
ATOM 2745 C C . HIS A 1 335 ? 7.027 4.969 -16.641 1 76.44 335 HIS A C 1
ATOM 2747 O O . HIS A 1 335 ? 8.148 5.477 -16.641 1 76.44 335 HIS A O 1
ATOM 2753 N N . GLY A 1 336 ? 6.93 3.666 -16.859 1 66.94 336 GLY A N 1
ATOM 2754 C CA . GLY A 1 336 ? 8.023 2.852 -17.375 1 66.94 336 GLY A CA 1
ATOM 2755 C C . GLY A 1 336 ? 8.125 2.863 -18.875 1 66.94 336 GLY A C 1
ATOM 2756 O O . GLY A 1 336 ? 9.203 2.637 -19.438 1 66.94 336 GLY A O 1
ATOM 2757 N N . GLU A 1 337 ? 6.938 2.914 -19.641 1 55 337 GLU A N 1
ATOM 2758 C CA . GLU A 1 337 ? 7.047 2.836 -21.094 1 55 337 GLU A CA 1
ATOM 2759 C C . GLU A 1 337 ? 7.34 4.207 -21.688 1 55 337 GLU A C 1
ATOM 2761 O O . GLU A 1 337 ? 6.887 5.23 -21.172 1 55 337 GLU A O 1
ATOM 2766 N N . MET B 1 1 ? -4.574 31.234 39.125 1 75.62 1 MET B N 1
ATOM 2767 C CA . MET B 1 1 ? -5.371 30.891 37.969 1 75.62 1 MET B CA 1
ATOM 2768 C C . MET B 1 1 ? -4.539 30.094 36.969 1 75.62 1 MET B C 1
ATOM 2770 O O . MET B 1 1 ? -3.338 30.328 36.812 1 75.62 1 MET B O 1
ATOM 2774 N N . LYS B 1 2 ? -5.02 29.078 36.375 1 91.62 2 LYS B N 1
ATOM 2775 C CA . LYS B 1 2 ? -4.297 28.219 35.438 1 91.62 2 LYS B CA 1
ATOM 2776 C C . LYS B 1 2 ? -3.951 28.984 34.156 1 91.62 2 LYS B C 1
ATOM 2778 O O . LYS B 1 2 ? -4.797 29.703 33.594 1 91.62 2 LYS B O 1
ATOM 2783 N N . THR B 1 3 ? -2.652 29.078 33.875 1 97.31 3 THR B N 1
ATOM 2784 C CA . THR B 1 3 ? -2.199 29.812 32.688 1 97.31 3 THR B CA 1
ATOM 2785 C C . THR B 1 3 ? -2.275 28.922 31.453 1 97.31 3 THR B C 1
ATOM 2787 O O . THR B 1 3 ? -1.952 27.734 31.516 1 97.31 3 THR B O 1
ATOM 2790 N N . LEU B 1 4 ? -2.809 29.516 30.406 1 97.75 4 LEU B N 1
ATOM 2791 C CA . LEU B 1 4 ? -2.955 28.828 29.125 1 97.75 4 LEU B CA 1
ATOM 2792 C C . LEU B 1 4 ? -2.246 29.594 28.016 1 97.75 4 LEU B C 1
ATOM 2794 O O . LEU B 1 4 ? -2.561 30.766 27.766 1 97.75 4 LEU B O 1
ATOM 2798 N N . GLY B 1 5 ? -1.315 28.922 27.422 1 98.19 5 GLY B N 1
ATOM 2799 C CA . GLY B 1 5 ? -0.604 29.5 26.297 1 98.19 5 GLY B CA 1
ATOM 2800 C C . GLY B 1 5 ? -1.145 29.047 24.953 1 98.19 5 GLY B C 1
ATOM 2801 O O . GLY B 1 5 ? -1.736 27.969 24.844 1 98.19 5 GLY B O 1
ATOM 2802 N N . LEU B 1 6 ? -0.941 29.906 23.922 1 98.06 6 LEU B N 1
ATOM 2803 C CA . LEU B 1 6 ? -1.315 29.609 22.531 1 98.06 6 LEU B CA 1
ATOM 2804 C C . LEU B 1 6 ? -0.226 30.047 21.562 1 98.06 6 LEU B C 1
ATOM 2806 O O . LEU B 1 6 ? 0.354 31.125 21.734 1 98.06 6 LEU B O 1
ATOM 2810 N N . THR B 1 7 ? 0.082 29.203 20.734 1 97.31 7 THR B N 1
ATOM 2811 C CA . THR B 1 7 ? 0.852 29.578 19.547 1 97.31 7 THR B CA 1
ATOM 2812 C C . THR B 1 7 ? 0.241 28.969 18.297 1 97.31 7 THR B C 1
ATOM 2814 O O . THR B 1 7 ? -0.586 28.062 18.375 1 97.31 7 THR B O 1
ATOM 2817 N N . LEU B 1 8 ? 0.537 29.594 17.141 1 95 8 LEU B N 1
ATOM 2818 C CA . LEU B 1 8 ? -0.03 29.109 15.883 1 95 8 LEU B CA 1
ATOM 2819 C C . LEU B 1 8 ? 0.967 29.266 14.742 1 95 8 LEU B C 1
ATOM 2821 O O . LEU B 1 8 ? 1.903 30.062 14.828 1 95 8 LEU B O 1
ATOM 2825 N N . GLY B 1 9 ? 0.793 28.406 13.766 1 93.56 9 GLY B N 1
ATOM 2826 C CA . GLY B 1 9 ? 1.651 28.469 12.594 1 93.56 9 GLY B CA 1
ATOM 2827 C C . GLY B 1 9 ? 1.401 27.344 11.609 1 93.56 9 GLY B C 1
ATOM 2828 O O . GLY B 1 9 ? 0.524 26.516 11.828 1 93.56 9 GLY B O 1
ATOM 2829 N N . LYS B 1 10 ? 2.117 27.453 10.523 1 94.5 10 LYS B N 1
ATOM 2830 C CA . LYS B 1 10 ? 2.062 26.406 9.516 1 94.5 10 LYS B CA 1
ATOM 2831 C C . LYS B 1 10 ? 3.039 25.281 9.844 1 94.5 10 LYS B C 1
ATOM 2833 O O . LYS B 1 10 ? 2.844 24.141 9.422 1 94.5 10 LYS B O 1
ATOM 2838 N N . PHE B 1 11 ? 4.16 25.625 10.555 1 97.06 11 PHE B N 1
ATOM 2839 C CA . PHE B 1 11 ? 5.199 24.672 10.914 1 97.06 11 PHE B CA 1
ATOM 2840 C C . PHE B 1 11 ? 5.566 23.797 9.727 1 97.06 11 PHE B C 1
ATOM 2842 O O . PHE B 1 11 ? 5.574 22.562 9.836 1 97.06 11 PHE B O 1
ATOM 2849 N N . ALA B 1 12 ? 5.988 24.438 8.633 1 96.38 12 ALA B N 1
ATOM 2850 C CA . ALA B 1 12 ? 6.141 23.781 7.34 1 96.38 12 ALA B CA 1
ATOM 2851 C C . ALA B 1 12 ? 7.566 23.938 6.812 1 96.38 12 ALA B C 1
ATOM 2853 O O . ALA B 1 12 ? 7.785 24.516 5.75 1 96.38 12 ALA B O 1
ATOM 2854 N N . PRO B 1 13 ? 8.555 23.391 7.434 1 97.81 13 PRO B N 1
ATOM 2855 C CA . PRO B 1 13 ? 8.406 22.375 8.484 1 97.81 13 PRO B CA 1
ATOM 2856 C C . PRO B 1 13 ? 8.688 22.922 9.883 1 97.81 13 PRO B C 1
ATOM 2858 O O . PRO B 1 13 ? 9.117 24.078 10.023 1 97.81 13 PRO B O 1
ATOM 2861 N N . LEU B 1 14 ? 8.375 22.094 10.805 1 98.38 14 LEU B N 1
ATOM 2862 C CA . LEU B 1 14 ? 8.789 22.406 12.172 1 98.38 14 LEU B CA 1
ATOM 2863 C C . LEU B 1 14 ? 10.312 22.453 12.281 1 98.38 14 LEU B C 1
ATOM 2865 O O . LEU B 1 14 ? 11 21.578 11.766 1 98.38 14 LEU B O 1
ATOM 2869 N N . HIS B 1 15 ? 10.867 23.453 12.805 1 97.69 15 HIS B N 1
ATOM 2870 C CA . HIS B 1 15 ? 12.305 23.594 13.008 1 97.69 15 HIS B CA 1
ATOM 2871 C C . HIS B 1 15 ? 12.625 24.078 14.422 1 97.69 15 HIS B C 1
ATOM 2873 O O . HIS B 1 15 ? 11.711 24.328 15.211 1 97.69 15 HIS B O 1
ATOM 2879 N N . LYS B 1 16 ? 13.891 24.219 14.695 1 97.31 16 LYS B N 1
ATOM 2880 C CA . LYS B 1 16 ? 14.344 24.5 16.062 1 97.31 16 LYS B CA 1
ATOM 2881 C C . LYS B 1 16 ? 13.867 25.875 16.531 1 97.31 16 LYS B C 1
ATOM 2883 O O . LYS B 1 16 ? 13.703 26.094 17.734 1 97.31 16 LYS B O 1
ATOM 2888 N N . GLY B 1 17 ? 13.719 26.812 15.617 1 96.25 17 GLY B N 1
ATOM 2889 C CA . GLY B 1 17 ? 13.117 28.078 16 1 96.25 17 GLY B CA 1
ATOM 2890 C C . GLY B 1 17 ? 11.719 27.938 16.562 1 96.25 17 GLY B C 1
ATOM 2891 O O . GLY B 1 17 ? 11.391 28.547 17.578 1 96.25 17 GLY B O 1
ATOM 2892 N N . HIS B 1 18 ? 10.906 27.203 15.867 1 97.31 18 HIS B N 1
ATOM 2893 C CA . HIS B 1 18 ? 9.57 26.891 16.375 1 97.31 18 HIS B CA 1
ATOM 2894 C C . HIS B 1 18 ? 9.648 26.156 17.719 1 97.31 18 HIS B C 1
ATOM 2896 O O . HIS B 1 18 ? 8.867 26.438 18.625 1 97.31 18 HIS B O 1
ATOM 2902 N N . GLN B 1 19 ? 10.523 25.203 17.766 1 97.69 19 GLN B N 1
ATOM 2903 C CA . GLN B 1 19 ? 10.672 24.422 18.984 1 97.69 19 GLN B CA 1
ATOM 2904 C C . GLN B 1 19 ? 11.078 25.312 20.156 1 97.69 19 GLN B C 1
ATOM 2906 O O . GLN B 1 19 ? 10.617 25.109 21.281 1 97.69 19 GLN B O 1
ATOM 2911 N N . TYR B 1 20 ? 11.961 26.234 19.875 1 97.06 20 TYR B N 1
ATOM 2912 C CA . TYR B 1 20 ? 12.359 27.188 20.906 1 97.06 20 TYR B CA 1
ATOM 2913 C C . TYR B 1 20 ? 11.141 27.922 21.453 1 97.06 20 TYR B C 1
ATOM 2915 O O . TYR B 1 20 ? 11.016 28.094 22.672 1 97.06 20 TYR B O 1
ATOM 2923 N N . MET B 1 21 ? 10.328 28.312 20.594 1 96.81 21 MET B N 1
ATOM 2924 C CA . MET B 1 21 ? 9.102 29.016 20.984 1 96.81 21 MET B CA 1
ATOM 2925 C C . MET B 1 21 ? 8.211 28.109 21.812 1 96.81 21 MET B C 1
ATOM 2927 O O . MET B 1 21 ? 7.727 28.516 22.875 1 96.81 21 MET B O 1
ATOM 2931 N N . ILE B 1 22 ? 8 26.906 21.391 1 97.94 22 ILE B N 1
ATOM 2932 C CA . ILE B 1 22 ? 7.152 25.953 22.078 1 97.94 22 ILE B CA 1
ATOM 2933 C C . ILE B 1 22 ? 7.73 25.641 23.469 1 97.94 22 ILE B C 1
ATOM 2935 O O . ILE B 1 22 ? 7.008 25.641 24.469 1 97.94 22 ILE B O 1
ATOM 2939 N N . GLU B 1 23 ? 9 25.406 23.531 1 97.75 23 GLU B N 1
ATOM 2940 C CA . GLU B 1 23 ? 9.656 25.062 24.781 1 97.75 23 GLU B CA 1
ATOM 2941 C C . GLU B 1 23 ? 9.633 26.234 25.75 1 97.75 23 GLU B C 1
ATOM 2943 O O . GLU B 1 23 ? 9.461 26.047 26.969 1 97.75 23 GLU B O 1
ATOM 2948 N N . THR B 1 24 ? 9.852 27.438 25.25 1 97.5 24 THR B N 1
ATOM 2949 C CA . THR B 1 24 ? 9.719 28.625 26.078 1 97.5 24 THR B CA 1
ATOM 2950 C C . THR B 1 24 ? 8.32 28.703 26.688 1 97.5 24 THR B C 1
ATOM 2952 O O . THR B 1 24 ? 8.172 28.922 27.891 1 97.5 24 THR B O 1
ATOM 2955 N N . ALA B 1 25 ? 7.328 28.484 25.844 1 98 25 ALA B N 1
ATOM 2956 C CA . ALA B 1 25 ? 5.941 28.516 26.312 1 98 25 ALA B CA 1
ATOM 2957 C C . ALA B 1 25 ? 5.695 27.469 27.391 1 98 25 ALA B C 1
ATOM 2959 O O . ALA B 1 25 ? 5.078 27.766 28.422 1 98 25 ALA B O 1
ATOM 2960 N N . LEU B 1 26 ? 6.184 26.297 27.172 1 97.62 26 LEU B N 1
ATOM 2961 C CA . LEU B 1 26 ? 5.965 25.188 28.094 1 97.62 26 LEU B CA 1
ATOM 2962 C C . LEU B 1 26 ? 6.609 25.484 29.453 1 97.62 26 LEU B C 1
ATOM 2964 O O . LEU B 1 26 ? 6.176 24.953 30.469 1 97.62 26 LEU B O 1
ATOM 2968 N N . GLN B 1 27 ? 7.613 26.328 29.5 1 97.25 27 GLN B N 1
ATOM 2969 C CA . GLN B 1 27 ? 8.273 26.703 30.734 1 97.25 27 GLN B CA 1
ATOM 2970 C C . GLN B 1 27 ? 7.508 27.812 31.453 1 97.25 27 GLN B C 1
ATOM 2972 O O . GLN B 1 27 ? 7.668 28 32.656 1 97.25 27 GLN B O 1
ATOM 2977 N N . GLU B 1 28 ? 6.652 28.469 30.766 1 97.69 28 GLU B N 1
ATOM 2978 C CA . GLU B 1 28 ? 6.094 29.703 31.297 1 97.69 28 GLU B CA 1
ATOM 2979 C C . GLU B 1 28 ? 4.613 29.531 31.641 1 97.69 28 GLU B C 1
ATOM 2981 O O . GLU B 1 28 ? 4.059 30.312 32.406 1 97.69 28 GLU B O 1
ATOM 2986 N N . VAL B 1 29 ? 3.941 28.516 31.016 1 98.12 29 VAL B N 1
ATOM 2987 C CA . VAL B 1 29 ? 2.51 28.359 31.25 1 98.12 29 VAL B CA 1
ATOM 2988 C C . VAL B 1 29 ? 2.211 26.922 31.688 1 98.12 29 VAL B C 1
ATOM 2990 O O . VAL B 1 29 ? 3.035 26.031 31.5 1 98.12 29 VAL B O 1
ATOM 2993 N N . ASP B 1 30 ? 1.031 26.703 32.219 1 97.81 30 ASP B N 1
ATOM 2994 C CA . ASP B 1 30 ? 0.609 25.391 32.688 1 97.81 30 ASP B CA 1
ATOM 2995 C C . ASP B 1 30 ? 0.204 24.484 31.547 1 97.81 30 ASP B C 1
ATOM 2997 O O . ASP B 1 30 ? 0.422 23.266 31.594 1 97.81 30 ASP B O 1
ATOM 3001 N N . GLU B 1 31 ? -0.44 25.031 30.578 1 97.75 31 GLU B N 1
ATOM 3002 C CA . GLU B 1 31 ? -0.906 24.297 29.406 1 97.75 31 GLU B CA 1
ATOM 3003 C C . GLU B 1 31 ? -0.61 25.094 28.125 1 97.75 31 GLU B C 1
ATOM 3005 O O . GLU B 1 31 ? -0.64 26.312 28.125 1 97.75 31 GLU B O 1
ATOM 3010 N N . LEU B 1 32 ? -0.343 24.375 27.062 1 98.44 32 LEU B N 1
ATOM 3011 C CA . LEU B 1 32 ? -0.05 25.016 25.797 1 98.44 32 LEU B CA 1
ATOM 3012 C C . LEU B 1 32 ? -0.893 24.422 24.672 1 98.44 32 LEU B C 1
ATOM 3014 O O . LEU B 1 32 ? -0.984 23.188 24.547 1 98.44 32 LEU B O 1
ATOM 3018 N N . ILE B 1 33 ? -1.536 25.281 23.875 1 98.19 33 ILE B N 1
ATOM 3019 C CA . ILE B 1 33 ? -2.23 24.906 22.641 1 98.19 33 ILE B CA 1
ATOM 3020 C C . ILE B 1 33 ? -1.402 25.328 21.438 1 98.19 33 ILE B C 1
ATOM 3022 O O . ILE B 1 33 ? -0.895 26.453 21.375 1 98.19 33 ILE B O 1
ATOM 3026 N N . VAL B 1 34 ? -1.212 24.469 20.578 1 98.19 34 VAL B N 1
ATOM 3027 C CA . VAL B 1 34 ? -0.59 24.781 19.297 1 98.19 34 VAL B CA 1
ATOM 3028 C C . VAL B 1 34 ? -1.597 24.578 18.172 1 98.19 34 VAL B C 1
ATOM 3030 O O . VAL B 1 34 ? -2.08 23.453 17.953 1 98.19 34 VAL B O 1
ATOM 3033 N N . VAL B 1 35 ? -1.934 25.625 17.453 1 96.94 35 VAL B N 1
ATOM 3034 C CA . VAL B 1 35 ? -2.791 25.531 16.266 1 96.94 35 VAL B CA 1
ATOM 3035 C C . VAL B 1 35 ? -1.932 25.438 15.016 1 96.94 35 VAL B C 1
ATOM 3037 O O . VAL B 1 35 ? -1.051 26.266 14.789 1 96.94 35 VAL B O 1
ATOM 3040 N N . ILE B 1 36 ? -2.146 24.453 14.266 1 96.56 36 ILE B N 1
ATOM 3041 C CA . ILE B 1 36 ? -1.365 24.266 13.047 1 96.56 36 ILE B CA 1
ATOM 3042 C C . ILE B 1 36 ? -2.277 24.359 11.828 1 96.56 36 ILE B C 1
ATOM 3044 O O . ILE B 1 36 ? -3.314 23.703 11.758 1 96.56 36 ILE B O 1
ATOM 3048 N N . TYR B 1 37 ? -1.843 25.172 10.836 1 94.94 37 TYR B N 1
ATOM 3049 C CA . TYR B 1 37 ? -2.682 25.5 9.688 1 94.94 37 TYR B CA 1
ATOM 3050 C C . TYR B 1 37 ? -2.338 24.625 8.492 1 94.94 37 TYR B C 1
ATOM 3052 O O . TYR B 1 37 ? -1.179 24.25 8.297 1 94.94 37 TYR B O 1
ATOM 3060 N N . GLU B 1 38 ? -3.363 24.328 7.734 1 93.88 38 GLU B N 1
ATOM 3061 C CA . GLU B 1 38 ? -3.148 23.766 6.398 1 93.88 38 GLU B CA 1
ATOM 3062 C C . GLU B 1 38 ? -2.479 24.781 5.48 1 93.88 38 GLU B C 1
ATOM 3064 O O . GLU B 1 38 ? -2.693 26 5.621 1 93.88 38 GLU B O 1
ATOM 3069 N N . THR B 1 39 ? -1.6 24.328 4.625 1 93.31 39 THR B N 1
ATOM 3070 C CA . THR B 1 39 ? -0.878 25.25 3.75 1 93.31 39 THR B CA 1
ATOM 3071 C C . THR B 1 39 ? -0.444 24.547 2.469 1 93.31 39 THR B C 1
ATOM 3073 O O . THR B 1 39 ? -0.124 23.359 2.484 1 93.31 39 THR B O 1
ATOM 3076 N N . PRO B 1 40 ? -0.43 25.219 1.352 1 90.81 40 PRO B N 1
ATOM 3077 C CA . PRO B 1 40 ? 0.069 24.641 0.097 1 90.81 40 PRO B CA 1
ATOM 3078 C C . PRO B 1 40 ? 1.583 24.781 -0.051 1 90.81 40 PRO B C 1
ATOM 3080 O O . PRO B 1 40 ? 2.156 24.297 -1.032 1 90.81 40 PRO B O 1
ATOM 3083 N N . VAL B 1 41 ? 2.268 25.422 0.892 1 92.31 41 VAL B N 1
ATOM 3084 C CA . VAL B 1 41 ? 3.689 25.719 0.75 1 92.31 41 VAL B CA 1
ATOM 3085 C C . VAL B 1 41 ? 4.492 24.422 0.826 1 92.31 41 VAL B C 1
ATOM 3087 O O . VAL B 1 41 ? 5.656 24.375 0.415 1 92.31 41 VAL B O 1
ATOM 3090 N N . THR B 1 42 ? 3.9 23.453 1.43 1 93.5 42 THR B N 1
ATOM 3091 C CA . THR B 1 42 ? 4.523 22.141 1.529 1 93.5 42 THR B CA 1
ATOM 3092 C C . THR B 1 42 ? 3.545 21.047 1.108 1 93.5 42 THR B C 1
ATOM 3094 O O . THR B 1 42 ? 2.338 21.156 1.338 1 93.5 42 THR B O 1
ATOM 3097 N N . PRO B 1 43 ? 4.09 20.031 0.501 1 92.25 43 PRO B N 1
ATOM 3098 C CA . PRO B 1 43 ? 3.209 18.922 0.161 1 92.25 43 PRO B CA 1
ATOM 3099 C C . PRO B 1 43 ? 2.938 18 1.349 1 92.25 43 PRO B C 1
ATOM 3101 O O . PRO B 1 43 ? 2.072 17.125 1.271 1 92.25 43 PRO B O 1
ATOM 3104 N N . ILE B 1 44 ? 3.629 18.141 2.465 1 95.75 44 ILE B N 1
ATOM 3105 C CA . ILE B 1 44 ? 3.453 17.281 3.633 1 95.75 44 ILE B CA 1
ATOM 3106 C C . ILE B 1 44 ? 2.102 17.578 4.281 1 95.75 44 ILE B C 1
ATOM 3108 O O . ILE B 1 44 ? 1.816 18.719 4.664 1 95.75 44 ILE B O 1
ATOM 3112 N N . PRO B 1 45 ? 1.306 16.547 4.414 1 95.94 45 PRO B N 1
ATOM 3113 C CA . PRO B 1 45 ? -0.042 16.766 4.949 1 95.94 45 PRO B CA 1
ATOM 3114 C C . PRO B 1 45 ? -0.032 17.344 6.355 1 95.94 45 PRO B C 1
ATOM 3116 O O . PRO B 1 45 ? 0.903 17.109 7.125 1 95.94 45 PRO B O 1
ATOM 3119 N N . LEU B 1 46 ? -1.12 18.031 6.656 1 96.31 46 LEU B N 1
ATOM 3120 C CA . LEU B 1 46 ? -1.249 18.734 7.926 1 96.31 46 LEU B CA 1
ATOM 3121 C C . LEU B 1 46 ? -1.129 17.781 9.102 1 96.31 46 LEU B C 1
ATOM 3123 O O . LEU B 1 46 ? -0.412 18.062 10.062 1 96.31 46 LEU B O 1
ATOM 3127 N N . HIS B 1 47 ? -1.802 16.672 9.047 1 93.94 47 HIS B N 1
ATOM 3128 C CA . HIS B 1 47 ? -1.818 15.773 10.195 1 93.94 47 HIS B CA 1
ATOM 3129 C C . HIS B 1 47 ? -0.436 15.188 10.461 1 93.94 47 HIS B C 1
ATOM 3131 O O . HIS B 1 47 ? -0.101 14.859 11.602 1 93.94 47 HIS B O 1
ATOM 3137 N N . ILE B 1 48 ? 0.329 15.031 9.391 1 95.5 48 ILE B N 1
ATOM 3138 C CA . ILE B 1 48 ? 1.698 14.562 9.57 1 95.5 48 ILE B CA 1
ATOM 3139 C C . ILE B 1 48 ? 2.51 15.617 10.32 1 95.5 48 ILE B C 1
ATOM 3141 O O . ILE B 1 48 ? 3.219 15.297 11.281 1 95.5 48 ILE B O 1
ATOM 3145 N N . ARG B 1 49 ? 2.402 16.828 9.906 1 97.94 49 ARG B N 1
ATOM 3146 C CA . ARG B 1 49 ? 3.104 17.906 10.578 1 97.94 49 ARG B CA 1
ATOM 3147 C C . ARG B 1 49 ? 2.631 18.062 12.023 1 97.94 49 ARG B C 1
ATOM 3149 O O . ARG B 1 49 ? 3.434 18.312 12.922 1 97.94 49 ARG B O 1
ATOM 3156 N N . ALA B 1 50 ? 1.326 17.891 12.195 1 96.88 50 ALA B N 1
ATOM 3157 C CA . ALA B 1 50 ? 0.777 17.922 13.547 1 96.88 50 ALA B CA 1
ATOM 3158 C C . ALA B 1 50 ? 1.385 16.812 14.414 1 96.88 50 ALA B C 1
ATOM 3160 O O . ALA B 1 50 ? 1.68 17.031 15.586 1 96.88 50 ALA B O 1
ATOM 3161 N N . ASN B 1 51 ? 1.565 15.719 13.828 1 95.69 51 ASN B N 1
ATOM 3162 C CA . ASN B 1 51 ? 2.098 14.578 14.562 1 95.69 51 ASN B CA 1
ATOM 3163 C C . ASN B 1 51 ? 3.559 14.789 14.953 1 95.69 51 ASN B C 1
ATOM 3165 O O . ASN B 1 51 ? 4.031 14.234 15.938 1 95.69 51 ASN B O 1
ATOM 3169 N N . TRP B 1 52 ? 4.316 15.594 14.141 1 98 52 TRP B N 1
ATOM 3170 C CA . TRP B 1 52 ? 5.656 15.969 14.586 1 98 52 TRP B CA 1
ATOM 3171 C C . TRP B 1 52 ? 5.613 16.594 15.977 1 98 52 TRP B C 1
ATOM 3173 O O . TRP B 1 52 ? 6.387 16.219 16.859 1 98 52 TRP B O 1
ATOM 3183 N N . ILE B 1 53 ? 4.68 17.484 16.125 1 98.31 53 ILE B N 1
ATOM 3184 C CA . ILE B 1 53 ? 4.559 18.234 17.375 1 98.31 53 ILE B CA 1
ATOM 3185 C C . ILE B 1 53 ? 4.102 17.297 18.5 1 98.31 53 ILE B C 1
ATOM 3187 O O . ILE B 1 53 ? 4.664 17.328 19.594 1 98.31 53 ILE B O 1
ATOM 3191 N N . ARG B 1 54 ? 3.141 16.453 18.203 1 96.75 54 ARG B N 1
ATOM 3192 C CA . ARG B 1 54 ? 2.623 15.531 19.203 1 96.75 54 ARG B CA 1
ATOM 3193 C C . ARG B 1 54 ? 3.715 14.586 19.703 1 96.75 54 ARG B C 1
ATOM 3195 O O . ARG B 1 54 ? 3.756 14.242 20.875 1 96.75 54 ARG B O 1
ATOM 3202 N N . LYS B 1 55 ? 4.516 14.195 18.812 1 96.88 55 LYS B N 1
ATOM 3203 C CA . LYS B 1 55 ? 5.586 13.273 19.172 1 96.88 55 LYS B CA 1
ATOM 3204 C C . LYS B 1 55 ? 6.66 13.969 20 1 96.88 55 LYS B C 1
ATOM 3206 O O . LYS B 1 55 ? 7.148 13.406 20.984 1 96.88 55 LYS B O 1
ATOM 3211 N N . LEU B 1 56 ? 7.027 15.102 19.672 1 98.06 56 LEU B N 1
ATOM 3212 C CA . LEU B 1 56 ? 8.094 15.828 20.344 1 98.06 56 LEU B CA 1
ATOM 3213 C C . LEU B 1 56 ? 7.602 16.406 21.672 1 98.06 56 LEU B C 1
ATOM 3215 O O . LEU B 1 56 ? 8.359 16.484 22.641 1 98.06 56 LEU B O 1
ATOM 3219 N N . TYR B 1 57 ? 6.332 16.812 21.672 1 98.12 57 TYR B N 1
ATOM 3220 C CA . TYR B 1 57 ? 5.73 17.438 22.844 1 98.12 57 TYR B CA 1
ATOM 3221 C C . TYR B 1 57 ? 4.379 16.812 23.156 1 98.12 57 TYR B C 1
ATOM 3223 O O . TYR B 1 57 ? 3.334 17.438 22.938 1 98.12 57 TYR B O 1
ATOM 3231 N N . PRO B 1 58 ? 4.344 15.719 23.844 1 96.12 58 PRO B N 1
ATOM 3232 C CA . PRO B 1 58 ? 3.117 14.953 24.062 1 96.12 58 PRO B CA 1
ATOM 3233 C C . PRO B 1 58 ? 2.119 15.68 24.953 1 96.12 58 PRO B C 1
ATOM 3235 O O . PRO B 1 58 ? 0.933 15.344 24.969 1 96.12 58 PRO B O 1
ATOM 3238 N N . THR B 1 59 ? 2.555 16.625 25.703 1 96.5 59 THR B N 1
ATOM 3239 C CA . THR B 1 59 ? 1.665 17.312 26.625 1 96.5 59 THR B CA 1
ATOM 3240 C C . THR B 1 59 ? 0.971 18.484 25.938 1 96.5 59 THR B C 1
ATOM 3242 O O . THR B 1 59 ? 0.05 19.094 26.5 1 96.5 59 THR B O 1
ATOM 3245 N N . VAL B 1 60 ? 1.439 18.844 24.812 1 97.69 60 VAL B N 1
ATOM 3246 C CA . VAL B 1 60 ? 0.875 19.984 24.078 1 97.69 60 VAL B CA 1
ATOM 3247 C C . VAL B 1 60 ? -0.45 19.562 23.438 1 97.69 60 VAL B C 1
ATOM 3249 O O . VAL B 1 60 ? -0.564 18.484 22.875 1 97.69 60 VAL B O 1
ATOM 3252 N N . ARG B 1 61 ? -1.445 20.344 23.578 1 96.81 61 ARG B N 1
ATOM 3253 C CA . ARG B 1 61 ? -2.701 20.172 22.859 1 96.81 61 ARG B CA 1
ATOM 3254 C C . ARG B 1 61 ? -2.607 20.719 21.438 1 96.81 61 ARG B C 1
ATOM 3256 O O . ARG B 1 61 ? -2.609 21.938 21.25 1 96.81 61 ARG B O 1
ATOM 3263 N N . VAL B 1 62 ? -2.641 19.891 20.5 1 96.62 62 VAL B N 1
ATOM 3264 C CA . VAL B 1 62 ? -2.473 20.312 19.109 1 96.62 62 VAL B CA 1
ATOM 3265 C C . VAL B 1 62 ? -3.836 20.375 18.422 1 96.62 62 VAL B C 1
ATOM 3267 O O . VAL B 1 62 ? -4.609 19.422 18.469 1 96.62 62 VAL B O 1
ATOM 3270 N N . ILE B 1 63 ? -4.164 21.484 17.812 1 95.06 63 ILE B N 1
ATOM 3271 C CA . ILE B 1 63 ? -5.398 21.656 17.047 1 95.06 63 ILE B CA 1
ATOM 3272 C C . ILE B 1 63 ? -5.074 21.812 15.57 1 95.06 63 ILE B C 1
ATOM 3274 O O . ILE B 1 63 ? -4.324 22.719 15.18 1 95.06 63 ILE B O 1
ATOM 3278 N N . GLU B 1 64 ? -5.602 20.938 14.773 1 94.12 64 GLU B N 1
ATOM 3279 C CA . GLU B 1 64 ? -5.418 20.984 13.328 1 94.12 64 GLU B CA 1
ATOM 3280 C C . GLU B 1 64 ? -6.445 21.891 12.664 1 94.12 64 GLU B C 1
ATOM 3282 O O . GLU B 1 64 ? -7.648 21.625 12.719 1 94.12 64 GLU B O 1
ATOM 3287 N N . ALA B 1 65 ? -5.965 22.922 12.078 1 94.31 65 ALA B N 1
ATOM 3288 C CA . ALA B 1 65 ? -6.836 23.891 11.422 1 94.31 65 ALA B CA 1
ATOM 3289 C C . ALA B 1 65 ? -6.914 23.625 9.914 1 94.31 65 ALA B C 1
ATOM 3291 O O . ALA B 1 65 ? -6.293 24.344 9.125 1 94.31 65 ALA B O 1
ATOM 3292 N N . TRP B 1 66 ? -7.727 22.781 9.531 1 92.5 66 TRP B N 1
ATOM 3293 C CA . TRP B 1 66 ? -7.863 22.344 8.148 1 92.5 66 TRP B CA 1
ATOM 3294 C C . TRP B 1 66 ? -8.562 23.406 7.305 1 92.5 66 TRP B C 1
ATOM 3296 O O . TRP B 1 66 ? -8.414 23.438 6.078 1 92.5 66 TRP B O 1
ATOM 3306 N N . ASP B 1 67 ? -9.352 24.203 7.922 1 89.81 67 ASP B N 1
ATOM 3307 C CA . ASP B 1 67 ? -10.133 25.219 7.215 1 89.81 67 ASP B CA 1
ATOM 3308 C C . ASP B 1 67 ? -9.734 26.625 7.656 1 89.81 67 ASP B C 1
ATOM 3310 O O . ASP B 1 67 ? -10.562 27.531 7.641 1 89.81 67 ASP B O 1
ATOM 3314 N N . GLY B 1 68 ? -8.578 26.719 8.102 1 87.44 68 GLY B N 1
ATOM 3315 C CA . GLY B 1 68 ? -8.094 28.016 8.516 1 87.44 68 GLY B CA 1
ATOM 3316 C C . GLY B 1 68 ? -7.941 29 7.359 1 87.44 68 GLY B C 1
ATOM 3317 O O . GLY B 1 68 ? -7.941 28.594 6.195 1 87.44 68 GLY B O 1
ATOM 3318 N N . PRO B 1 69 ? -7.996 30.203 7.707 1 83.12 69 PRO B N 1
ATOM 3319 C CA . PRO B 1 69 ? -7.867 31.234 6.66 1 83.12 69 PRO B CA 1
ATOM 3320 C C . PRO B 1 69 ? -6.551 31.125 5.895 1 83.12 69 PRO B C 1
ATOM 3322 O O . PRO B 1 69 ? -5.52 30.766 6.477 1 83.12 69 PRO B O 1
ATOM 3325 N N . ASP B 1 70 ? -6.797 31.312 4.578 1 74.5 70 ASP B N 1
ATOM 3326 C CA . ASP B 1 70 ? -5.625 31.266 3.707 1 74.5 70 ASP B CA 1
ATOM 3327 C C . ASP B 1 70 ? -4.863 32.594 3.742 1 74.5 70 ASP B C 1
ATOM 3329 O O . ASP B 1 70 ? -5.449 33.625 3.992 1 74.5 70 ASP B O 1
ATOM 3333 N N . GLY B 1 71 ? -3.588 32.531 3.588 1 66.88 71 GLY B N 1
ATOM 3334 C CA . GLY B 1 71 ? -2.867 33.75 3.266 1 66.88 71 GLY B CA 1
ATOM 3335 C C . GLY B 1 71 ? -2.082 34.312 4.438 1 66.88 71 GLY B C 1
ATOM 3336 O O . GLY B 1 71 ? -2.203 33.812 5.562 1 66.88 71 GLY B O 1
ATOM 3337 N N . TYR B 1 72 ? -1.072 34.938 4.156 1 64.44 72 TYR B N 1
ATOM 3338 C CA . TYR B 1 72 ? -0.233 35.75 5.039 1 64.44 72 TYR B CA 1
ATOM 3339 C C . TYR B 1 72 ? -0.298 37.219 4.664 1 64.44 72 TYR B C 1
ATOM 3341 O O . TYR B 1 72 ? 0.191 37.625 3.604 1 64.44 72 TYR B O 1
ATOM 3349 N N . SER B 1 73 ? -1.331 37.938 5.266 1 67.75 73 SER B N 1
ATOM 3350 C CA . SER B 1 73 ? -1.424 39.344 4.949 1 67.75 73 SER B CA 1
ATOM 3351 C C . SER B 1 73 ? -1.493 40.188 6.215 1 67.75 73 SER B C 1
ATOM 3353 O O . SER B 1 73 ? -1.976 39.75 7.25 1 67.75 73 SER B O 1
ATOM 3355 N N . ASN B 1 74 ? -0.944 41.375 6.074 1 70.25 74 ASN B N 1
ATOM 3356 C CA . ASN B 1 74 ? -1.056 42.344 7.168 1 70.25 74 ASN B CA 1
ATOM 3357 C C . ASN B 1 74 ? -2.248 43.25 6.973 1 70.25 74 ASN B C 1
ATOM 3359 O O . ASN B 1 74 ? -2.361 44.281 7.652 1 70.25 74 ASN B O 1
ATOM 3363 N N . ASP B 1 75 ? -3.021 42.844 6.082 1 81.94 75 ASP B N 1
ATOM 3364 C CA . ASP B 1 75 ? -4.25 43.625 5.914 1 81.94 75 ASP B CA 1
ATOM 3365 C C . ASP B 1 75 ? -5.234 43.344 7.043 1 81.94 75 ASP B C 1
ATOM 3367 O O . ASP B 1 75 ? -5.398 42.188 7.465 1 81.94 75 ASP B O 1
ATOM 3371 N N . ARG B 1 76 ? -5.82 44.438 7.551 1 86.12 76 ARG B N 1
ATOM 3372 C CA . ARG B 1 76 ? -6.668 44.375 8.734 1 86.12 76 ARG B CA 1
ATOM 3373 C C . ARG B 1 76 ? -7.824 43.406 8.516 1 86.12 76 ARG B C 1
ATOM 3375 O O . ARG B 1 76 ? -8.219 42.656 9.422 1 86.12 76 ARG B O 1
ATOM 3382 N N . GLU B 1 77 ? -8.297 43.344 7.316 1 84.12 77 GLU B N 1
ATOM 3383 C CA . GLU B 1 77 ? -9.391 42.406 7.027 1 84.12 77 GLU B CA 1
ATOM 3384 C C . GLU B 1 77 ? -8.961 40.969 7.242 1 84.12 77 GLU B C 1
ATOM 3386 O O . GLU B 1 77 ? -9.719 40.156 7.793 1 84.12 77 GLU B O 1
ATOM 3391 N N . HIS B 1 78 ? -7.797 40.688 6.801 1 85.19 78 HIS B N 1
ATOM 3392 C CA . HIS B 1 78 ? -7.258 39.344 7.008 1 85.19 78 HIS B CA 1
ATOM 3393 C C . HIS B 1 78 ? -7.027 39.062 8.492 1 85.19 78 HIS B C 1
ATOM 3395 O O . HIS B 1 78 ? -7.344 37.969 8.977 1 85.19 78 HIS B O 1
ATOM 3401 N N . GLU B 1 79 ? -6.559 40.062 9.18 1 87.31 79 GLU B N 1
ATOM 3402 C CA . GLU B 1 79 ? -6.312 39.906 10.609 1 87.31 79 GLU B CA 1
ATOM 3403 C C . GLU B 1 79 ? -7.598 39.594 11.367 1 87.31 79 GLU B C 1
ATOM 3405 O O . GLU B 1 79 ? -7.609 38.688 12.227 1 87.31 79 GLU B O 1
ATOM 3410 N N . ILE B 1 80 ? -8.57 40.25 11.023 1 89.38 80 ILE B N 1
ATOM 3411 C CA . ILE B 1 80 ? -9.852 40.062 11.695 1 89.38 80 ILE B CA 1
ATOM 3412 C C . ILE B 1 80 ? -10.359 38.625 11.445 1 89.38 80 ILE B C 1
ATOM 3414 O O . ILE B 1 80 ? -10.852 37.969 12.367 1 89.38 80 ILE B O 1
ATOM 3418 N N . ARG B 1 81 ? -10.227 38.188 10.242 1 89.62 81 ARG B N 1
ATOM 3419 C CA . ARG B 1 81 ? -10.656 36.844 9.914 1 89.62 81 ARG B CA 1
ATOM 3420 C C . ARG B 1 81 ? -9.891 35.812 10.727 1 89.62 81 ARG B C 1
ATOM 3422 O O . ARG B 1 81 ? -10.469 34.844 11.227 1 89.62 81 ARG B O 1
ATOM 3429 N N . GLU B 1 82 ? -8.656 36 10.82 1 89.56 82 GLU B N 1
ATOM 3430 C CA . GLU B 1 82 ? -7.816 35.094 11.586 1 89.56 82 GLU B CA 1
ATOM 3431 C C . GLU B 1 82 ? -8.195 35.125 13.07 1 89.56 82 GLU B C 1
ATOM 3433 O O . GLU B 1 82 ? -8.273 34.062 13.703 1 89.56 82 GLU B O 1
ATOM 3438 N N . GLU B 1 83 ? -8.375 36.281 13.625 1 92.5 83 GLU B N 1
ATOM 3439 C CA . GLU B 1 83 ? -8.758 36.438 15.023 1 92.5 83 GLU B CA 1
ATOM 3440 C C . GLU B 1 83 ? -10.055 35.719 15.328 1 92.5 83 GLU B C 1
ATOM 3442 O O . GLU B 1 83 ? -10.133 34.938 16.297 1 92.5 83 GLU B O 1
ATOM 3447 N N . GLN B 1 84 ? -11.008 35.938 14.422 1 91.75 84 GLN B N 1
ATOM 3448 C CA . GLN B 1 84 ? -12.312 35.312 14.617 1 91.75 84 GLN B CA 1
ATOM 3449 C C . GLN B 1 84 ? -12.203 33.812 14.523 1 91.75 84 GLN B C 1
ATOM 3451 O O . GLN B 1 84 ? -12.867 33.094 15.281 1 91.75 84 GLN B O 1
ATOM 3456 N N . TYR B 1 85 ? -11.43 33.406 13.617 1 92.75 85 TYR B N 1
ATOM 3457 C CA . TYR B 1 85 ? -11.242 31.969 13.438 1 92.75 85 TYR B CA 1
ATOM 3458 C C . TYR B 1 85 ? -10.656 31.328 14.695 1 92.75 85 TYR B C 1
ATOM 3460 O O . TYR B 1 85 ? -11.172 30.328 15.188 1 92.75 85 TYR B O 1
ATOM 3468 N N . ILE B 1 86 ? -9.641 31.891 15.258 1 93.56 86 ILE B N 1
ATOM 3469 C CA . ILE B 1 86 ? -8.953 31.359 16.422 1 93.56 86 ILE B CA 1
ATOM 3470 C C . ILE B 1 86 ? -9.875 31.406 17.641 1 93.56 86 ILE B C 1
ATOM 3472 O O . ILE B 1 86 ? -9.953 30.438 18.406 1 93.56 86 ILE B O 1
ATOM 3476 N N . LEU B 1 87 ? -10.57 32.5 17.781 1 93.06 87 LEU B N 1
ATOM 3477 C CA . LEU B 1 87 ? -11.523 32.625 18.891 1 93.06 87 LEU B CA 1
ATOM 3478 C C . LEU B 1 87 ? -12.586 31.531 18.797 1 93.06 87 LEU B C 1
ATOM 3480 O O . LEU B 1 87 ? -12.984 30.969 19.828 1 93.06 87 LEU B O 1
ATOM 3484 N N . GLY B 1 88 ? -12.977 31.297 17.594 1 92.06 88 GLY B N 1
ATOM 3485 C CA . GLY B 1 88 ? -13.938 30.234 17.375 1 92.06 88 GLY B CA 1
ATOM 3486 C C . GLY B 1 88 ? -13.398 28.859 17.75 1 92.06 88 GLY B C 1
ATOM 3487 O O . GLY B 1 88 ? -14.117 28.047 18.344 1 92.06 88 GLY B O 1
ATOM 3488 N N . LEU B 1 89 ? -12.172 28.609 17.453 1 91.44 89 LEU B N 1
ATOM 3489 C CA . LEU B 1 89 ? -11.539 27.328 17.734 1 91.44 89 LEU B CA 1
ATOM 3490 C C . LEU B 1 89 ? -11.43 27.094 19.234 1 91.44 89 LEU B C 1
ATOM 3492 O O . LEU B 1 89 ? -11.508 25.953 19.703 1 91.44 89 LEU B O 1
ATOM 3496 N N . LEU B 1 90 ? -11.258 28.094 20 1 92.56 90 LEU B N 1
ATOM 3497 C CA . LEU B 1 90 ? -10.992 28 21.422 1 92.56 90 LEU B CA 1
ATOM 3498 C C . LEU B 1 90 ? -12.289 27.781 22.203 1 92.56 90 LEU B C 1
ATOM 3500 O O . LEU B 1 90 ? -12.258 27.375 23.359 1 92.56 90 LEU B O 1
ATOM 3504 N N . LYS B 1 91 ? -13.398 28.047 21.578 1 91 91 LYS B N 1
ATOM 3505 C CA . LYS B 1 91 ? -14.719 27.828 22.172 1 91 91 LYS B CA 1
ATOM 3506 C C . LYS B 1 91 ? -14.812 28.422 23.562 1 91 91 LYS B C 1
ATOM 3508 O O . LYS B 1 91 ? -15.234 27.75 24.516 1 91 91 LYS B O 1
ATOM 3513 N N . GLY B 1 92 ? -14.234 29.609 23.766 1 90 92 GLY B N 1
ATOM 3514 C CA . GLY B 1 92 ? -14.422 30.344 25 1 90 92 GLY B CA 1
ATOM 3515 C C . GLY B 1 92 ? -13.281 30.156 26 1 90 92 GLY B C 1
ATOM 3516 O O . GLY B 1 92 ? -13.25 30.797 27.047 1 90 92 GLY B O 1
ATOM 3517 N N . GLU B 1 93 ? -12.398 29.234 25.703 1 94.06 93 GLU B N 1
ATOM 3518 C CA . GLU B 1 93 ? -11.25 29.078 26.594 1 94.06 93 GLU B CA 1
ATOM 3519 C C . GLU B 1 93 ? -10.406 30.359 26.609 1 94.06 93 GLU B C 1
ATOM 3521 O O . GLU B 1 93 ? -10.156 30.969 25.578 1 94.06 93 GLU B O 1
ATOM 3526 N N . GLN B 1 94 ? -10.039 30.75 27.812 1 95.06 94 GLN B N 1
ATOM 3527 C CA . GLN B 1 94 ? -9.312 32 27.969 1 95.06 94 GLN B CA 1
ATOM 3528 C C . GLN B 1 94 ? -7.805 31.766 27.859 1 95.06 94 GLN B C 1
ATOM 3530 O O . GLN B 1 94 ? -7.188 31.25 28.797 1 95.06 94 GLN B O 1
ATOM 3535 N N . VAL B 1 95 ? -7.262 32.188 26.812 1 97 95 VAL B N 1
ATOM 3536 C CA . VAL B 1 95 ? -5.816 32.188 26.625 1 97 95 VAL B CA 1
ATOM 3537 C C . VAL B 1 95 ? -5.18 33.312 27.406 1 97 95 VAL B C 1
ATOM 3539 O O . VAL B 1 95 ? -5.629 34.469 27.312 1 97 95 VAL B O 1
ATOM 3542 N N . THR B 1 96 ? -4.164 33 28.141 1 97.75 96 THR B N 1
ATOM 3543 C CA . THR B 1 96 ? -3.545 34.031 28.969 1 97.75 96 THR B CA 1
ATOM 3544 C C . THR B 1 96 ? -2.295 34.594 28.297 1 97.75 96 THR B C 1
ATOM 3546 O O . THR B 1 96 ? -1.92 35.75 28.531 1 97.75 96 THR B O 1
ATOM 3549 N N . HIS B 1 97 ? -1.602 33.781 27.547 1 97.69 97 HIS B N 1
ATOM 3550 C CA . HIS B 1 97 ? -0.371 34.188 26.859 1 97.69 97 HIS B CA 1
ATOM 3551 C C . HIS B 1 97 ? -0.377 33.75 25.406 1 97.69 97 HIS B C 1
ATOM 3553 O O . HIS B 1 97 ? -0.684 32.594 25.094 1 97.69 97 HIS B O 1
ATOM 3559 N N . PHE B 1 98 ? -0.089 34.625 24.516 1 97.75 98 PHE B N 1
ATOM 3560 C CA . PHE B 1 98 ? 0.079 34.281 23.094 1 97.75 98 PHE B CA 1
ATOM 3561 C C . PHE B 1 98 ? 1.547 34.344 22.703 1 97.75 98 PHE B C 1
ATOM 3563 O O . PHE B 1 98 ? 2.182 35.406 22.828 1 97.75 98 PHE B O 1
ATOM 3570 N N . TYR B 1 99 ? 2.043 33.25 22.219 1 97.25 99 TYR B N 1
ATOM 3571 C CA . TYR B 1 99 ? 3.451 33.156 21.859 1 97.25 99 TYR B CA 1
ATOM 3572 C C . TYR B 1 99 ? 3.631 33.281 20.344 1 97.25 99 TYR B C 1
ATOM 3574 O O . TYR B 1 99 ? 2.951 32.594 19.578 1 97.25 99 TYR B O 1
ATOM 3582 N N . SER B 1 100 ? 4.543 34.125 19.875 1 93.88 100 SER B N 1
ATOM 3583 C CA . SER B 1 100 ? 4.855 34.281 18.453 1 93.88 100 SER B CA 1
ATOM 3584 C C . SER B 1 100 ? 6.266 34.812 18.25 1 93.88 100 SER B C 1
ATOM 3586 O O . SER B 1 100 ? 6.871 35.344 19.172 1 93.88 100 SER B O 1
ATOM 3588 N N . SER B 1 101 ? 6.695 34.531 17.047 1 89 101 SER B N 1
ATOM 3589 C CA . SER B 1 101 ? 7.988 35.062 16.656 1 89 101 SER B CA 1
ATOM 3590 C C . SER B 1 101 ? 7.84 36.062 15.516 1 89 101 SER B C 1
ATOM 3592 O O . SER B 1 101 ? 8.812 36.375 14.828 1 89 101 SER B O 1
ATOM 3594 N N . GLU B 1 102 ? 6.617 36.469 15.258 1 82.88 102 GLU B N 1
ATOM 3595 C CA . GLU B 1 102 ? 6.34 37.312 14.109 1 82.88 102 GLU B CA 1
ATOM 3596 C C . GLU B 1 102 ? 5.422 38.469 14.492 1 82.88 102 GLU B C 1
ATOM 3598 O O . GLU B 1 102 ? 4.918 38.531 15.617 1 82.88 102 GLU B O 1
ATOM 3603 N N . PHE B 1 103 ? 5.184 39.344 13.555 1 77.5 103 PHE B N 1
ATOM 3604 C CA . PHE B 1 103 ? 4.48 40.594 13.773 1 77.5 103 PHE B CA 1
ATOM 3605 C C . PHE B 1 103 ? 3.018 40.344 14.117 1 77.5 103 PHE B C 1
ATOM 3607 O O . PHE B 1 103 ? 2.389 41.156 14.797 1 77.5 103 PHE B O 1
ATOM 3614 N N . TYR B 1 104 ? 2.553 39.25 13.641 1 77.81 104 TYR B N 1
ATOM 3615 C CA . TYR B 1 104 ? 1.126 39.031 13.836 1 77.81 104 TYR B CA 1
ATOM 3616 C C . TYR B 1 104 ? 0.809 38.781 15.305 1 77.81 104 TYR B C 1
ATOM 3618 O O . TYR B 1 104 ? -0.359 38.75 15.703 1 77.81 104 TYR B O 1
ATOM 3626 N N . GLY B 1 105 ? 1.761 38.656 16.156 1 87.62 105 GLY B N 1
ATOM 3627 C CA . GLY B 1 105 ? 1.548 38.469 17.594 1 87.62 105 GLY B CA 1
ATOM 3628 C C . GLY B 1 105 ? 0.779 39.625 18.219 1 87.62 105 GLY B C 1
ATOM 3629 O O . GLY B 1 105 ? 0.039 39.406 19.188 1 87.62 105 GLY B O 1
ATOM 3630 N N . GLU B 1 106 ? 0.939 40.781 17.641 1 87.62 106 GLU B N 1
ATOM 3631 C CA . GLU B 1 106 ? 0.323 42 18.219 1 87.62 106 GLU B CA 1
ATOM 3632 C C . GLU B 1 106 ? -1.198 41.938 18.109 1 87.62 106 GLU B C 1
ATOM 3634 O O . GLU B 1 106 ? -1.896 41.875 19.125 1 87.62 106 GLU B O 1
ATOM 3639 N N . HIS B 1 107 ? -1.657 41.844 16.875 1 89.94 107 HIS B N 1
ATOM 3640 C CA . HIS B 1 107 ? -3.105 41.875 16.703 1 89.94 107 HIS B CA 1
ATOM 3641 C C . HIS B 1 107 ? -3.771 40.656 17.328 1 89.94 107 HIS B C 1
ATOM 3643 O O . HIS B 1 107 ? -4.855 40.75 17.906 1 89.94 107 HIS B O 1
ATOM 3649 N N . MET B 1 108 ? -3.166 39.562 17.328 1 92.44 108 MET B N 1
ATOM 3650 C CA . MET B 1 108 ? -3.744 38.312 17.859 1 92.44 108 MET B CA 1
ATOM 3651 C C . MET B 1 108 ? -3.822 38.375 19.375 1 92.44 108 MET B C 1
ATOM 3653 O O . MET B 1 108 ? -4.828 37.969 19.969 1 92.44 108 MET B O 1
ATOM 3657 N N . SER B 1 109 ? -2.795 38.844 20.047 1 94.62 109 SER B N 1
ATOM 3658 C CA . SER B 1 109 ? -2.811 38.938 21.5 1 94.62 109 SER B CA 1
ATOM 3659 C C . SER B 1 109 ? -3.912 39.875 21.984 1 94.62 109 SER B C 1
ATOM 3661 O O . SER B 1 109 ? -4.559 39.625 23 1 94.62 109 SER B O 1
ATOM 3663 N N . ILE B 1 110 ? -4.09 40.938 21.266 1 94.25 110 ILE B N 1
ATOM 3664 C CA . ILE B 1 110 ? -5.137 41.906 21.609 1 94.25 110 ILE B CA 1
ATOM 3665 C C . ILE B 1 110 ? -6.504 41.25 21.484 1 94.25 110 ILE B C 1
ATOM 3667 O O . ILE B 1 110 ? -7.328 41.344 22.406 1 94.25 110 ILE B O 1
ATOM 3671 N N . ALA B 1 111 ? -6.707 40.562 20.391 1 93.88 111 ALA B N 1
ATOM 3672 C CA . ALA B 1 111 ? -7.984 39.906 20.141 1 93.88 111 ALA B CA 1
ATOM 3673 C C . ALA B 1 111 ? -8.273 38.844 21.219 1 93.88 111 ALA B C 1
ATOM 3675 O O . ALA B 1 111 ? -9.43 38.656 21.609 1 93.88 111 ALA B O 1
ATOM 3676 N N . LEU B 1 112 ? -7.281 38.219 21.734 1 95.12 112 LEU B N 1
ATOM 3677 C CA . LEU B 1 112 ? -7.414 37.156 22.719 1 95.12 112 LEU B CA 1
ATOM 3678 C C . LEU B 1 112 ? -7.488 37.719 24.141 1 95.12 112 LEU B C 1
ATOM 3680 O O . LEU B 1 112 ? -7.875 37 25.078 1 95.12 112 LEU B O 1
ATOM 3684 N N . GLY B 1 113 ? -7.109 39 24.25 1 95.38 113 GLY B N 1
ATOM 3685 C CA . GLY B 1 113 ? -6.949 39.531 25.594 1 95.38 113 GLY B CA 1
ATOM 3686 C C . GLY B 1 113 ? -5.824 38.875 26.375 1 95.38 113 GLY B C 1
ATOM 3687 O O . GLY B 1 113 ? -5.953 38.656 27.578 1 95.38 113 GLY B O 1
ATOM 3688 N N . ALA B 1 114 ? -4.832 38.5 25.656 1 96.69 114 ALA B N 1
ATOM 3689 C CA . ALA B 1 114 ? -3.715 37.781 26.234 1 96.69 114 ALA B CA 1
ATOM 3690 C C . ALA B 1 114 ? -2.439 38.594 26.219 1 96.69 114 ALA B C 1
ATOM 3692 O O . ALA B 1 114 ? -2.369 39.625 25.547 1 96.69 114 ALA B O 1
ATOM 3693 N N . VAL B 1 115 ? -1.449 38.156 27.016 1 96.62 115 VAL B N 1
ATOM 3694 C CA . VAL B 1 115 ? -0.123 38.781 27 1 96.62 115 VAL B CA 1
ATOM 3695 C C . VAL B 1 115 ? 0.565 38.469 25.672 1 96.62 115 VAL B C 1
ATOM 3697 O O . VAL B 1 115 ? 0.595 37.312 25.219 1 96.62 115 VAL B O 1
ATOM 3700 N N . ASP B 1 116 ? 1.021 39.5 25.016 1 96.12 116 ASP B N 1
ATOM 3701 C CA . ASP B 1 116 ? 1.831 39.344 23.812 1 96.12 116 ASP B CA 1
ATOM 3702 C C . ASP B 1 116 ? 3.256 38.906 24.172 1 96.12 116 ASP B C 1
ATOM 3704 O O . ASP B 1 116 ? 4.102 39.75 24.484 1 96.12 116 ASP B O 1
ATOM 3708 N N . ARG B 1 117 ? 3.502 37.656 24.078 1 96.19 117 ARG B N 1
ATOM 3709 C CA . ARG B 1 117 ? 4.809 37.094 24.422 1 96.19 117 ARG B CA 1
ATOM 3710 C C . ARG B 1 117 ? 5.621 36.781 23.172 1 96.19 117 ARG B C 1
ATOM 3712 O O . ARG B 1 117 ? 5.562 35.656 22.656 1 96.19 117 ARG B O 1
ATOM 3719 N N . ARG B 1 118 ? 6.48 37.719 22.781 1 93.62 118 ARG B N 1
ATOM 3720 C CA . ARG B 1 118 ? 7.336 37.531 21.625 1 93.62 118 ARG B CA 1
ATOM 3721 C C . ARG B 1 118 ? 8.57 36.719 21.969 1 93.62 118 ARG B C 1
ATOM 3723 O O . ARG B 1 118 ? 9.227 36.969 22.984 1 93.62 118 ARG B O 1
ATOM 3730 N N . VAL B 1 119 ? 8.789 35.75 21.156 1 93.12 119 VAL B N 1
ATOM 3731 C CA . VAL B 1 119 ? 9.945 34.875 21.3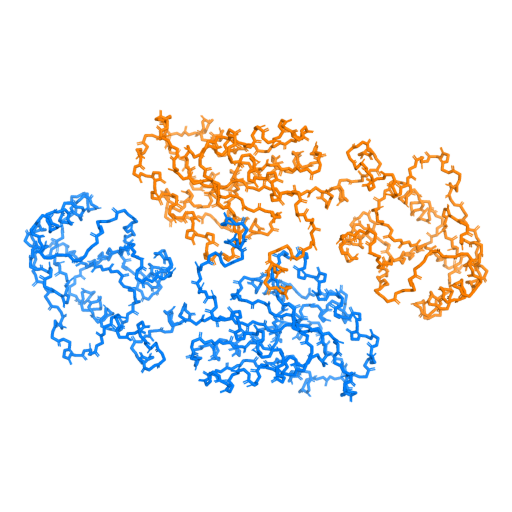75 1 93.12 119 VAL B CA 1
ATOM 3732 C C . VAL B 1 119 ? 10.898 34.969 20.172 1 93.12 119 VAL B C 1
ATOM 3734 O O . VAL B 1 119 ? 10.523 34.594 19.062 1 93.12 119 VAL B O 1
ATOM 3737 N N . ASP B 1 120 ? 12.086 35.5 20.344 1 90.88 120 ASP B N 1
ATOM 3738 C CA . ASP B 1 120 ? 13.195 35.531 19.391 1 90.88 120 ASP B CA 1
ATOM 3739 C C . ASP B 1 120 ? 12.758 36.094 18.047 1 90.88 120 ASP B C 1
ATOM 3741 O O . ASP B 1 120 ? 12.992 35.5 17 1 90.88 120 ASP B O 1
ATOM 3745 N N . GLU B 1 121 ? 12.086 37.125 17.969 1 86.12 121 GLU B N 1
ATOM 3746 C CA . GLU B 1 121 ? 11.57 37.75 16.75 1 86.12 121 GLU B CA 1
ATOM 3747 C C . GLU B 1 121 ? 12.695 38.094 15.789 1 86.12 121 GLU B C 1
ATOM 3749 O O . GLU B 1 121 ? 12.539 37.938 14.57 1 86.12 121 GLU B O 1
ATOM 3754 N N . ALA B 1 122 ? 13.734 38.5 16.375 1 83.88 122 ALA B N 1
ATOM 3755 C CA . ALA B 1 122 ? 14.875 38.906 15.562 1 83.88 122 ALA B CA 1
ATOM 3756 C C . ALA B 1 122 ? 15.695 37.688 15.117 1 83.88 122 ALA B C 1
ATOM 3758 O O . ALA B 1 122 ? 16.641 37.812 14.328 1 83.88 122 ALA B O 1
ATOM 3759 N N . ARG B 1 123 ? 15.344 36.562 15.547 1 84.88 123 ARG B N 1
ATOM 3760 C CA . ARG B 1 123 ? 16.031 35.312 15.234 1 84.88 123 ARG B CA 1
ATOM 3761 C C . ARG B 1 123 ? 17.484 35.375 15.648 1 84.88 123 ARG B C 1
ATOM 3763 O O . ARG B 1 123 ? 18.375 34.938 14.898 1 84.88 123 ARG B O 1
ATOM 3770 N N . GLY B 1 124 ? 17.672 35.938 16.766 1 86.56 124 GLY B N 1
ATOM 3771 C CA . GLY B 1 124 ? 19 36.062 17.328 1 86.56 124 GLY B CA 1
ATOM 3772 C C . GLY B 1 124 ? 19.453 34.781 18 1 86.56 124 GLY B C 1
ATOM 3773 O O . GLY B 1 124 ? 20.609 34.375 17.859 1 86.56 124 GLY B O 1
ATOM 3774 N N . GLN B 1 125 ? 18.609 34.094 18.625 1 89.44 125 GLN B N 1
ATOM 3775 C CA . GLN B 1 125 ? 18.938 32.875 19.344 1 89.44 125 GLN B CA 1
ATOM 3776 C C . GLN B 1 125 ? 18.984 31.688 18.422 1 89.44 125 GLN B C 1
ATOM 3778 O O . GLN B 1 125 ? 19.922 30.875 18.469 1 89.44 125 GLN B O 1
ATOM 3783 N N . VAL B 1 126 ? 18.016 31.484 17.609 1 94.12 126 VAL B N 1
ATOM 3784 C CA . VAL B 1 126 ? 17.953 30.422 16.625 1 94.12 126 VAL B CA 1
ATOM 3785 C C . VAL B 1 126 ? 17.734 31 15.234 1 94.12 126 VAL B C 1
ATOM 3787 O O . VAL B 1 126 ? 16.578 31.188 14.82 1 94.12 126 VAL B O 1
ATOM 3790 N N . PRO B 1 127 ? 18.719 31.203 14.531 1 92.75 127 PRO B N 1
ATOM 3791 C CA . PRO B 1 127 ? 18.641 31.922 13.25 1 92.75 127 PRO B CA 1
ATOM 3792 C C . PRO B 1 127 ? 18.203 31 12.102 1 92.75 127 PRO B C 1
ATOM 3794 O O . PRO B 1 127 ? 19.016 30.688 11.227 1 92.75 127 PRO B O 1
ATOM 3797 N N . ILE B 1 128 ? 16.938 30.672 12.047 1 93.25 128 ILE B N 1
ATOM 3798 C CA . ILE B 1 128 ? 16.406 29.766 11.039 1 93.25 128 ILE B CA 1
ATOM 3799 C C . ILE B 1 128 ? 14.977 30.141 10.688 1 93.25 128 ILE B C 1
ATOM 3801 O O . ILE B 1 128 ? 14.297 30.812 11.469 1 93.25 128 ILE B O 1
ATOM 3805 N N . SER B 1 129 ? 14.578 29.844 9.523 1 92.38 129 SER B N 1
ATOM 3806 C CA . SER B 1 129 ? 13.188 29.969 9.078 1 92.38 129 SER B CA 1
ATOM 3807 C C . SER B 1 129 ? 12.75 28.75 8.289 1 92.38 129 SER B C 1
ATOM 3809 O O . SER B 1 129 ? 13.586 27.969 7.805 1 92.38 129 SER B O 1
ATOM 3811 N N . ALA B 1 130 ? 11.43 28.609 8.203 1 93.31 130 ALA B N 1
ATOM 3812 C CA . ALA B 1 130 ? 10.898 27.484 7.438 1 93.31 130 ALA B CA 1
ATOM 3813 C C . ALA B 1 130 ? 11.281 27.609 5.961 1 93.31 130 ALA B C 1
ATOM 3815 O O . ALA B 1 130 ? 11.531 26.594 5.293 1 93.31 130 ALA B O 1
ATOM 3816 N N . THR B 1 131 ? 11.273 28.781 5.441 1 92.88 131 THR B N 1
ATOM 3817 C CA . THR B 1 131 ? 11.664 29.047 4.059 1 92.88 131 THR B CA 1
ATOM 3818 C C . THR B 1 131 ? 13.086 28.547 3.797 1 92.88 131 THR B C 1
ATOM 3820 O O . THR B 1 131 ? 13.344 27.922 2.771 1 92.88 131 THR B O 1
ATOM 3823 N N . MET B 1 132 ? 13.945 28.844 4.781 1 94.5 132 MET B N 1
ATOM 3824 C CA . MET B 1 132 ? 15.32 28.375 4.668 1 94.5 132 MET B CA 1
ATOM 3825 C C . MET B 1 132 ? 15.391 26.859 4.617 1 94.5 132 MET B C 1
ATOM 3827 O O . MET B 1 132 ? 16.031 26.281 3.732 1 94.5 132 MET B O 1
ATOM 3831 N N . VAL B 1 133 ? 14.695 26.234 5.484 1 95.88 133 VAL B N 1
ATOM 3832 C CA . VAL B 1 133 ? 14.719 24.781 5.559 1 95.88 133 VAL B CA 1
ATOM 3833 C C . VAL B 1 133 ? 14.164 24.188 4.27 1 95.88 133 VAL B C 1
ATOM 3835 O O . VAL B 1 133 ? 14.734 23.234 3.723 1 95.88 133 VAL B O 1
ATOM 3838 N N . ARG B 1 134 ? 13.07 24.719 3.725 1 94.5 134 ARG B N 1
ATOM 3839 C CA . ARG B 1 134 ? 12.477 24.219 2.492 1 94.5 134 ARG B CA 1
ATOM 3840 C C . ARG B 1 134 ? 13.445 24.344 1.32 1 94.5 134 ARG B C 1
ATOM 3842 O O . ARG B 1 134 ? 13.438 23.531 0.406 1 94.5 134 ARG B O 1
ATOM 3849 N N . SER B 1 135 ? 14.242 25.375 1.353 1 94.25 135 SER B N 1
ATOM 3850 C CA . SER B 1 135 ? 15.156 25.609 0.246 1 94.25 135 SER B CA 1
ATOM 3851 C C . SER B 1 135 ? 16.266 24.562 0.214 1 94.25 135 SER B C 1
ATOM 3853 O O . SER B 1 135 ? 16.75 24.188 -0.86 1 94.25 135 SER B O 1
ATOM 3855 N N . ASP B 1 136 ? 16.734 24.203 1.36 1 95.62 136 ASP B N 1
ATOM 3856 C CA . ASP B 1 136 ? 17.828 23.234 1.444 1 95.62 136 ASP B CA 1
ATOM 3857 C C . ASP B 1 136 ? 17.828 22.531 2.799 1 95.62 136 ASP B C 1
ATOM 3859 O O . ASP B 1 136 ? 18.609 22.859 3.68 1 95.62 136 ASP B O 1
ATOM 3863 N N . PRO B 1 137 ? 17.016 21.516 2.902 1 94.06 137 PRO B N 1
ATOM 3864 C CA . PRO B 1 137 ? 16.906 20.844 4.195 1 94.06 137 PRO B CA 1
ATOM 3865 C C . PRO B 1 137 ? 18.219 20.25 4.668 1 94.06 137 PRO B C 1
ATOM 3867 O O . PRO B 1 137 ? 18.5 20.219 5.871 1 94.06 137 PRO B O 1
ATOM 3870 N N . TYR B 1 138 ? 19.016 19.797 3.791 1 95.44 138 TYR B N 1
ATOM 3871 C CA . TYR B 1 138 ? 20.281 19.188 4.16 1 95.44 138 TYR B CA 1
ATOM 3872 C C . TYR B 1 138 ? 21.25 20.234 4.73 1 95.44 138 TYR B C 1
ATOM 3874 O O . TYR B 1 138 ? 21.922 19.984 5.738 1 95.44 138 TYR B O 1
ATOM 3882 N N . LYS B 1 139 ? 21.344 21.328 4.129 1 96.19 139 LYS B N 1
ATOM 3883 C CA . LYS B 1 139 ? 22.188 22.406 4.609 1 96.19 139 LYS B CA 1
ATOM 3884 C C . LYS B 1 139 ? 21.781 22.828 6.02 1 96.19 139 LYS B C 1
ATOM 3886 O O . LYS B 1 139 ? 22.656 23.125 6.855 1 96.19 139 LYS B O 1
ATOM 3891 N N . TYR B 1 140 ? 20.547 22.875 6.27 1 97.19 140 TYR B N 1
ATOM 3892 C CA . TYR B 1 140 ? 20.062 23.359 7.555 1 97.19 140 TYR B CA 1
ATOM 3893 C C . TYR B 1 140 ? 19.656 22.203 8.461 1 97.19 140 TYR B C 1
ATOM 3895 O O . TYR B 1 140 ? 18.797 22.359 9.336 1 97.19 140 TYR B O 1
ATOM 3903 N N . ARG B 1 141 ? 20.219 21.078 8.242 1 96.56 141 ARG B N 1
ATOM 3904 C CA . ARG B 1 141 ? 19.906 19.828 8.938 1 96.56 141 ARG B CA 1
ATOM 3905 C C . ARG B 1 141 ? 20 20.016 10.453 1 96.56 141 ARG B C 1
ATOM 3907 O O . ARG B 1 141 ? 19.234 19.406 11.203 1 96.56 141 ARG B O 1
ATOM 3914 N N . GLU B 1 142 ? 20.859 20.766 10.914 1 96.06 142 GLU B N 1
ATOM 3915 C CA . GLU B 1 142 ? 21.094 20.922 12.352 1 96.06 142 GLU B CA 1
ATOM 3916 C C . GLU B 1 142 ? 19.906 21.578 13.031 1 96.06 142 GLU B C 1
ATOM 3918 O O . GLU B 1 142 ? 19.75 21.484 14.258 1 96.06 142 GLU B O 1
ATOM 3923 N N . PHE B 1 143 ? 19.047 22.203 12.297 1 97.5 143 PHE B N 1
ATOM 3924 C CA . PHE B 1 143 ? 17.906 22.922 12.859 1 97.5 143 PHE B CA 1
ATOM 3925 C C . PHE B 1 143 ? 16.641 22.109 12.758 1 97.5 143 PHE B C 1
ATOM 3927 O O . PHE B 1 143 ? 15.547 22.578 13.094 1 97.5 143 PHE B O 1
ATOM 3934 N N . VAL B 1 144 ? 16.734 20.922 12.266 1 97.94 144 VAL B N 1
ATOM 3935 C CA . VAL B 1 144 ? 15.555 20.094 12.039 1 97.94 144 VAL B CA 1
ATOM 3936 C C . VAL B 1 144 ? 15.68 18.797 12.828 1 97.94 144 VAL B C 1
ATOM 3938 O O . VAL B 1 144 ? 16.672 18.078 12.703 1 97.94 144 VAL B O 1
ATOM 3941 N N . SER B 1 145 ? 14.695 18.516 13.641 1 97.94 145 SER B N 1
ATOM 3942 C CA . SER B 1 145 ? 14.68 17.281 14.406 1 97.94 145 SER B CA 1
ATOM 3943 C C . SER B 1 145 ? 14.602 16.062 13.492 1 97.94 145 SER B C 1
ATOM 3945 O O . SER B 1 145 ? 14.07 16.156 12.383 1 97.94 145 SER B O 1
ATOM 3947 N N . ASP B 1 146 ? 15.039 14.93 14 1 97.44 146 ASP B N 1
ATOM 3948 C CA . ASP B 1 146 ? 14.992 13.68 13.25 1 97.44 146 ASP B CA 1
ATOM 3949 C C . ASP B 1 146 ? 13.555 13.297 12.906 1 97.44 146 ASP B C 1
ATOM 3951 O O . ASP B 1 146 ? 13.289 12.773 11.828 1 97.44 146 ASP B O 1
ATOM 3955 N N . VAL B 1 147 ? 12.633 13.586 13.797 1 97.19 147 VAL B N 1
ATOM 3956 C CA . VAL B 1 147 ? 11.219 13.258 13.656 1 97.19 147 VAL B CA 1
ATOM 3957 C C . VAL B 1 147 ? 10.648 13.961 12.43 1 97.19 147 VAL B C 1
ATOM 3959 O O . VAL B 1 147 ? 9.797 13.406 11.727 1 97.19 147 VAL B O 1
ATOM 3962 N N . VAL B 1 148 ? 11.148 15.117 12.156 1 98.12 148 VAL B N 1
ATOM 3963 C CA . VAL B 1 148 ? 10.68 15.938 11.055 1 98.12 148 VAL B CA 1
ATOM 3964 C C . VAL B 1 148 ? 11.453 15.586 9.781 1 98.12 148 VAL B C 1
ATOM 3966 O O . VAL B 1 148 ? 10.859 15.414 8.711 1 98.12 148 VAL B O 1
ATOM 3969 N N . TYR B 1 149 ? 12.766 15.461 9.922 1 97.69 149 TYR B N 1
ATOM 3970 C CA . TYR B 1 149 ? 13.672 15.336 8.789 1 97.69 149 TYR B CA 1
ATOM 3971 C C . TYR B 1 149 ? 13.32 14.125 7.938 1 97.69 149 TYR B C 1
ATOM 3973 O O . TYR B 1 149 ? 13.43 14.164 6.711 1 97.69 149 TYR B O 1
ATOM 3981 N N . ARG B 1 150 ? 12.891 13.086 8.562 1 95.75 150 ARG B N 1
ATOM 3982 C CA . ARG B 1 150 ? 12.578 11.844 7.859 1 95.75 150 ARG B CA 1
ATOM 3983 C C . ARG B 1 150 ? 11.5 12.055 6.805 1 95.75 150 ARG B C 1
ATOM 3985 O O . ARG B 1 150 ? 11.492 11.383 5.773 1 95.75 150 ARG B O 1
ATOM 3992 N N . ASP B 1 151 ? 10.602 12.984 7.023 1 95.94 151 ASP B N 1
ATOM 3993 C CA . ASP B 1 151 ? 9.5 13.242 6.105 1 95.94 151 ASP B CA 1
ATOM 3994 C C . ASP B 1 151 ? 9.938 14.164 4.965 1 95.94 151 ASP B C 1
ATOM 3996 O O . ASP B 1 151 ? 9.188 14.375 4.012 1 95.94 151 ASP B O 1
ATOM 4000 N N . LEU B 1 152 ? 11.133 14.672 5.055 1 96.31 152 LEU B N 1
ATOM 4001 C CA . LEU B 1 152 ? 11.656 15.547 4.012 1 96.31 152 LEU B CA 1
ATOM 4002 C C . LEU B 1 152 ? 12.492 14.758 3.006 1 96.31 152 LEU B C 1
ATOM 4004 O O . LEU B 1 152 ? 12.961 15.312 2.008 1 96.31 152 LEU B O 1
ATOM 4008 N N . ILE B 1 153 ? 12.688 13.492 3.24 1 96.69 153 ILE B N 1
ATOM 4009 C CA . ILE B 1 153 ? 13.531 12.648 2.412 1 96.69 153 ILE B CA 1
ATOM 4010 C C . ILE B 1 153 ? 12.664 11.719 1.568 1 96.69 153 ILE B C 1
ATOM 4012 O O . ILE B 1 153 ? 11.742 11.078 2.084 1 96.69 153 ILE B O 1
ATOM 4016 N N . THR B 1 154 ? 12.906 11.695 0.289 1 96.81 154 THR B N 1
ATOM 4017 C CA . THR B 1 154 ? 12.266 10.719 -0.594 1 96.81 154 THR B CA 1
ATOM 4018 C C . THR B 1 154 ? 12.961 9.367 -0.493 1 96.81 154 THR B C 1
ATOM 4020 O O . THR B 1 154 ? 14.172 9.266 -0.685 1 96.81 154 THR B O 1
ATOM 4023 N N . LYS B 1 155 ? 12.25 8.398 -0.145 1 97.06 155 LYS B N 1
ATOM 4024 C CA . LYS B 1 155 ? 12.805 7.055 0.029 1 97.06 155 LYS B CA 1
ATOM 4025 C C . LYS B 1 155 ? 12.594 6.207 -1.222 1 97.06 155 LYS B C 1
ATOM 4027 O O . LYS B 1 155 ? 11.453 5.91 -1.592 1 97.06 155 LYS B O 1
ATOM 4032 N N . VAL B 1 156 ? 13.664 5.758 -1.823 1 97.5 156 VAL B N 1
ATOM 4033 C CA . VAL B 1 156 ? 13.656 4.992 -3.066 1 97.5 156 VAL B CA 1
ATOM 4034 C C . VAL B 1 156 ? 14.25 3.605 -2.822 1 97.5 156 VAL B C 1
ATOM 4036 O O . VAL B 1 156 ? 15.352 3.479 -2.289 1 97.5 156 VAL B O 1
ATOM 4039 N N . VAL B 1 157 ? 13.531 2.605 -3.211 1 97.06 157 VAL B N 1
ATOM 4040 C CA . VAL B 1 157 ? 14.055 1.258 -3.016 1 97.06 157 VAL B CA 1
ATOM 4041 C C . VAL B 1 157 ? 14.25 0.577 -4.367 1 97.06 157 VAL B C 1
ATOM 4043 O O . VAL B 1 157 ? 13.43 0.737 -5.277 1 97.06 157 VAL B O 1
ATOM 4046 N N . LEU B 1 158 ? 15.375 -0.057 -4.512 1 96.25 158 LEU B N 1
ATOM 4047 C CA . LEU B 1 158 ? 15.688 -0.89 -5.668 1 96.25 158 LEU B CA 1
ATOM 4048 C C . LEU B 1 158 ? 15.492 -2.367 -5.34 1 96.25 158 LEU B C 1
ATOM 4050 O O . LEU B 1 158 ? 16.125 -2.893 -4.418 1 96.25 158 LEU B O 1
ATOM 4054 N N . VAL B 1 159 ? 14.633 -2.992 -6.105 1 93.94 159 VAL B N 1
ATOM 4055 C CA . VAL B 1 159 ? 14.352 -4.402 -5.867 1 93.94 159 VAL B CA 1
ATOM 4056 C C . VAL B 1 159 ? 14.656 -5.215 -7.125 1 93.94 159 VAL B C 1
ATOM 4058 O O . VAL B 1 159 ? 14.867 -4.645 -8.195 1 93.94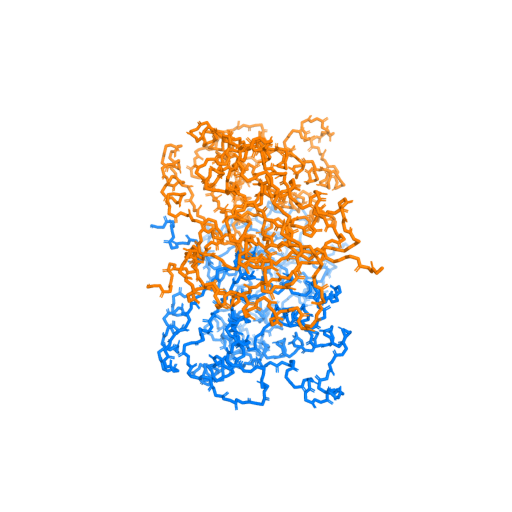 159 VAL B O 1
ATOM 4061 N N . GLY B 1 160 ? 14.711 -6.473 -6.969 1 89.94 160 GLY B N 1
ATOM 4062 C CA . GLY B 1 160 ? 15.055 -7.398 -8.039 1 89.94 160 GLY B CA 1
ATOM 4063 C C . GLY B 1 160 ? 15.844 -8.602 -7.551 1 89.94 160 GLY B C 1
ATOM 4064 O O . GLY B 1 160 ? 16.188 -8.688 -6.367 1 89.94 160 GLY B O 1
ATOM 4065 N N . ALA B 1 161 ? 16.094 -9.461 -8.461 1 87.75 161 ALA B N 1
ATOM 4066 C CA . ALA B 1 161 ? 16.828 -10.68 -8.125 1 87.75 161 ALA B CA 1
ATOM 4067 C C . ALA B 1 161 ? 18.297 -10.375 -7.852 1 87.75 161 ALA B C 1
ATOM 4069 O O . ALA B 1 161 ? 18.734 -9.234 -7.988 1 87.75 161 ALA B O 1
ATOM 4070 N N . MET B 1 162 ? 18.938 -11.398 -7.402 1 79.06 162 MET B N 1
ATOM 4071 C CA . MET B 1 162 ? 20.375 -11.281 -7.168 1 79.06 162 MET B CA 1
ATOM 4072 C C . MET B 1 162 ? 21.109 -10.984 -8.469 1 79.06 162 MET B C 1
ATOM 4074 O O . MET B 1 162 ? 20.766 -11.523 -9.523 1 79.06 162 MET B O 1
ATOM 4078 N N . SER B 1 163 ? 22.109 -10.094 -8.391 1 77.94 163 SER B N 1
ATOM 4079 C CA . SER B 1 163 ? 23 -9.789 -9.492 1 77.94 163 SER B CA 1
ATOM 4080 C C . SER B 1 163 ? 22.281 -9.047 -10.617 1 77.94 163 SER B C 1
ATOM 4082 O O . SER B 1 163 ? 22.562 -9.273 -11.797 1 77.94 163 SER B O 1
ATOM 4084 N N . THR B 1 164 ? 21.359 -8.312 -10.289 1 82.94 164 THR B N 1
ATOM 4085 C CA . THR B 1 164 ? 20.656 -7.516 -11.289 1 82.94 164 THR B CA 1
ATOM 4086 C C . THR B 1 164 ? 21.141 -6.066 -11.258 1 82.94 164 THR B C 1
ATOM 4088 O O . THR B 1 164 ? 20.547 -5.191 -11.883 1 82.94 164 THR B O 1
ATOM 4091 N N . GLY B 1 165 ? 22.141 -5.785 -10.484 1 83.69 165 GLY B N 1
ATOM 4092 C CA . GLY B 1 165 ? 22.781 -4.477 -10.508 1 83.69 165 GLY B CA 1
ATOM 4093 C C . GLY B 1 165 ? 22.234 -3.535 -9.445 1 83.69 165 GLY B C 1
ATOM 4094 O O . GLY B 1 165 ? 22.469 -2.328 -9.5 1 83.69 165 GLY B O 1
ATOM 4095 N N . LYS B 1 166 ? 21.5 -4.012 -8.547 1 89.56 166 LYS B N 1
ATOM 4096 C CA . LYS B 1 166 ? 20.875 -3.195 -7.516 1 89.56 166 LYS B CA 1
ATOM 4097 C C . LYS B 1 166 ? 21.922 -2.43 -6.707 1 89.56 166 LYS B C 1
ATOM 4099 O O . LYS B 1 166 ? 21.781 -1.223 -6.5 1 89.56 166 LYS B O 1
ATOM 4104 N N . SER B 1 167 ? 22.953 -3.176 -6.211 1 89.31 167 SER B N 1
ATOM 4105 C CA . SER B 1 167 ? 23.969 -2.547 -5.391 1 89.31 167 SER B CA 1
ATOM 4106 C C . SER B 1 167 ? 24.734 -1.48 -6.176 1 89.31 167 SER B C 1
ATOM 4108 O O . SER B 1 167 ? 24.969 -0.379 -5.672 1 89.31 167 SER B O 1
ATOM 4110 N N . THR B 1 168 ? 25.016 -1.813 -7.375 1 91.38 168 THR B N 1
ATOM 4111 C CA . THR B 1 168 ? 25.781 -0.904 -8.227 1 91.38 168 THR B CA 1
ATOM 4112 C C . THR B 1 168 ? 25 0.383 -8.477 1 91.38 168 THR B C 1
ATOM 4114 O O . THR B 1 168 ? 25.531 1.481 -8.297 1 91.38 168 THR B O 1
ATOM 4117 N N . ILE B 1 169 ? 23.781 0.255 -8.867 1 94.75 169 ILE B N 1
ATOM 4118 C CA . ILE B 1 169 ? 23.016 1.446 -9.219 1 94.75 169 ILE B CA 1
ATOM 4119 C C . ILE B 1 169 ? 22.703 2.242 -7.949 1 94.75 169 ILE B C 1
ATOM 4121 O O . ILE B 1 169 ? 22.656 3.475 -7.98 1 94.75 169 ILE B O 1
ATOM 4125 N N . THR B 1 170 ? 22.453 1.584 -6.867 1 95.5 170 THR B N 1
ATOM 4126 C CA . THR B 1 170 ? 22.188 2.262 -5.602 1 95.5 170 THR B CA 1
ATOM 4127 C C . THR B 1 170 ? 23.359 3.156 -5.215 1 95.5 170 THR B C 1
ATOM 4129 O O . THR B 1 170 ? 23.172 4.328 -4.883 1 95.5 170 THR B O 1
ATOM 4132 N N . GLU B 1 171 ? 24.516 2.637 -5.289 1 95.69 171 GLU B N 1
ATOM 4133 C CA . GLU B 1 171 ? 25.719 3.396 -4.969 1 95.69 171 GLU B CA 1
ATOM 4134 C C . GLU B 1 171 ? 25.938 4.527 -5.969 1 95.69 171 GLU B C 1
ATOM 4136 O O . GLU B 1 171 ? 26.297 5.645 -5.586 1 95.69 171 GLU B O 1
ATOM 4141 N N . ALA B 1 172 ? 25.766 4.238 -7.195 1 96.94 172 ALA B N 1
ATOM 4142 C CA . ALA B 1 172 ? 25.938 5.238 -8.25 1 96.94 172 ALA B CA 1
ATOM 4143 C C . ALA B 1 172 ? 24.969 6.402 -8.062 1 96.94 172 ALA B C 1
ATOM 4145 O O . ALA B 1 172 ? 25.344 7.566 -8.211 1 96.94 172 ALA B O 1
ATOM 4146 N N . LEU B 1 173 ? 23.734 6.094 -7.75 1 97.69 173 LEU B N 1
ATOM 4147 C CA . LEU B 1 173 ? 22.734 7.125 -7.543 1 97.69 173 LEU B CA 1
ATOM 4148 C C . LEU B 1 173 ? 23.062 7.973 -6.32 1 97.69 173 LEU B C 1
ATOM 4150 O O . LEU B 1 173 ? 22.906 9.195 -6.344 1 97.69 173 LEU B O 1
ATOM 4154 N N . ALA B 1 174 ? 23.469 7.32 -5.262 1 97.38 174 ALA B N 1
ATOM 4155 C CA . ALA B 1 174 ? 23.859 8.055 -4.059 1 97.38 174 ALA B CA 1
ATOM 4156 C C . ALA B 1 174 ? 24.984 9.039 -4.355 1 97.38 174 ALA B C 1
ATOM 4158 O O . ALA B 1 174 ? 24.969 10.18 -3.895 1 97.38 174 ALA B O 1
ATOM 4159 N N . ALA B 1 175 ? 25.953 8.562 -5.113 1 97.06 175 ALA B N 1
ATOM 4160 C CA . ALA B 1 175 ? 27.062 9.422 -5.508 1 97.06 175 ALA B CA 1
ATOM 4161 C C . ALA B 1 175 ? 26.578 10.57 -6.391 1 97.06 175 ALA B C 1
ATOM 4163 O O . ALA B 1 175 ? 26.953 11.727 -6.176 1 97.06 175 ALA B O 1
ATOM 4164 N N . ARG B 1 176 ? 25.781 10.289 -7.285 1 96.62 176 ARG B N 1
ATOM 4165 C CA . ARG B 1 176 ? 25.266 11.266 -8.242 1 96.62 176 ARG B CA 1
ATOM 4166 C C . ARG B 1 176 ? 24.516 12.383 -7.535 1 96.62 176 ARG B C 1
ATOM 4168 O O . ARG B 1 176 ? 24.688 13.562 -7.863 1 96.62 176 ARG B O 1
ATOM 4175 N N . TYR B 1 177 ? 23.734 12.07 -6.613 1 97.06 177 TYR B N 1
ATOM 4176 C CA . TYR B 1 177 ? 22.891 13.039 -5.93 1 97.06 177 TYR B CA 1
ATOM 4177 C C . TYR B 1 177 ? 23.547 13.5 -4.625 1 97.06 177 TYR B C 1
ATOM 4179 O O . TYR B 1 177 ? 22.906 14.188 -3.824 1 97.06 177 TYR B O 1
ATOM 4187 N N . ARG B 1 178 ? 24.781 13.016 -4.379 1 96.44 178 ARG B N 1
ATOM 4188 C CA . ARG B 1 178 ? 25.547 13.383 -3.191 1 96.44 178 ARG B CA 1
ATOM 4189 C C . ARG B 1 178 ? 24.75 13.141 -1.92 1 96.44 178 ARG B C 1
ATOM 4191 O O . ARG B 1 178 ? 24.609 14.031 -1.085 1 96.44 178 ARG B O 1
ATOM 4198 N N . THR B 1 179 ? 24.234 11.93 -1.875 1 97.81 179 THR B N 1
ATOM 4199 C CA . THR B 1 179 ? 23.422 11.5 -0.746 1 97.81 179 THR B CA 1
ATOM 4200 C C . THR B 1 179 ? 23.859 10.117 -0.255 1 97.81 179 THR B C 1
ATOM 4202 O O . THR B 1 179 ? 24.984 9.688 -0.513 1 97.81 179 THR B O 1
ATOM 4205 N N . THR B 1 180 ? 23.047 9.516 0.602 1 95.56 180 THR B N 1
ATOM 4206 C CA . THR B 1 180 ? 23.422 8.25 1.221 1 95.56 180 THR B CA 1
ATOM 4207 C C . THR B 1 180 ? 22.594 7.102 0.639 1 95.56 180 THR B C 1
ATOM 4209 O O . THR B 1 180 ? 21.656 7.328 -0.117 1 95.56 180 THR B O 1
ATOM 4212 N N . PHE B 1 181 ? 23.016 5.926 0.906 1 95.31 181 PHE B N 1
ATOM 4213 C CA . PHE B 1 181 ? 22.297 4.707 0.543 1 95.31 181 PHE B CA 1
ATOM 4214 C C . PHE B 1 181 ? 22.406 3.668 1.652 1 95.31 181 PHE B C 1
ATOM 4216 O O . PHE B 1 181 ? 23.281 3.76 2.514 1 95.31 181 PHE B O 1
ATOM 4223 N N . ALA B 1 182 ? 21.484 2.842 1.684 1 93.44 182 ALA B N 1
ATOM 4224 C CA . ALA B 1 182 ? 21.516 1.678 2.562 1 93.44 182 ALA B CA 1
ATOM 4225 C C . ALA B 1 182 ? 21.75 0.396 1.767 1 93.44 182 ALA B C 1
ATOM 4227 O O . ALA B 1 182 ? 20.938 0.044 0.9 1 93.44 182 ALA B O 1
ATOM 4228 N N . SER B 1 183 ? 22.797 -0.256 2.068 1 89.12 183 SER B N 1
ATOM 4229 C CA . SER B 1 183 ? 23.125 -1.497 1.375 1 89.12 183 SER B CA 1
ATOM 4230 C C . SER B 1 183 ? 22.391 -2.684 1.985 1 89.12 183 SER B C 1
ATOM 4232 O O . SER B 1 183 ? 21.891 -2.598 3.107 1 89.12 183 SER B O 1
ATOM 4234 N N . GLU B 1 184 ? 22.438 -3.727 1.193 1 81.62 184 GLU B N 1
ATOM 4235 C CA . GLU B 1 184 ? 21.781 -4.949 1.656 1 81.62 184 GLU B CA 1
ATOM 4236 C C . GLU B 1 184 ? 22.453 -5.492 2.912 1 81.62 184 GLU B C 1
ATOM 4238 O O . GLU B 1 184 ? 23.688 -5.629 2.955 1 81.62 184 GLU B O 1
ATOM 4243 N N . TYR B 1 185 ? 21.719 -5.816 3.881 1 76 185 TYR B N 1
ATOM 4244 C CA . TYR B 1 185 ? 22.219 -6.32 5.152 1 76 185 TYR B CA 1
ATOM 4245 C C . TYR B 1 185 ? 22.328 -7.84 5.133 1 76 185 TYR B C 1
ATOM 4247 O O . TYR B 1 185 ? 23.219 -8.414 5.773 1 76 185 TYR B O 1
ATOM 4255 N N . GLY B 1 186 ? 21.438 -8.461 4.457 1 71.38 186 GLY B N 1
ATOM 4256 C CA . GLY B 1 186 ? 21.375 -9.914 4.43 1 71.38 186 GLY B CA 1
ATOM 4257 C C . GLY B 1 186 ? 22.672 -10.547 3.959 1 71.38 186 GLY B C 1
ATOM 4258 O O . GLY B 1 186 ? 23.125 -11.539 4.527 1 71.38 186 GLY B O 1
ATOM 4259 N N . ARG B 1 187 ? 23.234 -9.953 3.025 1 67.62 187 ARG B N 1
ATOM 4260 C CA . ARG B 1 187 ? 24.5 -10.484 2.518 1 67.62 187 ARG B CA 1
ATOM 4261 C C . ARG B 1 187 ? 25.594 -10.406 3.578 1 67.62 187 ARG B C 1
ATOM 4263 O O . ARG B 1 187 ? 26.359 -11.352 3.754 1 67.62 187 ARG B O 1
ATOM 4270 N N . ASP B 1 188 ? 25.625 -9.289 4.168 1 69.88 188 ASP B N 1
ATOM 4271 C CA . ASP B 1 188 ? 26.594 -9.102 5.234 1 69.88 188 ASP B CA 1
ATOM 4272 C C . ASP B 1 188 ? 26.375 -10.086 6.375 1 69.88 188 ASP B C 1
ATOM 4274 O O . ASP B 1 188 ? 27.312 -10.695 6.879 1 69.88 188 ASP B O 1
ATOM 4278 N N . TYR B 1 189 ? 25.125 -10.211 6.707 1 72.06 189 TYR B N 1
ATOM 4279 C CA . TYR B 1 189 ? 24.766 -11.133 7.781 1 72.06 189 TYR B CA 1
ATOM 4280 C C . TYR B 1 189 ? 25.125 -12.562 7.41 1 72.06 189 TYR B C 1
ATOM 4282 O O . TYR B 1 189 ? 25.672 -13.305 8.234 1 72.06 189 TYR B O 1
ATOM 4290 N N . TRP B 1 190 ? 24.797 -12.945 6.172 1 68.81 190 TRP B N 1
ATOM 4291 C CA . TRP B 1 190 ? 25.078 -14.289 5.684 1 68.81 190 TRP B CA 1
ATOM 4292 C C . TRP B 1 190 ? 26.578 -14.578 5.742 1 68.81 190 TRP B C 1
ATOM 4294 O O . TRP B 1 190 ? 26.984 -15.641 6.223 1 68.81 190 TRP B O 1
ATOM 4304 N N . THR B 1 191 ? 27.391 -13.633 5.32 1 65.69 191 THR B N 1
ATOM 4305 C CA . THR B 1 191 ? 28.828 -13.805 5.297 1 65.69 191 THR B CA 1
ATOM 4306 C C . THR B 1 191 ? 29.375 -14.008 6.711 1 65.69 191 THR B C 1
ATOM 4308 O O . THR B 1 191 ? 30.266 -14.836 6.922 1 65.69 191 THR B O 1
ATOM 4311 N N . GLU B 1 192 ? 28.781 -13.352 7.59 1 67.25 192 GLU B N 1
ATOM 4312 C CA . GLU B 1 192 ? 29.312 -13.352 8.953 1 67.25 192 GLU B CA 1
ATOM 4313 C C . GLU B 1 192 ? 28.781 -14.539 9.75 1 67.25 192 GLU B C 1
ATOM 4315 O O . GLU B 1 192 ? 29.438 -15.023 10.672 1 67.25 192 GLU B O 1
ATOM 4320 N N . HIS B 1 193 ? 27.578 -15.055 9.406 1 67.81 193 HIS B N 1
ATOM 4321 C CA . HIS B 1 193 ? 26.922 -15.938 10.359 1 67.81 193 HIS B CA 1
ATOM 4322 C C . HIS B 1 193 ? 26.625 -17.297 9.734 1 67.81 193 HIS B C 1
ATOM 4324 O O . HIS B 1 193 ? 26.234 -18.234 10.43 1 67.81 193 HIS B O 1
ATOM 4330 N N . GLN B 1 194 ? 26.859 -17.359 8.445 1 64.19 194 GLN B N 1
ATOM 4331 C CA . GLN B 1 194 ? 26.469 -18.594 7.785 1 64.19 194 GLN B CA 1
ATOM 4332 C C . GLN B 1 194 ? 27.25 -19.781 8.359 1 64.19 194 GLN B C 1
ATOM 4334 O O . GLN B 1 194 ? 28.406 -19.641 8.773 1 64.19 194 GLN B O 1
ATOM 4339 N N . VAL B 1 195 ? 26.516 -20.828 8.711 1 60.75 195 VAL B N 1
ATOM 4340 C CA . VAL B 1 195 ? 27.125 -22.109 9.039 1 60.75 195 VAL B CA 1
ATOM 4341 C C . VAL B 1 195 ? 26.844 -23.109 7.93 1 60.75 195 VAL B C 1
ATOM 4343 O O . VAL B 1 195 ? 25.688 -23.469 7.684 1 60.75 195 VAL B O 1
ATOM 4346 N N . ASP B 1 196 ? 27.766 -23.625 7.223 1 60.06 196 ASP B N 1
ATOM 4347 C CA . ASP B 1 196 ? 27.625 -24.562 6.109 1 60.06 196 ASP B CA 1
ATOM 4348 C C . ASP B 1 196 ? 26.656 -24.016 5.059 1 60.06 196 ASP B C 1
ATOM 4350 O O . ASP B 1 196 ? 25.75 -24.734 4.617 1 60.06 196 ASP B O 1
ATOM 4354 N N . ARG B 1 197 ? 26.75 -22.688 4.848 1 61 197 ARG B N 1
ATOM 4355 C CA . ARG B 1 197 ? 26.031 -21.953 3.809 1 61 197 ARG B CA 1
ATOM 4356 C C . ARG B 1 197 ? 24.531 -21.953 4.078 1 61 197 ARG B C 1
ATOM 4358 O O . ARG B 1 197 ? 23.734 -21.938 3.145 1 61 197 ARG B O 1
ATOM 4365 N N . ARG B 1 198 ? 24.234 -22.219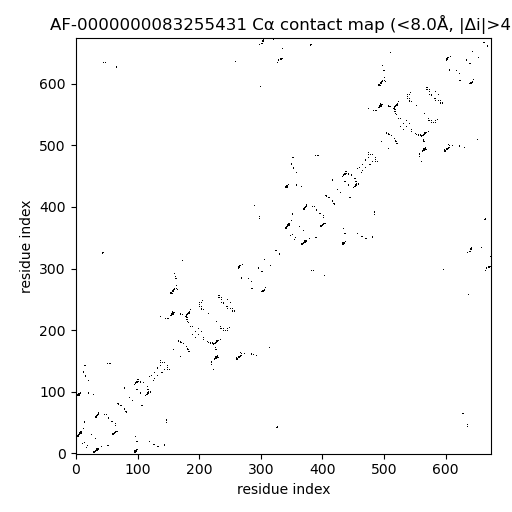 5.383 1 70 198 ARG B N 1
ATOM 4366 C CA . ARG B 1 198 ? 22.828 -22.172 5.758 1 70 198 ARG B CA 1
ATOM 4367 C C . ARG B 1 198 ? 22.594 -21.172 6.883 1 70 198 ARG B C 1
ATOM 4369 O O . ARG B 1 198 ? 23.5 -20.891 7.672 1 70 198 ARG B O 1
ATOM 4376 N N . ILE B 1 199 ? 21.516 -20.453 6.836 1 74.31 199 ILE B N 1
ATOM 4377 C CA . ILE B 1 199 ? 21.094 -19.547 7.906 1 74.31 199 ILE B CA 1
ATOM 4378 C C . ILE B 1 199 ? 19.75 -20.031 8.477 1 74.31 199 ILE B C 1
ATOM 4380 O O . ILE B 1 199 ? 18.891 -20.5 7.73 1 74.31 199 ILE B O 1
ATOM 4384 N N . GLY B 1 200 ? 19.688 -20.094 9.844 1 79.5 200 GLY B N 1
ATOM 4385 C CA . GLY B 1 200 ? 18.469 -20.531 10.5 1 79.5 200 GLY B CA 1
ATOM 4386 C C . GLY B 1 200 ? 17.297 -19.609 10.258 1 79.5 200 GLY B C 1
ATOM 4387 O O . GLY B 1 200 ? 17.469 -18.453 9.852 1 79.5 200 GLY B O 1
ATOM 4388 N N . LEU B 1 201 ? 16.125 -20.078 10.438 1 86 201 LEU B N 1
ATOM 4389 C CA . LEU B 1 201 ? 14.875 -19.359 10.211 1 86 201 LEU B CA 1
ATOM 4390 C C . LEU B 1 201 ? 14.805 -18.109 11.07 1 86 201 LEU B C 1
ATOM 4392 O O . LEU B 1 201 ? 14.359 -17.062 10.609 1 86 201 LEU B O 1
ATOM 4396 N N . GLU B 1 202 ? 15.32 -18.188 12.25 1 85.25 202 GLU B N 1
ATOM 4397 C CA . GLU B 1 202 ? 15.234 -17.078 13.195 1 85.25 202 GLU B CA 1
ATOM 4398 C C . GLU B 1 202 ? 16.172 -15.953 12.805 1 85.25 202 GLU B C 1
ATOM 4400 O O . GLU B 1 202 ? 15.969 -14.797 13.188 1 85.25 202 GLU B O 1
ATOM 4405 N N . ALA B 1 203 ? 17.172 -16.297 12.102 1 86.94 203 ALA B N 1
ATOM 4406 C CA . ALA B 1 203 ? 18.156 -15.32 11.664 1 86.94 203 ALA B CA 1
ATOM 4407 C C . ALA B 1 203 ? 17.531 -14.266 10.758 1 86.94 203 ALA B C 1
ATOM 4409 O O . ALA B 1 203 ? 18 -13.125 10.703 1 86.94 203 ALA B O 1
ATOM 4410 N N . PHE B 1 204 ? 16.438 -14.633 10.164 1 88.69 204 PHE B N 1
ATOM 4411 C CA . PHE B 1 204 ? 15.812 -13.727 9.203 1 88.69 204 PHE B CA 1
ATOM 4412 C C . PHE B 1 204 ? 15.156 -12.555 9.922 1 88.69 204 PHE B C 1
ATOM 4414 O O . PHE B 1 204 ? 15.078 -11.453 9.367 1 88.69 204 PHE B O 1
ATOM 4421 N N . ASP B 1 205 ? 14.75 -12.781 11.148 1 90.25 205 ASP B N 1
ATOM 4422 C CA . ASP B 1 205 ? 14.258 -11.672 11.961 1 90.25 205 ASP B CA 1
ATOM 4423 C C . ASP B 1 205 ? 15.359 -10.664 12.25 1 90.25 205 ASP B C 1
ATOM 4425 O O . ASP B 1 205 ? 15.141 -9.453 12.172 1 90.25 205 ASP B O 1
ATOM 4429 N N . GLU B 1 206 ? 16.484 -11.203 12.531 1 88.5 206 GLU B N 1
ATOM 4430 C CA . GLU B 1 206 ? 17.641 -10.352 12.812 1 88.5 206 GLU B CA 1
ATOM 4431 C C . GLU B 1 206 ? 18.062 -9.578 11.57 1 88.5 206 GLU B C 1
ATOM 4433 O O . GLU B 1 206 ? 18.422 -8.398 11.656 1 88.5 206 GLU B O 1
ATOM 4438 N N . ILE B 1 207 ? 18.016 -10.211 10.461 1 88.44 207 ILE B N 1
ATOM 4439 C CA . ILE B 1 207 ? 18.375 -9.586 9.195 1 88.44 207 ILE B CA 1
ATOM 4440 C C . ILE B 1 207 ? 17.422 -8.43 8.891 1 88.44 207 ILE B C 1
ATOM 4442 O O . ILE B 1 207 ? 17.859 -7.332 8.539 1 88.44 207 ILE B O 1
ATOM 4446 N N . ALA B 1 208 ? 16.172 -8.719 9.047 1 90.06 208 ALA B N 1
ATOM 4447 C CA . ALA B 1 208 ? 15.164 -7.699 8.758 1 90.06 208 ALA B CA 1
ATOM 4448 C C . ALA B 1 208 ? 15.32 -6.492 9.68 1 90.06 208 ALA B C 1
ATOM 4450 O O . ALA B 1 208 ? 15.281 -5.348 9.227 1 90.06 208 ALA B O 1
ATOM 4451 N N . THR B 1 209 ? 15.539 -6.754 10.953 1 90.62 209 THR B N 1
ATOM 4452 C CA . THR B 1 209 ? 15.688 -5.691 11.938 1 90.62 209 THR B CA 1
ATOM 4453 C C . THR B 1 209 ? 16.969 -4.906 11.695 1 90.62 209 THR B C 1
ATOM 4455 O O . THR B 1 209 ? 16.984 -3.676 11.773 1 90.62 209 THR B O 1
ATOM 4458 N N . GLY B 1 210 ? 18.031 -5.641 11.469 1 89.94 210 GLY B N 1
ATOM 4459 C CA . GLY B 1 210 ? 19.297 -4.992 11.172 1 89.94 210 GLY B CA 1
ATOM 4460 C C . GLY B 1 210 ? 19.234 -4.125 9.93 1 89.94 210 GLY B C 1
ATOM 4461 O O . GLY B 1 210 ? 19.812 -3.031 9.906 1 89.94 210 GLY B O 1
ATOM 4462 N N . HIS B 1 211 ? 18.562 -4.59 8.898 1 90.12 211 HIS B N 1
ATOM 4463 C CA . HIS B 1 211 ? 18.406 -3.818 7.676 1 90.12 211 HIS B CA 1
ATOM 4464 C C . HIS B 1 211 ? 17.625 -2.531 7.93 1 90.12 211 HIS B C 1
ATOM 4466 O O . HIS B 1 211 ? 17.984 -1.47 7.414 1 90.12 211 HIS B O 1
ATOM 4472 N N . LEU B 1 212 ? 16.609 -2.646 8.711 1 91 212 LEU B N 1
ATOM 4473 C CA . LEU B 1 212 ? 15.805 -1.482 9.047 1 91 212 LEU B CA 1
ATOM 4474 C C . LEU B 1 212 ? 16.625 -0.439 9.797 1 91 212 LEU B C 1
ATOM 4476 O O . LEU B 1 212 ? 16.5 0.76 9.539 1 91 212 LEU B O 1
ATOM 4480 N N . GLU B 1 213 ? 17.391 -0.904 10.703 1 92.44 213 GLU B N 1
ATOM 4481 C CA . GLU B 1 213 ? 18.25 0.005 11.453 1 92.44 213 GLU B CA 1
ATOM 4482 C C . GLU B 1 213 ? 19.234 0.714 10.539 1 92.44 213 GLU B C 1
ATOM 4484 O O . GLU B 1 213 ? 19.484 1.915 10.688 1 92.44 213 GLU B O 1
ATOM 4489 N N . ARG B 1 214 ? 19.812 -0.028 9.68 1 93.38 214 ARG B N 1
ATOM 4490 C CA . ARG B 1 214 ? 20.734 0.543 8.703 1 93.38 214 ARG B CA 1
ATOM 4491 C C . ARG B 1 214 ? 20.047 1.6 7.852 1 93.38 214 ARG B C 1
ATOM 4493 O O . ARG B 1 214 ? 20.609 2.67 7.602 1 93.38 214 ARG B O 1
ATOM 4500 N N . GLU B 1 215 ? 18.891 1.292 7.406 1 94 215 GLU B N 1
ATOM 4501 C CA . GLU B 1 215 ? 18.125 2.232 6.605 1 94 215 GLU B CA 1
ATOM 4502 C C . GLU B 1 215 ? 17.828 3.512 7.383 1 94 215 GLU B C 1
ATOM 4504 O O . GLU B 1 215 ? 17.938 4.613 6.84 1 94 215 GLU B O 1
ATOM 4509 N N . GLU B 1 216 ? 17.453 3.316 8.641 1 94.12 216 GLU B N 1
ATOM 4510 C CA . GLU B 1 216 ? 17.125 4.469 9.469 1 94.12 216 GLU B CA 1
ATOM 4511 C C . GLU B 1 216 ? 18.328 5.375 9.672 1 94.12 216 GLU B C 1
ATOM 4513 O O . GLU B 1 216 ? 18.203 6.602 9.617 1 94.12 216 GLU B O 1
ATOM 4518 N N . ARG B 1 217 ? 19.453 4.797 9.867 1 95.12 217 ARG B N 1
ATOM 4519 C CA . ARG B 1 217 ? 20.688 5.574 10.023 1 95.12 217 ARG B CA 1
ATOM 4520 C C . ARG B 1 217 ? 21.016 6.336 8.75 1 95.12 217 ARG B C 1
ATOM 4522 O O . ARG B 1 217 ? 21.344 7.523 8.797 1 95.12 217 ARG B O 1
ATOM 4529 N N . ALA B 1 218 ? 20.922 5.664 7.648 1 96.5 218 ALA B N 1
ATOM 4530 C CA . ALA B 1 218 ? 21.203 6.285 6.359 1 96.5 218 ALA B CA 1
ATOM 4531 C C . ALA B 1 218 ? 20.203 7.398 6.051 1 96.5 218 ALA B C 1
ATOM 4533 O O . ALA B 1 218 ? 20.562 8.422 5.461 1 96.5 218 ALA B O 1
ATOM 4534 N N . LEU B 1 219 ? 19.016 7.172 6.449 1 96.5 219 LEU B N 1
ATOM 4535 C CA . LEU B 1 219 ? 17.938 8.125 6.199 1 96.5 219 LEU B CA 1
ATOM 4536 C C . LEU B 1 219 ? 18.25 9.469 6.852 1 96.5 219 LEU B C 1
ATOM 4538 O O . LEU B 1 219 ? 18.078 10.516 6.223 1 96.5 219 LEU B O 1
ATOM 4542 N N . LEU B 1 220 ? 18.703 9.438 8.023 1 96.19 220 LEU B N 1
ATOM 4543 C CA . LEU B 1 220 ? 18.922 10.656 8.805 1 96.19 220 LEU B CA 1
ATOM 4544 C C . LEU B 1 220 ? 20.141 11.414 8.289 1 96.19 220 LEU B C 1
ATOM 4546 O O . LEU B 1 220 ? 20.328 12.586 8.625 1 96.19 220 LEU B O 1
ATOM 4550 N N . GLU B 1 221 ? 20.891 10.797 7.441 1 96.38 221 GLU B N 1
ATOM 4551 C CA . GLU B 1 221 ? 22.078 11.43 6.859 1 96.38 221 GLU B CA 1
ATOM 4552 C C . GLU B 1 221 ? 21.859 11.734 5.379 1 96.38 221 GLU B C 1
ATOM 4554 O O . GLU B 1 221 ? 22.766 12.258 4.715 1 96.38 221 GLU B O 1
ATOM 4559 N N . ALA B 1 222 ? 20.734 11.461 4.887 1 97.44 222 ALA B N 1
ATOM 4560 C CA . ALA B 1 222 ? 20.469 11.555 3.451 1 97.44 222 ALA B CA 1
ATOM 4561 C C . ALA B 1 222 ? 20.234 13 3.027 1 97.44 222 ALA B C 1
ATOM 4563 O O . ALA B 1 222 ? 19.75 13.812 3.816 1 97.44 222 ALA B O 1
ATOM 4564 N N . ASN B 1 223 ? 20.594 13.281 1.832 1 97.25 223 ASN B N 1
ATOM 4565 C CA . ASN B 1 223 ? 20.297 14.555 1.191 1 97.25 223 ASN B CA 1
ATOM 4566 C C . ASN B 1 223 ? 19.219 14.414 0.125 1 97.25 223 ASN B C 1
ATOM 4568 O O . ASN B 1 223 ? 19.516 14.023 -1.01 1 97.25 223 ASN B O 1
ATOM 4572 N N . ARG B 1 224 ? 18.016 14.727 0.423 1 94.94 224 ARG B N 1
ATOM 4573 C CA . ARG B 1 224 ? 16.844 14.75 -0.458 1 94.94 224 ARG B CA 1
ATOM 4574 C C . ARG B 1 224 ? 16.359 13.336 -0.75 1 94.94 224 ARG B C 1
ATOM 4576 O O . ARG B 1 224 ? 15.156 13.07 -0.717 1 94.94 224 ARG B O 1
ATOM 4583 N N . TYR B 1 225 ? 17.297 12.492 -1.072 1 97.44 225 TYR B N 1
ATOM 4584 C CA . TYR B 1 225 ? 16.922 11.133 -1.456 1 97.44 225 TYR B CA 1
ATOM 4585 C C . TYR B 1 225 ? 17.672 10.102 -0.622 1 97.44 225 TYR B C 1
ATOM 4587 O O . TYR B 1 225 ? 18.844 10.312 -0.274 1 97.44 225 TYR B O 1
ATOM 4595 N N . LEU B 1 226 ? 17.047 9.07 -0.27 1 97.94 226 LEU B N 1
ATOM 4596 C CA . LEU B 1 226 ? 17.688 7.863 0.232 1 97.94 226 LEU B CA 1
ATOM 4597 C C . LEU B 1 226 ? 17.469 6.695 -0.728 1 97.94 226 LEU B C 1
ATOM 4599 O O . LEU B 1 226 ? 16.328 6.391 -1.095 1 97.94 226 LEU B O 1
ATOM 4603 N N . PHE B 1 227 ? 18.516 6.094 -1.167 1 97.88 227 PHE B N 1
ATOM 4604 C CA . PHE B 1 227 ? 18.438 4.914 -2.023 1 97.88 227 PHE B CA 1
ATOM 4605 C C . PHE B 1 227 ? 18.688 3.645 -1.219 1 97.88 227 PHE B C 1
ATOM 4607 O O . PHE B 1 227 ? 19.672 3.547 -0.491 1 97.88 227 PHE B O 1
ATOM 4614 N N . VAL B 1 228 ? 17.844 2.732 -1.36 1 96.38 228 VAL B N 1
ATOM 4615 C CA . VAL B 1 228 ? 17.906 1.534 -0.529 1 96.38 228 VAL B CA 1
ATOM 4616 C C . VAL B 1 228 ? 18.047 0.299 -1.413 1 96.38 228 VAL B C 1
ATOM 4618 O O . VAL B 1 228 ? 17.297 0.117 -2.369 1 96.38 228 VAL B O 1
ATOM 4621 N N . ASP B 1 229 ? 19.172 -0.388 -1.185 1 94.56 229 ASP B N 1
ATOM 4622 C CA . ASP B 1 229 ? 19.359 -1.7 -1.793 1 94.56 229 ASP B CA 1
ATOM 4623 C C . ASP B 1 229 ? 18.688 -2.795 -0.963 1 94.56 229 ASP B C 1
ATOM 4625 O O . ASP B 1 229 ? 19.281 -3.289 0.004 1 94.56 229 ASP B O 1
ATOM 4629 N N . THR B 1 230 ? 17.766 -3.078 -1.526 1 88.12 230 THR B N 1
ATOM 4630 C CA . THR B 1 230 ? 16.562 -3.908 -1.393 1 88.12 230 THR B CA 1
ATOM 4631 C C . THR B 1 230 ? 15.891 -3.676 -0.043 1 88.12 230 THR B C 1
ATOM 4633 O O . THR B 1 230 ? 16.109 -2.645 0.596 1 88.12 230 THR B O 1
ATOM 4636 N N . ASN B 1 231 ? 14.914 -4.508 0.341 1 86.94 231 ASN B N 1
ATOM 4637 C CA . ASN B 1 231 ? 14.156 -4.285 1.563 1 86.94 231 ASN B CA 1
ATOM 4638 C C . ASN B 1 231 ? 13.703 -5.598 2.191 1 86.94 231 ASN B C 1
ATOM 4640 O O . ASN B 1 231 ? 14.125 -6.676 1.766 1 86.94 231 ASN B O 1
ATOM 4644 N N . ALA B 1 232 ? 12.969 -5.434 3.211 1 86.56 232 ALA B N 1
ATOM 4645 C CA . ALA B 1 232 ? 12.539 -6.578 4.012 1 86.56 232 ALA B CA 1
ATOM 4646 C C . ALA B 1 232 ? 11.664 -7.523 3.197 1 86.56 232 ALA B C 1
ATOM 4648 O O . ALA B 1 232 ? 11.531 -8.703 3.533 1 86.56 232 ALA B O 1
ATOM 4649 N N . ILE B 1 233 ? 11.07 -7.059 2.186 1 86.38 233 ILE B N 1
ATOM 4650 C CA . ILE B 1 233 ? 10.266 -7.906 1.313 1 86.38 233 ILE B CA 1
ATOM 4651 C C . ILE B 1 233 ? 11.156 -8.945 0.636 1 86.38 233 ILE B C 1
ATOM 4653 O O . ILE B 1 233 ? 10.789 -10.117 0.539 1 86.38 233 ILE B O 1
ATOM 4657 N N . THR B 1 234 ? 12.266 -8.469 0.204 1 85.88 234 THR B N 1
ATOM 4658 C CA . THR B 1 234 ? 13.219 -9.391 -0.398 1 85.88 234 THR B CA 1
ATOM 4659 C C . THR B 1 234 ? 13.68 -10.438 0.615 1 85.88 234 THR B C 1
ATOM 4661 O O . THR B 1 234 ? 13.758 -11.625 0.296 1 85.88 234 THR B O 1
ATOM 4664 N N . THR B 1 235 ? 13.961 -9.977 1.807 1 87 235 THR B N 1
ATOM 4665 C CA . THR B 1 235 ? 14.336 -10.891 2.879 1 87 235 THR B CA 1
ATOM 4666 C C . THR B 1 235 ? 13.227 -11.914 3.121 1 87 235 THR B C 1
ATOM 4668 O O . THR B 1 235 ? 13.5 -13.102 3.303 1 87 235 THR B O 1
ATOM 4671 N N . TYR B 1 236 ? 12.047 -11.445 3.141 1 90.12 236 TYR B N 1
ATOM 4672 C CA . TYR B 1 236 ? 10.875 -12.305 3.297 1 90.12 236 TYR B CA 1
ATOM 4673 C C . TYR B 1 236 ? 10.828 -13.367 2.203 1 90.12 236 TYR B C 1
ATOM 4675 O O . TYR B 1 236 ? 10.609 -14.547 2.484 1 90.12 236 TYR B O 1
ATOM 4683 N N . MET B 1 237 ? 11.094 -13.016 1.035 1 86.25 237 MET B N 1
ATOM 4684 C CA . MET B 1 237 ? 11.062 -13.938 -0.096 1 86.25 237 MET B CA 1
ATOM 4685 C C . MET B 1 237 ? 12.164 -14.984 0.021 1 86.25 237 MET B C 1
ATOM 4687 O O . MET B 1 237 ? 11.953 -16.156 -0.303 1 86.25 237 MET B O 1
ATOM 4691 N N . PHE B 1 238 ? 13.266 -14.562 0.514 1 83.31 238 PHE B N 1
ATOM 4692 C CA . PHE B 1 238 ? 14.367 -15.5 0.718 1 83.31 238 PHE B CA 1
ATOM 4693 C C . PHE B 1 238 ? 14.016 -16.516 1.806 1 83.31 238 PHE B C 1
ATOM 4695 O O . PHE B 1 238 ? 14.336 -17.703 1.685 1 83.31 238 PHE B O 1
ATOM 4702 N N . ALA B 1 239 ? 13.414 -16.016 2.789 1 87.19 239 ALA B N 1
ATOM 4703 C CA . ALA B 1 239 ? 12.992 -16.922 3.85 1 87.19 239 ALA B CA 1
ATOM 4704 C C . ALA B 1 239 ? 12.047 -17.984 3.314 1 87.19 239 ALA B C 1
ATOM 4706 O O . ALA B 1 239 ? 12.195 -19.172 3.633 1 87.19 239 ALA B O 1
ATOM 4707 N N . LEU B 1 240 ? 11.141 -17.578 2.529 1 84.31 240 LEU B N 1
ATOM 4708 C CA . LEU B 1 240 ? 10.203 -18.516 1.93 1 84.31 240 LEU B CA 1
ATOM 4709 C C . LEU B 1 240 ? 10.922 -19.5 1.015 1 84.31 240 LEU B C 1
ATOM 4711 O O . LEU B 1 240 ? 10.617 -20.703 1.017 1 84.31 240 LEU B O 1
ATOM 4715 N N . ASP B 1 241 ? 11.789 -18.984 0.301 1 77.94 241 ASP B N 1
ATOM 4716 C CA . ASP B 1 241 ? 12.531 -19.812 -0.644 1 77.94 241 ASP B CA 1
ATOM 4717 C C . ASP B 1 241 ? 13.367 -20.859 0.085 1 77.94 241 ASP B C 1
ATOM 4719 O O . ASP B 1 241 ? 13.398 -22.031 -0.323 1 77.94 241 ASP B O 1
ATOM 4723 N N . TYR B 1 242 ? 14 -20.453 1.175 1 77.81 242 TYR B N 1
ATOM 4724 C CA . TYR B 1 242 ? 14.938 -21.328 1.879 1 77.81 242 TYR B CA 1
ATOM 4725 C C . TYR B 1 242 ? 14.203 -22.266 2.82 1 77.81 242 TYR B C 1
ATOM 4727 O O . TYR B 1 242 ? 14.602 -23.422 2.996 1 77.81 242 TYR B O 1
ATOM 4735 N N . HIS B 1 243 ? 13.109 -21.781 3.389 1 82.5 243 HIS B N 1
ATOM 4736 C CA . HIS B 1 243 ? 12.531 -22.531 4.488 1 82.5 243 HIS B CA 1
ATOM 4737 C C . HIS B 1 243 ? 11.062 -22.859 4.223 1 82.5 243 HIS B C 1
ATOM 4739 O O . HIS B 1 243 ? 10.43 -23.562 5.008 1 82.5 243 HIS B O 1
ATOM 4745 N N . GLY B 1 244 ? 10.547 -22.328 3.162 1 78.19 244 GLY B N 1
ATOM 4746 C CA . GLY B 1 244 ? 9.141 -22.547 2.871 1 78.19 244 GLY B CA 1
ATOM 4747 C C . GLY B 1 244 ? 8.211 -21.734 3.758 1 78.19 244 GLY B C 1
ATOM 4748 O O . GLY B 1 244 ? 6.992 -21.797 3.602 1 78.19 244 GLY B O 1
ATOM 4749 N N . ARG B 1 245 ? 8.844 -21.109 4.719 1 84.81 245 ARG B N 1
ATOM 4750 C CA . ARG B 1 245 ? 8.086 -20.25 5.625 1 84.81 245 ARG B CA 1
ATOM 4751 C C . ARG B 1 245 ? 8.914 -19.047 6.082 1 84.81 245 ARG B C 1
ATOM 4753 O O . ARG B 1 245 ? 10.133 -19.031 5.879 1 84.81 245 ARG B O 1
ATOM 4760 N N . ALA B 1 246 ? 8.211 -18.062 6.625 1 90.56 246 ALA B N 1
ATOM 4761 C CA . ALA B 1 246 ? 8.883 -16.891 7.168 1 90.56 246 ALA B CA 1
ATOM 4762 C C . ALA B 1 246 ? 8.469 -16.641 8.617 1 90.56 246 ALA B C 1
ATOM 4764 O O . ALA B 1 246 ? 7.328 -16.906 9 1 90.56 246 ALA B O 1
ATOM 4765 N N . PRO B 1 247 ? 9.422 -16.234 9.422 1 92.44 247 PRO B N 1
ATOM 4766 C CA . PRO B 1 247 ? 9.07 -15.883 10.805 1 92.44 247 PRO B CA 1
ATOM 4767 C C . PRO B 1 247 ? 8 -14.797 10.891 1 92.44 247 PRO B C 1
ATOM 4769 O O . PRO B 1 247 ? 7.848 -14.008 9.953 1 92.44 247 PRO B O 1
ATOM 4772 N N . GLU B 1 248 ? 7.352 -14.781 11.969 1 90.75 248 GLU B N 1
ATOM 4773 C CA . GLU B 1 248 ? 6.234 -13.859 12.156 1 90.75 248 GLU B CA 1
ATOM 4774 C C . GLU B 1 248 ? 6.707 -12.406 12.109 1 90.75 248 GLU B C 1
ATOM 4776 O O . GLU B 1 248 ? 6.07 -11.562 11.477 1 90.75 248 GLU B O 1
ATOM 4781 N N . LEU B 1 249 ? 7.746 -12.141 12.805 1 92.19 249 LEU B N 1
ATOM 4782 C CA . LEU B 1 249 ? 8.242 -10.766 12.852 1 92.19 249 LEU B CA 1
ATOM 4783 C C . LEU B 1 249 ? 8.633 -10.289 11.461 1 92.19 249 LEU B C 1
ATOM 4785 O O . LEU B 1 249 ? 8.281 -9.172 11.062 1 92.19 249 LEU B O 1
ATOM 4789 N N . LEU B 1 250 ? 9.367 -11.102 10.711 1 91.88 250 LEU B N 1
ATOM 4790 C CA . LEU B 1 250 ? 9.742 -10.758 9.344 1 91.88 250 LEU B CA 1
ATOM 4791 C C . LEU B 1 250 ? 8.508 -10.508 8.484 1 91.88 250 LEU B C 1
ATOM 4793 O O . LEU B 1 250 ? 8.477 -9.555 7.707 1 91.88 250 LEU B O 1
ATOM 4797 N N . THR B 1 251 ? 7.551 -11.32 8.688 1 89.88 251 THR B N 1
ATOM 4798 C CA . THR B 1 251 ? 6.312 -11.18 7.93 1 89.88 251 THR B CA 1
ATOM 4799 C C . THR B 1 251 ? 5.66 -9.828 8.195 1 89.88 251 THR B C 1
ATOM 4801 O O . THR B 1 251 ? 5.223 -9.148 7.266 1 89.88 251 THR B O 1
ATOM 4804 N N . ARG B 1 252 ? 5.641 -9.453 9.383 1 88.38 252 ARG B N 1
ATOM 4805 C CA . ARG B 1 252 ? 5.066 -8.164 9.773 1 88.38 252 ARG B CA 1
ATOM 4806 C C . ARG B 1 252 ? 5.883 -7.008 9.211 1 88.38 252 ARG B C 1
ATOM 4808 O O . ARG B 1 252 ? 5.324 -6.047 8.68 1 88.38 252 ARG B O 1
ATOM 4815 N N . ILE B 1 253 ? 7.156 -7.105 9.312 1 89.5 253 ILE B N 1
ATOM 4816 C CA . ILE B 1 253 ? 8.047 -6.055 8.828 1 89.5 253 ILE B CA 1
ATOM 4817 C C . ILE B 1 253 ? 7.895 -5.902 7.316 1 89.5 253 ILE B C 1
ATOM 4819 O O . ILE B 1 253 ? 7.852 -4.781 6.801 1 89.5 253 ILE B O 1
ATOM 4823 N N . ALA B 1 254 ? 7.82 -7.012 6.645 1 88.62 254 ALA B N 1
ATOM 4824 C CA . ALA B 1 254 ? 7.648 -6.98 5.195 1 88.62 254 ALA B CA 1
ATOM 4825 C C . ALA B 1 254 ? 6.344 -6.285 4.812 1 88.62 254 ALA B C 1
ATOM 4827 O O . ALA B 1 254 ? 6.301 -5.52 3.85 1 88.62 254 ALA B O 1
ATOM 4828 N N . LEU B 1 255 ? 5.348 -6.57 5.574 1 84.94 255 LEU B N 1
ATOM 4829 C CA . LEU B 1 255 ? 4.055 -5.941 5.34 1 84.94 255 LEU B CA 1
ATOM 4830 C C . LEU B 1 255 ? 4.141 -4.43 5.535 1 84.94 255 LEU B C 1
ATOM 4832 O O . LEU B 1 255 ? 3.658 -3.664 4.699 1 84.94 255 LEU B O 1
ATOM 4836 N N . GLU B 1 256 ? 4.758 -4.027 6.516 1 84.38 256 GLU B N 1
ATOM 4837 C CA . GLU B 1 256 ? 4.891 -2.607 6.84 1 84.38 256 GLU B CA 1
ATOM 4838 C C . GLU B 1 256 ? 5.797 -1.896 5.84 1 84.38 256 GLU B C 1
ATOM 4840 O O . GLU B 1 256 ? 5.594 -0.716 5.539 1 84.38 256 GLU B O 1
ATOM 4845 N N . ASN B 1 257 ? 6.742 -2.635 5.398 1 87.31 257 ASN B N 1
ATOM 4846 C CA . ASN B 1 257 ? 7.727 -2.043 4.504 1 87.31 257 ASN B CA 1
ATOM 4847 C C . ASN B 1 257 ? 7.133 -1.751 3.127 1 87.31 257 ASN B C 1
ATOM 4849 O O . ASN B 1 257 ? 7.688 -0.962 2.361 1 87.31 257 ASN B O 1
ATOM 4853 N N . ALA B 1 258 ? 6.062 -2.363 2.857 1 85.62 258 ALA B N 1
ATOM 4854 C CA . ALA B 1 258 ? 5.402 -2.109 1.578 1 85.62 258 ALA B CA 1
ATOM 4855 C C . ALA B 1 258 ? 4.996 -0.645 1.452 1 85.62 258 ALA B C 1
ATOM 4857 O O . ALA B 1 258 ? 4.934 -0.104 0.346 1 85.62 258 ALA B O 1
ATOM 4858 N N . ARG B 1 259 ? 4.871 0.031 2.543 1 86.25 259 ARG B N 1
ATOM 4859 C CA . ARG B 1 259 ? 4.406 1.414 2.521 1 86.25 259 ARG B CA 1
ATOM 4860 C C . ARG B 1 259 ? 5.5 2.367 2.986 1 86.25 259 ARG B C 1
ATOM 4862 O O . ARG B 1 259 ? 5.246 3.553 3.209 1 86.25 259 ARG B O 1
ATOM 4869 N N . ARG B 1 260 ? 6.609 1.813 3.152 1 91.5 260 ARG B N 1
ATOM 4870 C CA . ARG B 1 260 ? 7.691 2.611 3.719 1 91.5 260 ARG B CA 1
ATOM 4871 C C . ARG B 1 260 ? 8.352 3.477 2.65 1 91.5 260 ARG B C 1
ATOM 4873 O O . ARG B 1 260 ? 8.922 4.527 2.957 1 91.5 260 ARG B O 1
ATOM 4880 N N . TYR B 1 261 ? 8.25 3.094 1.417 1 95.62 261 TYR B N 1
ATOM 4881 C CA . TYR B 1 261 ? 9.008 3.746 0.356 1 95.62 261 TYR B CA 1
ATOM 4882 C C . TYR B 1 261 ? 8.094 4.539 -0.565 1 95.62 261 TYR B C 1
ATOM 4884 O O . TYR B 1 261 ? 6.922 4.188 -0.739 1 95.62 261 TYR B O 1
ATOM 4892 N N . ASP B 1 262 ? 8.664 5.578 -1.13 1 96.12 262 ASP B N 1
ATOM 4893 C CA . ASP B 1 262 ? 7.926 6.43 -2.053 1 96.12 262 ASP B CA 1
ATOM 4894 C C . ASP B 1 262 ? 7.941 5.855 -3.467 1 96.12 262 ASP B C 1
ATOM 4896 O O . ASP B 1 262 ? 6.973 6 -4.215 1 96.12 262 ASP B O 1
ATOM 4900 N N . LEU B 1 263 ? 9.055 5.254 -3.801 1 96.31 263 LEU B N 1
ATOM 4901 C CA . LEU B 1 263 ? 9.234 4.727 -5.148 1 96.31 263 LEU B CA 1
ATOM 4902 C C . LEU B 1 263 ? 9.891 3.352 -5.113 1 96.31 263 LEU B C 1
ATOM 4904 O O . LEU B 1 263 ? 10.844 3.129 -4.363 1 96.31 263 LEU B O 1
ATOM 4908 N N . PHE B 1 264 ? 9.328 2.469 -5.852 1 96.62 264 PHE B N 1
ATOM 4909 C CA . PHE B 1 264 ? 9.906 1.152 -6.094 1 96.62 264 PHE B CA 1
ATOM 4910 C C . PHE B 1 264 ? 10.461 1.056 -7.512 1 96.62 264 PHE B C 1
ATOM 4912 O O . PHE B 1 264 ? 9.727 1.244 -8.484 1 96.62 264 PHE B O 1
ATOM 4919 N N . PHE B 1 265 ? 11.734 0.805 -7.656 1 97.06 265 PHE B N 1
ATOM 4920 C CA . PHE B 1 265 ? 12.344 0.492 -8.945 1 97.06 265 PHE B CA 1
ATOM 4921 C C . PHE B 1 265 ? 12.711 -0.984 -9.023 1 97.06 265 PHE B C 1
ATOM 4923 O O . PHE B 1 265 ? 13.352 -1.52 -8.117 1 97.06 265 PHE B O 1
ATOM 4930 N N . LEU B 1 266 ? 12.297 -1.638 -10.023 1 96.12 266 LEU B N 1
ATOM 4931 C CA . LEU B 1 266 ? 12.633 -3.039 -10.258 1 96.12 266 LEU B CA 1
ATOM 4932 C C . LEU B 1 266 ? 13.797 -3.162 -11.242 1 96.12 266 LEU B C 1
ATOM 4934 O O . LEU B 1 266 ? 13.664 -2.809 -12.414 1 96.12 266 LEU B O 1
ATOM 4938 N N . CYS B 1 267 ? 14.906 -3.568 -10.781 1 94.81 267 CYS B N 1
ATOM 4939 C CA . CYS B 1 267 ? 16.031 -3.861 -11.672 1 94.81 267 CYS B CA 1
ATOM 4940 C C . CYS B 1 267 ? 15.789 -5.156 -12.43 1 94.81 267 CYS B C 1
ATOM 4942 O O . CYS B 1 267 ? 15.82 -6.242 -11.852 1 94.81 267 CYS B O 1
ATOM 4944 N N . ASP B 1 268 ? 15.602 -5.035 -13.68 1 92.94 268 ASP B N 1
ATOM 4945 C CA . ASP B 1 268 ? 15.32 -6.203 -14.508 1 92.94 268 ASP B CA 1
ATOM 4946 C C . ASP B 1 268 ? 16.547 -7.109 -14.609 1 92.94 268 ASP B C 1
ATOM 4948 O O . ASP B 1 268 ? 17.672 -6.684 -14.312 1 92.94 268 ASP B O 1
ATOM 4952 N N . ASP B 1 269 ? 16.344 -8.312 -14.953 1 88.12 269 ASP B N 1
ATOM 4953 C CA . ASP B 1 269 ? 17.438 -9.273 -15.016 1 88.12 269 ASP B CA 1
ATOM 4954 C C . ASP B 1 269 ? 18 -9.375 -16.422 1 88.12 269 ASP B C 1
ATOM 4956 O O . ASP B 1 269 ? 18.422 -10.453 -16.859 1 88.12 269 ASP B O 1
ATOM 4960 N N . ASP B 1 270 ? 18.094 -8.32 -17.141 1 85.06 270 ASP B N 1
ATOM 4961 C CA . ASP B 1 270 ? 18.531 -8.297 -18.531 1 85.06 270 ASP B CA 1
ATOM 4962 C C . ASP B 1 270 ? 20.062 -8.195 -18.625 1 85.06 270 ASP B C 1
ATOM 4964 O O . ASP B 1 270 ? 20.625 -8.297 -19.719 1 85.06 270 ASP B O 1
ATOM 4968 N N . ILE B 1 271 ? 20.734 -8.023 -17.531 1 75.5 271 ILE B N 1
ATOM 4969 C CA . ILE B 1 271 ? 22.188 -7.938 -17.562 1 75.5 271 ILE B CA 1
ATOM 4970 C C . ILE B 1 271 ? 22.797 -9.328 -17.375 1 75.5 271 ILE B C 1
ATOM 4972 O O . ILE B 1 271 ? 22.188 -10.188 -16.719 1 75.5 271 ILE B O 1
ATOM 4976 N N . PRO B 1 272 ? 23.875 -9.492 -18.125 1 69.81 272 PRO B N 1
ATOM 4977 C CA . PRO B 1 272 ? 24.5 -10.812 -17.984 1 69.81 272 PRO B CA 1
ATOM 4978 C C . PRO B 1 272 ? 24.812 -11.18 -16.531 1 69.81 272 PRO B C 1
ATOM 4980 O O . PRO B 1 272 ? 25.125 -10.297 -15.734 1 69.81 272 PRO B O 1
ATOM 4983 N N . TYR B 1 273 ? 24.469 -12.367 -16.266 1 62.56 273 TYR B N 1
ATOM 4984 C CA . TYR B 1 273 ? 24.719 -12.891 -14.93 1 62.56 273 TYR B CA 1
ATOM 4985 C C . TYR B 1 273 ? 26.219 -12.898 -14.617 1 62.56 273 TYR B C 1
ATOM 4987 O O . TYR B 1 273 ? 27.016 -13.359 -15.43 1 62.56 273 TYR B O 1
ATOM 4995 N N . ASP B 1 274 ? 26.656 -11.992 -13.805 1 56.28 274 ASP B N 1
ATOM 4996 C CA . ASP B 1 274 ? 28.047 -12.094 -13.375 1 56.28 274 ASP B CA 1
ATOM 4997 C C . ASP B 1 274 ? 28.219 -13.18 -12.312 1 56.28 274 ASP B C 1
ATOM 4999 O O . ASP B 1 274 ? 27.469 -13.211 -11.328 1 56.28 274 ASP B O 1
ATOM 5003 N N . ASP B 1 275 ? 28.562 -14.336 -12.68 1 49.66 275 ASP B N 1
ATOM 5004 C CA . ASP B 1 275 ? 28.781 -15.523 -11.859 1 49.66 275 ASP B CA 1
ATOM 5005 C C . ASP B 1 275 ? 29.344 -15.148 -10.492 1 49.66 275 ASP B C 1
ATOM 5007 O O . ASP B 1 275 ? 30.562 -15.195 -10.281 1 49.66 275 ASP B O 1
ATOM 5011 N N . THR B 1 276 ? 28.797 -14.141 -9.922 1 48.66 276 THR B N 1
ATOM 5012 C CA . THR B 1 276 ? 29.422 -14.039 -8.602 1 48.66 276 THR B CA 1
ATOM 5013 C C . THR B 1 276 ? 29.156 -15.297 -7.785 1 48.66 276 THR B C 1
ATOM 5015 O O . THR B 1 276 ? 28.438 -16.203 -8.234 1 48.66 276 THR B O 1
ATOM 5018 N N . TRP B 1 277 ? 29.344 -15.211 -6.348 1 40.81 277 TRP B N 1
ATOM 5019 C CA . TRP B 1 277 ? 29.5 -16.297 -5.387 1 40.81 277 TRP B CA 1
ATOM 5020 C C . TRP B 1 277 ? 28.297 -17.234 -5.414 1 40.81 277 TRP B C 1
ATOM 5022 O O . TRP B 1 277 ? 28.391 -18.406 -5.055 1 40.81 277 TRP B O 1
ATOM 5032 N N . ASP B 1 278 ? 27.031 -16.734 -5.27 1 45.94 278 ASP B N 1
ATOM 5033 C CA . ASP B 1 278 ? 25.953 -17.656 -4.949 1 45.94 278 ASP B CA 1
ATOM 5034 C C . ASP B 1 278 ? 25.438 -18.359 -6.207 1 45.94 278 ASP B C 1
ATOM 5036 O O . ASP B 1 278 ? 25.047 -17.688 -7.168 1 45.94 278 ASP B O 1
ATOM 5040 N N . ARG B 1 279 ? 25.984 -19.531 -6.445 1 44.59 279 ARG B N 1
ATOM 5041 C CA . ARG B 1 279 ? 25.984 -20.594 -7.438 1 44.59 279 ARG B CA 1
ATOM 5042 C C . ARG B 1 279 ? 24.562 -21.016 -7.801 1 44.59 279 ARG B C 1
ATOM 5044 O O . ARG B 1 279 ? 24.344 -22.062 -8.398 1 44.59 279 ARG B O 1
ATOM 5051 N N . SER B 1 280 ? 23.672 -20.391 -7.223 1 51.81 280 SER B N 1
ATOM 5052 C CA . SER B 1 280 ? 22.453 -21.125 -7.488 1 51.81 280 SER B CA 1
ATOM 5053 C C . SER B 1 280 ? 22.109 -21.125 -8.977 1 51.81 280 SER B C 1
ATOM 5055 O O . SER B 1 280 ? 21.266 -21.906 -9.422 1 51.81 280 SER B O 1
ATOM 5057 N N . GLY B 1 281 ? 23.062 -20.453 -9.891 1 59.66 281 GLY B N 1
ATOM 5058 C CA . GLY B 1 281 ? 22.969 -20.547 -11.336 1 59.66 281 GLY B CA 1
ATOM 5059 C C . GLY B 1 281 ? 21.938 -19.609 -11.93 1 59.66 281 GLY B C 1
ATOM 5060 O O . GLY B 1 281 ? 21.172 -18.984 -11.195 1 59.66 281 GLY B O 1
ATOM 5061 N N . ASP B 1 282 ? 21.984 -19.141 -13.109 1 67.69 282 ASP B N 1
ATOM 5062 C CA . ASP B 1 282 ? 21.172 -18.234 -13.922 1 67.69 282 ASP B CA 1
ATOM 5063 C C . ASP B 1 282 ? 19.688 -18.594 -13.828 1 67.69 282 ASP B C 1
ATOM 5065 O O . ASP B 1 282 ? 18.844 -17.719 -13.773 1 67.69 282 ASP B O 1
ATOM 5069 N N . GLN B 1 283 ? 19.422 -19.797 -13.688 1 71.19 283 GLN B N 1
ATOM 5070 C CA . GLN B 1 283 ? 18.031 -20.234 -13.617 1 71.19 283 GLN B CA 1
ATOM 5071 C C . GLN B 1 283 ? 17.391 -19.812 -12.305 1 71.19 283 GLN B C 1
ATOM 5073 O O . GLN B 1 283 ? 16.25 -19.359 -12.281 1 71.19 283 GLN B O 1
ATOM 5078 N N . LYS B 1 284 ? 18.109 -19.938 -11.289 1 78.25 284 LYS B N 1
ATOM 5079 C CA . LYS B 1 284 ? 17.609 -19.547 -9.977 1 78.25 284 LYS B CA 1
ATOM 5080 C C . LYS B 1 284 ? 17.344 -18.047 -9.914 1 78.25 284 LYS B C 1
ATOM 5082 O O . LYS B 1 284 ? 16.344 -17.609 -9.32 1 78.25 284 LYS B O 1
ATOM 5087 N N . ARG B 1 285 ? 18.156 -17.328 -10.586 1 81.94 285 ARG B N 1
ATOM 5088 C CA . ARG B 1 285 ? 17.984 -15.883 -10.633 1 81.94 285 ARG B CA 1
ATOM 5089 C C . ARG B 1 285 ? 16.688 -15.508 -11.336 1 81.94 285 ARG B C 1
ATOM 5091 O O . ARG B 1 285 ? 15.93 -14.664 -10.836 1 81.94 285 ARG B O 1
ATOM 5098 N N . HIS B 1 286 ? 16.484 -16.125 -12.398 1 85.62 286 HIS B N 1
ATOM 5099 C CA . HIS B 1 286 ? 15.273 -15.828 -13.164 1 85.62 286 HIS B CA 1
ATOM 5100 C C . HIS B 1 286 ? 14.016 -16.188 -12.375 1 85.62 286 HIS B C 1
ATOM 5102 O O . HIS B 1 286 ? 13.047 -15.438 -12.367 1 85.62 286 HIS B O 1
ATOM 5108 N N . VAL B 1 287 ? 14.133 -17.297 -11.758 1 86.94 287 VAL B N 1
ATOM 5109 C CA . VAL B 1 287 ? 13 -17.766 -10.953 1 86.94 287 VAL B CA 1
ATOM 5110 C C . VAL B 1 287 ? 12.742 -16.781 -9.82 1 86.94 287 VAL B C 1
ATOM 5112 O O . VAL B 1 287 ? 11.594 -16.375 -9.594 1 86.94 287 VAL B O 1
ATOM 5115 N N . PHE B 1 288 ? 13.75 -16.406 -9.234 1 87.69 288 PHE B N 1
ATOM 5116 C CA . PHE B 1 288 ? 13.617 -15.477 -8.117 1 87.69 288 PHE B CA 1
ATOM 5117 C C . PHE B 1 288 ? 13.078 -14.133 -8.594 1 87.69 288 PHE B C 1
ATOM 5119 O O . PHE B 1 288 ? 12.266 -13.508 -7.918 1 87.69 288 PHE B O 1
ATOM 5126 N N . HIS B 1 289 ? 13.516 -13.711 -9.688 1 90.44 289 HIS B N 1
ATOM 5127 C CA . HIS B 1 289 ? 13.047 -12.461 -10.266 1 90.44 289 HIS B CA 1
ATOM 5128 C C . HIS B 1 289 ? 11.539 -12.5 -10.531 1 90.44 289 HIS B C 1
ATOM 5130 O O . HIS B 1 289 ? 10.82 -11.562 -10.188 1 90.44 289 HIS B O 1
ATOM 5136 N N . LYS B 1 290 ? 11.117 -13.586 -11.055 1 91.44 290 LYS B N 1
ATOM 5137 C CA . LYS B 1 290 ? 9.688 -13.773 -11.289 1 91.44 290 LYS B CA 1
ATOM 5138 C C . LYS B 1 290 ? 8.906 -13.711 -9.984 1 91.44 290 LYS B C 1
ATOM 5140 O O . LYS B 1 290 ? 7.816 -13.133 -9.93 1 91.44 290 LYS B O 1
ATOM 5145 N N . GLN B 1 291 ? 9.453 -14.305 -9.008 1 91.75 291 GLN B N 1
ATOM 5146 C CA . GLN B 1 291 ? 8.805 -14.336 -7.703 1 91.75 291 GLN B CA 1
ATOM 5147 C C . GLN B 1 291 ? 8.703 -12.93 -7.113 1 91.75 291 GLN B C 1
ATOM 5149 O O . GLN B 1 291 ? 7.688 -12.586 -6.504 1 91.75 291 GLN B O 1
ATOM 5154 N N . ILE B 1 292 ? 9.703 -12.164 -7.27 1 91.44 292 ILE B N 1
ATOM 5155 C CA . ILE B 1 292 ? 9.703 -10.789 -6.773 1 91.44 292 ILE B CA 1
ATOM 5156 C C . ILE B 1 292 ? 8.602 -9.992 -7.469 1 91.44 292 ILE B C 1
ATOM 5158 O O . ILE B 1 292 ? 7.828 -9.289 -6.812 1 91.44 292 ILE B O 1
ATOM 5162 N N . ILE B 1 293 ? 8.562 -10.125 -8.758 1 93 293 ILE B N 1
ATOM 5163 C CA . ILE B 1 293 ? 7.555 -9.414 -9.531 1 93 293 ILE B CA 1
ATOM 5164 C C . ILE B 1 293 ? 6.16 -9.844 -9.086 1 93 293 ILE B C 1
ATOM 5166 O O . ILE B 1 293 ? 5.281 -9.008 -8.883 1 93 293 ILE B O 1
ATOM 5170 N N . ALA B 1 294 ? 6.008 -11.094 -8.93 1 93.81 294 ALA B N 1
ATOM 5171 C CA . ALA B 1 294 ? 4.727 -11.641 -8.492 1 93.81 294 ALA B CA 1
ATOM 5172 C C . ALA B 1 294 ? 4.324 -11.078 -7.133 1 93.81 294 ALA B C 1
ATOM 5174 O O . ALA B 1 294 ? 3.154 -10.766 -6.902 1 93.81 294 ALA B O 1
ATOM 5175 N N . ASP B 1 295 ? 5.242 -11 -6.262 1 92.44 295 ASP B N 1
ATOM 5176 C CA . ASP B 1 295 ? 4.98 -10.469 -4.926 1 92.44 295 ASP B CA 1
ATOM 5177 C C . ASP B 1 295 ? 4.582 -9 -4.992 1 92.44 295 ASP B C 1
ATOM 5179 O O . ASP B 1 295 ? 3.662 -8.57 -4.289 1 92.44 295 ASP B O 1
ATOM 5183 N N . LEU B 1 296 ? 5.293 -8.203 -5.762 1 92.94 296 LEU B N 1
ATOM 5184 C CA . LEU B 1 296 ? 4.941 -6.805 -5.953 1 92.94 296 LEU B CA 1
ATOM 5185 C C . LEU B 1 296 ? 3.506 -6.668 -6.457 1 92.94 296 LEU B C 1
ATOM 5187 O O . LEU B 1 296 ? 2.756 -5.812 -5.984 1 92.94 296 LEU B O 1
ATOM 5191 N N . LYS B 1 297 ? 3.188 -7.531 -7.379 1 93.38 297 LYS B N 1
ATOM 5192 C CA . LYS B 1 297 ? 1.84 -7.52 -7.941 1 93.38 297 LYS B CA 1
ATOM 5193 C C . LYS B 1 297 ? 0.8 -7.891 -6.887 1 93.38 297 LYS B C 1
ATOM 5195 O O . LYS B 1 297 ? -0.26 -7.266 -6.809 1 93.38 297 LYS B O 1
ATOM 5200 N N . GLU B 1 298 ? 1.129 -8.891 -6.133 1 92.06 298 GLU B N 1
ATOM 5201 C CA . GLU B 1 298 ? 0.215 -9.305 -5.074 1 92.06 298 GLU B CA 1
ATOM 5202 C C . GLU B 1 298 ? -0.043 -8.172 -4.09 1 92.06 298 GLU B C 1
ATOM 5204 O O . GLU B 1 298 ? -1.176 -7.973 -3.646 1 92.06 298 GLU B O 1
ATOM 5209 N N . ARG B 1 299 ? 0.993 -7.434 -3.773 1 90.38 299 ARG B N 1
ATOM 5210 C CA . ARG B 1 299 ? 0.903 -6.348 -2.801 1 90.38 299 ARG B CA 1
ATOM 5211 C C . ARG B 1 299 ? 0.347 -5.082 -3.441 1 90.38 299 ARG B C 1
ATOM 5213 O O . ARG B 1 299 ? 0.089 -4.094 -2.752 1 90.38 299 ARG B O 1
ATOM 5220 N N . ARG B 1 300 ? 0.178 -5.09 -4.75 1 91.69 300 ARG B N 1
ATOM 5221 C CA . ARG B 1 300 ? -0.336 -3.947 -5.5 1 91.69 300 ARG B CA 1
ATOM 5222 C C . ARG B 1 300 ? 0.591 -2.742 -5.367 1 91.69 300 ARG B C 1
ATOM 5224 O O . ARG B 1 300 ? 0.13 -1.618 -5.16 1 91.69 300 ARG B O 1
ATOM 5231 N N . ILE B 1 301 ? 1.86 -2.973 -5.328 1 92.88 301 ILE B N 1
ATOM 5232 C CA . ILE B 1 301 ? 2.865 -1.919 -5.258 1 92.88 301 ILE B CA 1
ATOM 5233 C C . ILE B 1 301 ? 3.26 -1.486 -6.668 1 92.88 301 ILE B C 1
ATOM 5235 O O . ILE B 1 301 ? 3.779 -2.289 -7.449 1 92.88 301 ILE B O 1
ATOM 5239 N N . PRO B 1 302 ? 2.992 -0.267 -7 1 94.19 302 PRO B N 1
ATOM 5240 C CA . PRO B 1 302 ? 3.494 0.206 -8.289 1 94.19 302 PRO B CA 1
ATOM 5241 C C . PRO B 1 302 ? 5.02 0.229 -8.359 1 94.19 302 PRO B C 1
ATOM 5243 O O . PRO B 1 302 ? 5.676 0.634 -7.398 1 94.19 302 PRO B O 1
ATOM 5246 N N . TYR B 1 303 ? 5.539 -0.244 -9.438 1 95.75 303 TYR B N 1
ATOM 5247 C CA . TYR B 1 303 ? 6.988 -0.23 -9.594 1 95.75 303 TYR B CA 1
ATOM 5248 C C . TYR B 1 303 ? 7.379 0.205 -11 1 95.75 303 TYR B C 1
ATOM 5250 O O . TYR B 1 303 ? 6.586 0.088 -11.938 1 95.75 303 TYR B O 1
ATOM 5258 N N . ILE B 1 304 ? 8.539 0.75 -11.164 1 96.62 304 ILE B N 1
ATOM 5259 C CA . ILE B 1 304 ? 9.102 1.188 -12.438 1 96.62 304 ILE B CA 1
ATOM 5260 C C . ILE B 1 304 ? 10.305 0.314 -12.797 1 96.62 304 ILE B C 1
ATOM 5262 O O . ILE B 1 304 ? 11.258 0.202 -12.023 1 96.62 304 ILE B O 1
ATOM 5266 N N . THR B 1 305 ? 10.289 -0.263 -13.969 1 95.94 305 THR B N 1
ATOM 5267 C CA . THR B 1 305 ? 11.305 -1.23 -14.375 1 95.94 305 THR B CA 1
ATOM 5268 C C . THR B 1 305 ? 12.531 -0.523 -14.953 1 95.94 305 THR B C 1
ATOM 5270 O O . THR B 1 305 ? 12.398 0.409 -15.75 1 95.94 305 THR B O 1
ATOM 5273 N N . LEU B 1 306 ? 13.641 -0.897 -14.516 1 95.69 306 LEU B N 1
ATOM 5274 C CA . LEU B 1 306 ? 14.922 -0.426 -15.039 1 95.69 306 LEU B CA 1
ATOM 5275 C C . LEU B 1 306 ? 15.578 -1.491 -15.906 1 95.69 306 LEU B C 1
ATOM 5277 O O . LEU B 1 306 ? 15.758 -2.631 -15.477 1 95.69 306 LEU B O 1
ATOM 5281 N N . ARG B 1 307 ? 15.914 -1.092 -17.078 1 94.06 307 ARG B N 1
ATOM 5282 C CA . ARG B 1 307 ? 16.547 -1.997 -18.031 1 94.06 307 ARG B CA 1
ATOM 5283 C C . ARG B 1 307 ? 17.766 -1.35 -18.688 1 94.06 307 ARG B C 1
ATOM 5285 O O . ARG B 1 307 ? 17.891 -0.125 -18.672 1 94.06 307 ARG B O 1
ATOM 5292 N N . GLY B 1 308 ? 18.641 -2.23 -19.203 1 93 308 GLY B N 1
ATOM 5293 C CA . GLY B 1 308 ? 19.766 -1.75 -20 1 93 308 GLY B CA 1
ATOM 5294 C C . GLY B 1 308 ? 21.016 -1.499 -19.156 1 93 308 GLY B C 1
ATOM 5295 O O . GLY B 1 308 ? 21.219 -2.139 -18.125 1 93 308 GLY B O 1
ATOM 5296 N N . SER B 1 309 ? 21.859 -0.606 -19.672 1 93.81 309 SER B N 1
ATOM 5297 C CA . SER B 1 309 ? 23.125 -0.283 -19.016 1 93.81 309 SER B CA 1
ATOM 5298 C C . SER B 1 309 ? 22.906 0.544 -17.75 1 93.81 309 SER B C 1
ATOM 5300 O O . SER B 1 309 ? 21.797 1.03 -17.516 1 93.81 309 SER B O 1
ATOM 5302 N N . LEU B 1 310 ? 23.953 0.642 -17 1 94.56 310 LEU B N 1
ATOM 5303 C CA . LEU B 1 310 ? 23.891 1.449 -15.781 1 94.56 310 LEU B CA 1
ATOM 5304 C C . LEU B 1 310 ? 23.469 2.883 -16.109 1 94.56 310 LEU B C 1
ATOM 5306 O O . LEU B 1 310 ? 22.641 3.461 -15.406 1 94.56 310 LEU B O 1
ATOM 5310 N N . GLU B 1 311 ? 24 3.381 -17.156 1 95.94 311 GLU B N 1
ATOM 5311 C CA . GLU B 1 311 ? 23.688 4.75 -17.562 1 95.94 311 GLU B CA 1
ATOM 5312 C C . GLU B 1 311 ? 22.219 4.902 -17.922 1 95.94 311 GLU B C 1
ATOM 5314 O O . GLU B 1 311 ? 21.594 5.898 -17.578 1 95.94 311 GLU B O 1
ATOM 5319 N N . GLN B 1 312 ? 21.703 3.918 -18.641 1 95.62 312 GLN B N 1
ATOM 5320 C CA . GLN B 1 312 ? 20.312 3.943 -19.031 1 95.62 312 GLN B CA 1
ATOM 5321 C C . GLN B 1 312 ? 19.391 3.861 -17.812 1 95.62 312 GLN B C 1
ATOM 5323 O O . GLN B 1 312 ? 18.391 4.566 -17.734 1 95.62 312 GLN B O 1
ATOM 5328 N N . ARG B 1 313 ? 19.75 3.074 -16.922 1 96.12 313 ARG B N 1
ATOM 5329 C CA . ARG B 1 313 ? 18.969 2.902 -15.695 1 96.12 313 ARG B CA 1
ATOM 5330 C C . ARG B 1 313 ? 18.984 4.176 -14.852 1 96.12 313 ARG B C 1
ATOM 5332 O O . ARG B 1 313 ? 17.938 4.605 -14.352 1 96.12 313 ARG B O 1
ATOM 5339 N N . ILE B 1 314 ? 20.125 4.793 -14.75 1 97.25 314 ILE B N 1
ATOM 5340 C CA . ILE B 1 314 ? 20.266 6.035 -14 1 97.25 314 ILE B CA 1
ATOM 5341 C C . ILE B 1 314 ? 19.422 7.129 -14.656 1 97.25 314 ILE B C 1
ATOM 5343 O O . ILE B 1 314 ? 18.734 7.891 -13.969 1 97.25 314 ILE B O 1
ATOM 5347 N N . ARG B 1 315 ? 19.469 7.168 -15.945 1 96.75 315 ARG B N 1
ATOM 5348 C CA . ARG B 1 315 ? 18.688 8.164 -16.688 1 96.75 315 ARG B CA 1
ATOM 5349 C C . ARG B 1 315 ? 17.203 8.008 -16.391 1 96.75 315 ARG B C 1
ATOM 5351 O O . ARG B 1 315 ? 16.5 9 -16.219 1 96.75 315 ARG B O 1
ATOM 5358 N N . LYS B 1 316 ? 16.766 6.801 -16.391 1 96.44 316 LYS B N 1
ATOM 5359 C CA . LYS B 1 316 ? 15.359 6.547 -16.094 1 96.44 316 LYS B CA 1
ATOM 5360 C C . LYS B 1 316 ? 14.992 7.004 -14.688 1 96.44 316 LYS B C 1
ATOM 5362 O O . LYS B 1 316 ? 13.945 7.621 -14.477 1 96.44 316 LYS B O 1
ATOM 5367 N N . VAL B 1 317 ? 15.805 6.723 -13.719 1 97.31 317 VAL B N 1
ATOM 5368 C CA . VAL B 1 317 ? 15.578 7.152 -12.344 1 97.31 317 VAL B CA 1
ATOM 5369 C C . VAL B 1 317 ? 15.539 8.672 -12.273 1 97.31 317 VAL B C 1
ATOM 5371 O O . VAL B 1 317 ? 14.664 9.258 -11.625 1 97.31 317 VAL B O 1
ATOM 5374 N N . ASP B 1 318 ? 16.469 9.312 -13.031 1 97.44 318 ASP B N 1
ATOM 5375 C CA . ASP B 1 318 ? 16.516 10.773 -13.078 1 97.44 318 ASP B CA 1
ATOM 5376 C C . ASP B 1 318 ? 15.203 11.352 -13.594 1 97.44 318 ASP B C 1
ATOM 5378 O O . ASP B 1 318 ? 14.688 12.32 -13.031 1 97.44 318 ASP B O 1
ATOM 5382 N N . GLU B 1 319 ? 14.727 10.742 -14.625 1 96.81 319 GLU B N 1
ATOM 5383 C CA . GLU B 1 319 ? 13.484 11.203 -15.242 1 96.81 319 GLU B CA 1
ATOM 5384 C C . GLU B 1 319 ? 12.32 11.102 -14.266 1 96.81 319 GLU B C 1
ATOM 5386 O O . GLU B 1 319 ? 11.508 12.023 -14.164 1 96.81 319 GLU B O 1
ATOM 5391 N N . VAL B 1 320 ? 12.281 10.023 -13.547 1 96.5 320 VAL B N 1
ATOM 5392 C CA . VAL B 1 320 ? 11.188 9.781 -12.609 1 96.5 320 VAL B CA 1
ATOM 5393 C C . VAL B 1 320 ? 11.305 10.742 -11.43 1 96.5 320 VAL B C 1
ATOM 5395 O O . VAL B 1 320 ? 10.32 11.383 -11.039 1 96.5 320 VAL B O 1
ATOM 5398 N N . LEU B 1 321 ? 12.531 10.891 -10.852 1 96.31 321 LEU B N 1
ATOM 5399 C CA . LEU B 1 321 ? 12.742 11.734 -9.688 1 96.31 321 LEU B CA 1
ATOM 5400 C C . LEU B 1 321 ? 12.469 13.195 -10.016 1 96.31 321 LEU B C 1
ATOM 5402 O O . LEU B 1 321 ? 11.992 13.953 -9.164 1 96.31 321 LEU B O 1
ATOM 5406 N N . ALA B 1 322 ? 12.711 13.578 -11.281 1 95.31 322 ALA B N 1
ATOM 5407 C CA . ALA B 1 322 ? 12.484 14.961 -11.711 1 95.31 322 ALA B CA 1
ATOM 5408 C C . ALA B 1 322 ? 10.992 15.305 -11.68 1 95.31 322 ALA B C 1
ATOM 5410 O O . ALA B 1 322 ? 10.625 16.469 -11.469 1 95.31 322 ALA B O 1
ATOM 5411 N N . LYS B 1 323 ? 10.148 14.289 -11.82 1 93.5 323 LYS B N 1
ATOM 5412 C CA . LYS B 1 323 ? 8.703 14.516 -11.891 1 93.5 323 LYS B CA 1
ATOM 5413 C C . LYS B 1 323 ? 8.031 14.172 -10.562 1 93.5 323 LYS B C 1
ATOM 5415 O O . LYS B 1 323 ? 6.863 14.492 -10.352 1 93.5 323 LYS B O 1
ATOM 5420 N N . PHE B 1 324 ? 8.805 13.586 -9.719 1 94.62 324 PHE B N 1
ATOM 5421 C CA . PHE B 1 324 ? 8.211 13.047 -8.5 1 94.62 324 PHE B CA 1
ATOM 5422 C C . PHE B 1 324 ? 8.211 14.102 -7.395 1 94.62 324 PHE B C 1
ATOM 5424 O O . PHE B 1 324 ? 9.211 14.781 -7.18 1 94.62 324 PHE B O 1
ATOM 5431 N N . GLU B 1 325 ? 7.086 14.234 -6.738 1 92.12 325 GLU B N 1
ATOM 5432 C CA . GLU B 1 325 ? 6.934 15.031 -5.523 1 92.12 325 GLU B CA 1
ATOM 5433 C C . GLU B 1 325 ? 6.398 14.188 -4.371 1 92.12 325 GLU B C 1
ATOM 5435 O O . GLU B 1 325 ? 5.332 13.578 -4.484 1 92.12 325 GLU B O 1
ATOM 5440 N N . PRO B 1 326 ? 7.172 14.117 -3.289 1 91.5 326 PRO B N 1
ATOM 5441 C CA . PRO B 1 326 ? 6.688 13.328 -2.154 1 91.5 326 PRO B CA 1
ATOM 5442 C C . PRO B 1 326 ? 5.301 13.758 -1.682 1 91.5 326 PRO B C 1
ATOM 5444 O O . PRO B 1 326 ? 4.988 14.953 -1.684 1 91.5 326 PRO B O 1
ATOM 5447 N N . TYR B 1 327 ? 4.449 12.781 -1.289 1 92.19 327 TYR B N 1
ATOM 5448 C CA . TYR B 1 327 ? 3.096 12.961 -0.778 1 92.19 327 TYR B CA 1
ATOM 5449 C C . TYR B 1 327 ? 2.164 13.477 -1.871 1 92.19 327 TYR B C 1
ATOM 5451 O O . TYR B 1 327 ? 1.048 13.914 -1.589 1 92.19 327 TYR B O 1
ATOM 5459 N N . ALA B 1 328 ? 2.637 13.492 -3.051 1 90.31 328 ALA B N 1
ATOM 5460 C CA . ALA B 1 328 ? 1.746 13.75 -4.18 1 90.31 328 ALA B CA 1
ATOM 5461 C C . ALA B 1 328 ? 1.145 12.445 -4.707 1 90.31 328 ALA B C 1
ATOM 5463 O O . ALA B 1 328 ? 1.631 11.359 -4.391 1 90.31 328 ALA B O 1
ATOM 5464 N N . ASN B 1 329 ? 0.095 12.562 -5.395 1 92.94 329 ASN B N 1
ATOM 5465 C CA . ASN B 1 329 ? -0.53 11.43 -6.062 1 92.94 329 ASN B CA 1
ATOM 5466 C C . ASN B 1 329 ? 0.133 11.125 -7.402 1 92.94 329 ASN B C 1
ATOM 5468 O O . ASN B 1 329 ? -0.532 11.109 -8.438 1 92.94 329 ASN B O 1
ATOM 5472 N N . PHE B 1 330 ? 1.367 10.789 -7.371 1 91.88 330 PHE B N 1
ATOM 5473 C CA . PHE B 1 330 ? 2.219 10.633 -8.547 1 91.88 330 PHE B CA 1
ATOM 5474 C C . PHE B 1 330 ? 1.66 9.57 -9.484 1 91.88 330 PHE B C 1
ATOM 5476 O O . PHE B 1 330 ? 1.479 9.82 -10.68 1 91.88 330 PHE B O 1
ATOM 5483 N N . PHE B 1 331 ? 1.311 8.453 -9.008 1 91.88 331 PHE B N 1
ATOM 5484 C CA . PHE B 1 331 ? 0.859 7.332 -9.82 1 91.88 331 PHE B CA 1
ATOM 5485 C C . PHE B 1 331 ? -0.596 7.516 -10.234 1 91.88 331 PHE B C 1
ATOM 5487 O O . PHE B 1 331 ? -0.969 7.191 -11.367 1 91.88 331 PHE B O 1
ATOM 5494 N N . GLY B 1 332 ? -1.384 8.031 -9.359 1 90.94 332 GLY B N 1
ATOM 5495 C CA . GLY B 1 332 ? -2.787 8.227 -9.68 1 90.94 332 GLY B CA 1
ATOM 5496 C C . GLY B 1 332 ? -3.02 9.359 -10.664 1 90.94 332 GLY B C 1
ATOM 5497 O O . GLY B 1 332 ? -3.91 9.281 -11.516 1 90.94 332 GLY B O 1
ATOM 5498 N N . ALA B 1 333 ? -2.234 10.383 -10.547 1 86.44 333 ALA B N 1
ATOM 5499 C CA . ALA B 1 333 ? -2.393 11.578 -11.367 1 86.44 333 ALA B CA 1
ATOM 5500 C C . ALA B 1 333 ? -2.158 11.266 -12.844 1 86.44 333 ALA B C 1
ATOM 5502 O O . ALA B 1 333 ? -2.717 11.93 -13.719 1 86.44 333 ALA B O 1
ATOM 5503 N N . ALA B 1 334 ? -1.399 10.273 -13.086 1 77.94 334 ALA B N 1
ATOM 5504 C CA . ALA B 1 334 ? -1.097 9.875 -14.453 1 77.94 334 ALA B CA 1
ATOM 5505 C C . ALA B 1 334 ? -2.346 9.367 -15.172 1 77.94 334 ALA B C 1
ATOM 5507 O O . ALA B 1 334 ? -2.391 9.32 -16.406 1 77.94 334 ALA B O 1
ATOM 5508 N N . HIS B 1 335 ? -3.352 9.031 -14.453 1 76.19 335 HIS B N 1
ATOM 5509 C CA . HIS B 1 335 ? -4.562 8.469 -15.039 1 76.19 335 HIS B CA 1
ATOM 5510 C C . HIS B 1 335 ? -5.742 9.422 -14.891 1 76.19 335 HIS B C 1
ATOM 5512 O O . HIS B 1 335 ? -6.855 9.109 -15.312 1 76.19 335 HIS B O 1
ATOM 5518 N N . GLY B 1 336 ? -5.652 10.406 -14.008 1 66.44 336 GLY B N 1
ATOM 5519 C CA . GLY B 1 336 ? -6.738 11.336 -13.742 1 66.44 336 GLY B CA 1
ATOM 5520 C C . GLY B 1 336 ? -6.77 12.516 -14.695 1 66.44 336 GLY B C 1
ATOM 5521 O O . GLY B 1 336 ? -7.828 13.094 -14.938 1 66.44 336 GLY B O 1
ATOM 5522 N N . GLU B 1 337 ? -5.539 13.078 -15.109 1 55.25 337 GLU B N 1
ATOM 5523 C CA . GLU B 1 337 ? -5.574 14.281 -15.938 1 55.25 337 GLU B CA 1
ATOM 5524 C C . GLU B 1 337 ? -5.738 13.922 -17.406 1 55.25 337 GLU B C 1
ATOM 5526 O O . GLU B 1 337 ? -5.25 12.883 -17.859 1 55.25 337 GLU B O 1
#

InterPro domains:
  IPR004821 Cytidyltransferase-like domain [PF01467] (7-134)
  IPR004821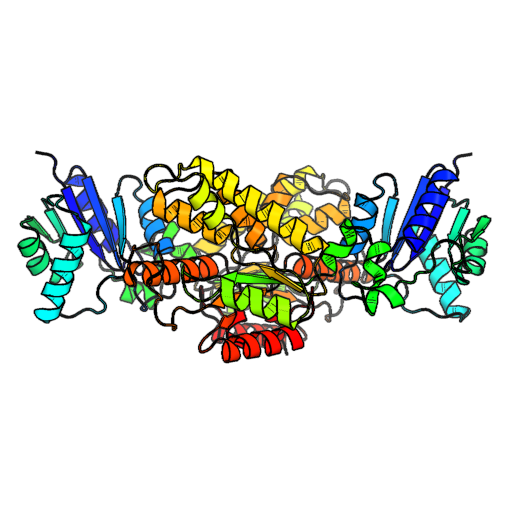 Cytidyltransferase-like domain [TIGR00125] (5-36)
  IPR014729 Rossmann-like alpha/beta/alpha sandwich fold [G3DSA:3.40.50.620] (1-151)
  IPR027417 P-loop containing nucleoside triphosphate hydrolase [G3DSA:3.40.50.300] (154-318)
  IPR027417 P-loop containing nucleoside triphosphate hydrolase [SSF52540] (155-315)
  IPR038727 NadR/Ttd14, AAA domain [PF13521] (155-313)
  IPR052735 Bacterial NAD biosynthesis/regulator protein [PTHR37512] (1-323)